Protein AF-0000000081170546 (afdb_homodimer)

InterPro domains:
  IPR015338 Glycosyl transferase 64 domain [PF09258] (74-326)
  IPR029044 Nucleotide-diphospho-sugar transferases [G3DSA:3.90.550.10] (72-329)
  IPR029044 Nucleotide-diphospho-sugar transferases [SSF53448] (73-324)
  IPR053318 Glycosyltransferase 64 [PTHR48410] (1-333)

Organism: Hibiscus trionum (NCBI:txid183268)

Secondary structure (DSSP, 8-state):
--GGGSHHHHHHHHHHHHHHHHHHSHHHHHHHHHHHHHHHHHHHHHHSS----TTS---------GGGSTTS-EEEEEEESS-HHHHHHHHHHHTTSTTEEEEEEEE-SSSPPPHHHHHHHHHHHHHT-BTTBPPEEEEEE-SS--GGGGG---TT-S-SEEEEEETTEE--HHHHHHHHHHHHH-TTS-EES-EEEEEE-TTT-TT-EEEE-HHHHHHH--BSEE-TTEEEEETHHHHHHHHTS-HHHHHHHHHHT--HHHHHHHHHHHHH-PPPEEE----EE--S--GGGSTTHHHHHHHHHHHHHHHHTS-----B-EEEEEGGG----/--GGGSHHHHHHHHHHHHHHHHHHSHHHHHHHHHHHHHHHHHHHHHHSS----TTS---------GGGSTTS-EEEEEEESS-HHHHHHHHHHHTTSTTEEEEEEEE-SSSPPPHHHHHHHHHHHHHT-BTTBPPEEEEEE-SS--GGGGG---TT-S-SEEEEEETTEE--HHHHHHHHHHHHH-TTS-EES-EEEEEE-TTT-TT-EEEE-HHHHHHH--BSEE-TTEEEEETHHHHHHHHTS-HHHHHHHHHHT--HHHHHHHHHHHHH-PPPEEE----EE--S--GGGSTTHHHHHHHHHHHHHHHHTS-----B-EEEEEGGG----

Nearest PDB structures (foldseek):
  1omz-assembly1_B  TM=9.009E-01  e=4.894E-25  Mus musculus
  1on6-assembly1_B  TM=8.860E-01  e=5.196E-25  Mus musculus
  1omz-assembly1_A  TM=8.893E-01  e=2.474E-24  Mus musculus
  1omx-assembly1_B  TM=8.885E-01  e=4.786E-24  Mus musculus
  1on8-assembly1_A  TM=8.807E-01  e=1.410E-23  Mus musculus

Foldseek 3Di:
DPPPDPVPPVVVVVVVVVVVVCCVPPVNVVVVVVVVVVVVVVVVVLVPPPPPCPVVPPDPPPPVCCLQPLLQAEEEQEEDDPCLVLLLVQLLQVLQAPRYQEYEYEAEDQDDDDPVSVVSSLVSNQVNQDDPGRYYYHYDYDNHDFPLSSLAQDPPPSHFKYWYAYSQKDFHSVQVVQQSVVCSVPQLAKTWAFFKAWAADVVVDRLATFIGGPVNCVVPLKGFFDFSNTIMHTSVLSVCSVPPQDPVLRVVCRVVVDCSRVSSSQSSLQVPVDGYEHEDGDMDRRDDDDPCPDPCNRVVNSVSQSVSCVVVVHRSTDMDNHYDYDVSPPPPD/DPPDPPVPPVVVVVVVVVVVVCCVPPVNVVVVVVVVVVVVVVVVVLVPPPPPCPVVPPDPPPPVCCLQPLLQAEEEQEEDDPCLVLLLVQLLQVLQAPRYQEYEYEAEDQDDDDPVSVVSSLVSNQVNQDDPGRYYYHYDYDNHDFPLSSLAQDPPPSHFKYWYAYSQKDFHSVQVVQQSVVCSVPQLAKTWAFFKAWAADVVVDRLATFIGGPVNCVVPLKGFFDFSNTIMHTSVLSVCSVPPQDPVLRVVCRVVVDCSRVSSSQSSLQVPVDGYEHEDGDMDRRDDDDPCPDPCNRVVNSVSQSVRCVVVVHRSTDMDNHYDYDVSPPPPD

Structure (mmCIF, N/CA/C/O backbone):
data_AF-0000000081170546-model_v1
#
loop_
_entity.id
_entity.type
_entity.pdbx_description
1 polymer 'ECTOPICALLY PARTING CELLS, GIPC MANNOSYL-TRANSFERASE1'
#
loop_
_atom_site.group_PDB
_atom_site.id
_atom_site.type_symbol
_atom_site.label_atom_id
_atom_site.label_alt_id
_atom_site.label_comp_id
_atom_site.label_asym_id
_atom_site.label_entity_id
_atom_site.label_seq_id
_atom_site.pdbx_PDB_ins_code
_atom_site.Cartn_x
_atom_site.Cartn_y
_atom_site.Cartn_z
_atom_site.occupancy
_atom_site.B_iso_or_equiv
_atom_site.auth_seq_id
_atom_site.auth_comp_id
_atom_site.auth_asym_id
_atom_site.auth_atom_id
_atom_site.pdbx_PDB_model_num
ATOM 1 N N . MET A 1 1 ? 16.636 -11.263 -68.677 1 22.9 1 MET A N 1
ATOM 2 C CA . MET A 1 1 ? 15.617 -11.766 -67.759 1 22.9 1 MET A CA 1
ATOM 3 C C . MET A 1 1 ? 15.113 -10.655 -66.844 1 22.9 1 MET A C 1
ATOM 5 O O . MET A 1 1 ? 15.663 -10.438 -65.763 1 22.9 1 MET A O 1
ATOM 9 N N . ARG A 1 2 ? 14.737 -9.454 -67.36 1 28.88 2 ARG A N 1
ATOM 10 C CA . ARG A 1 2 ? 14.412 -8.09 -66.955 1 28.88 2 ARG A CA 1
ATOM 11 C C . ARG A 1 2 ? 13.002 -8.011 -66.38 1 28.88 2 ARG A C 1
ATOM 13 O O . ARG A 1 2 ? 12.46 -6.918 -66.199 1 28.88 2 ARG A O 1
ATOM 20 N N . GLY A 1 3 ? 12.257 -9.225 -66.335 1 32.04 3 GLY A N 1
ATOM 21 C CA . GLY A 1 3 ? 10.813 -9.217 -66.164 1 32.04 3 GLY A CA 1
ATOM 22 C C . GLY A 1 3 ? 10.38 -8.82 -64.766 1 32.04 3 GLY A C 1
ATOM 23 O O . GLY A 1 3 ? 9.193 -8.88 -64.437 1 32.04 3 GLY A O 1
ATOM 24 N N . GLY A 1 4 ? 11.193 -8.809 -63.723 1 34.28 4 GLY A N 1
ATOM 25 C CA . GLY A 1 4 ? 10.762 -8.987 -62.345 1 34.28 4 GLY A CA 1
ATOM 26 C C . GLY A 1 4 ? 10.016 -7.786 -61.795 1 34.28 4 GLY A C 1
ATOM 27 O O . GLY A 1 4 ? 9.572 -7.799 -60.645 1 34.28 4 GLY A O 1
ATOM 28 N N . SER A 1 5 ? 10.132 -6.492 -62.319 1 38 5 SER A N 1
ATOM 29 C CA . SER A 1 5 ? 9.884 -5.303 -61.51 1 38 5 SER A CA 1
ATOM 30 C C . SER A 1 5 ? 8.404 -4.935 -61.509 1 38 5 SER A C 1
ATOM 32 O O . SER A 1 5 ? 8.003 -3.956 -60.876 1 38 5 SER A O 1
ATOM 34 N N . ALA A 1 6 ? 7.539 -5.346 -62.51 1 42.43 6 ALA A N 1
ATOM 35 C CA . ALA A 1 6 ? 6.281 -4.666 -62.808 1 42.43 6 ALA A CA 1
ATOM 36 C C . ALA A 1 6 ? 5.18 -5.103 -61.845 1 42.43 6 ALA A C 1
ATOM 38 O O . ALA A 1 6 ? 4.107 -4.497 -61.804 1 42.43 6 ALA A O 1
ATOM 39 N N . ILE A 1 7 ? 5.303 -6.329 -61.323 1 43.74 7 ILE A N 1
ATOM 40 C CA . ILE A 1 7 ? 4.151 -6.878 -60.615 1 43.74 7 ILE A CA 1
ATOM 41 C C . ILE A 1 7 ? 3.889 -6.066 -59.349 1 43.74 7 ILE A C 1
ATOM 43 O O . ILE A 1 7 ? 2.779 -6.085 -58.811 1 43.74 7 ILE A O 1
ATOM 47 N N . ASN A 1 8 ? 4.966 -5.283 -58.814 1 45.18 8 ASN A N 1
ATOM 48 C CA . ASN A 1 8 ? 4.907 -4.811 -57.435 1 45.18 8 ASN A CA 1
ATOM 49 C C . ASN A 1 8 ? 4.006 -3.588 -57.299 1 45.18 8 ASN A C 1
ATOM 51 O O . ASN A 1 8 ? 3.452 -3.335 -56.227 1 45.18 8 ASN A O 1
ATOM 55 N N . ARG A 1 9 ? 3.747 -2.81 -58.375 1 51.09 9 ARG A N 1
ATOM 56 C CA . ARG A 1 9 ? 3.078 -1.522 -58.223 1 51.09 9 ARG A CA 1
ATOM 57 C C . ARG A 1 9 ? 1.563 -1.692 -58.196 1 51.09 9 ARG A C 1
ATOM 59 O O . ARG A 1 9 ? 0.869 -1.002 -57.446 1 51.09 9 ARG A O 1
ATOM 66 N N . ARG A 1 10 ? 1.029 -2.646 -58.994 1 52.18 10 ARG A N 1
ATOM 67 C CA . ARG A 1 10 ? -0.419 -2.748 -59.142 1 52.18 10 ARG A CA 1
ATOM 68 C C . ARG A 1 10 ? -1.059 -3.325 -57.884 1 52.18 10 ARG A C 1
ATOM 70 O O . ARG A 1 10 ? -2.15 -2.91 -57.49 1 52.18 10 ARG A O 1
ATOM 77 N N . THR A 1 11 ? -0.308 -4.261 -57.26 1 56.1 11 THR A N 1
ATOM 78 C CA . THR A 1 11 ? -0.869 -4.861 -56.054 1 56.1 11 THR A CA 1
ATOM 79 C C . THR A 1 11 ? -0.872 -3.86 -54.902 1 56.1 11 THR A C 1
ATOM 81 O O . THR A 1 11 ? -1.829 -3.799 -54.128 1 56.1 11 THR A O 1
ATOM 84 N N . VAL A 1 12 ? 0.15 -2.944 -54.936 1 59.59 12 VAL A N 1
ATOM 85 C CA . VAL A 1 12 ? 0.196 -1.92 -53.897 1 59.59 12 VAL A CA 1
ATOM 86 C C . VAL A 1 12 ? -0.908 -0.892 -54.136 1 59.59 12 VAL A C 1
ATOM 88 O O . VAL A 1 12 ? -1.559 -0.44 -53.192 1 59.59 12 VAL A O 1
ATOM 91 N N . LEU A 1 13 ? -1.232 -0.573 -55.439 1 54.47 13 LEU A N 1
ATOM 92 C CA . LEU A 1 13 ? -2.29 0.384 -55.744 1 54.47 13 LEU A CA 1
ATOM 93 C C . LEU A 1 13 ? -3.66 -0.195 -55.409 1 54.47 13 LEU A C 1
ATOM 95 O O . LEU A 1 13 ? -4.523 0.507 -54.876 1 54.47 13 LEU A O 1
ATOM 99 N N . LYS A 1 14 ? -3.898 -1.505 -55.632 1 57 14 LYS A N 1
ATOM 100 C CA . LYS A 1 14 ? -5.194 -2.093 -55.307 1 57 14 LYS A CA 1
ATOM 101 C C . LYS A 1 14 ? -5.399 -2.173 -53.796 1 57 14 LYS A C 1
ATOM 103 O O . LYS A 1 14 ? -6.503 -1.937 -53.301 1 57 14 LYS A O 1
ATOM 108 N N . LEU A 1 15 ? -4.258 -2.444 -53.071 1 57.47 15 LEU A N 1
ATOM 109 C CA . LEU A 1 15 ? -4.374 -2.479 -51.617 1 57.47 15 LEU A CA 1
ATOM 110 C C . LEU A 1 15 ? -4.598 -1.079 -51.056 1 57.47 15 LEU A C 1
ATOM 112 O O . LEU A 1 15 ? -5.371 -0.9 -50.112 1 57.47 15 LEU A O 1
ATOM 116 N N . ARG A 1 16 ? -4.009 -0.028 -51.624 1 58.25 16 ARG A N 1
ATOM 117 C CA . ARG A 1 16 ? -4.282 1.351 -51.233 1 58.25 16 ARG A CA 1
ATOM 118 C C . ARG A 1 16 ? -5.703 1.756 -51.61 1 58.25 16 ARG A C 1
ATOM 120 O O . ARG A 1 16 ? -6.392 2.42 -50.833 1 58.25 16 ARG A O 1
ATOM 127 N N . GLN A 1 17 ? -6.157 1.38 -52.78 1 55.15 17 GLN A N 1
ATOM 128 C CA . GLN A 1 17 ? -7.507 1.718 -53.218 1 55.15 17 GLN A CA 1
ATOM 129 C C . GLN A 1 17 ? -8.554 0.974 -52.394 1 55.15 17 GLN A C 1
ATOM 131 O O . GLN A 1 17 ? -9.598 1.535 -52.055 1 55.15 17 GLN A O 1
ATOM 136 N N . ALA A 1 18 ? -8.28 -0.329 -52.05 1 55.45 18 ALA A N 1
ATOM 137 C CA . ALA A 1 18 ? -9.185 -1.066 -51.172 1 55.45 18 ALA A CA 1
ATOM 138 C C . ALA A 1 18 ? -9.185 -0.477 -49.764 1 55.45 18 ALA A C 1
ATOM 140 O O . ALA A 1 18 ? -10.226 -0.427 -49.105 1 55.45 18 ALA A O 1
ATOM 141 N N . GLY A 1 19 ? -8.011 -0.047 -49.266 1 51.44 19 GLY A N 1
ATOM 142 C CA . GLY A 1 19 ? -7.947 0.685 -48.011 1 51.44 19 GLY A CA 1
ATOM 143 C C . GLY A 1 19 ? -8.65 2.028 -48.066 1 51.44 19 GLY A C 1
ATOM 144 O O . GLY A 1 19 ? -9.398 2.38 -47.152 1 51.44 19 GLY A O 1
ATOM 145 N N . ILE A 1 20 ? -8.475 2.801 -49.089 1 54.14 20 ILE A N 1
ATOM 146 C CA . ILE A 1 20 ? -9.172 4.069 -49.278 1 54.14 20 ILE A CA 1
ATOM 147 C C . ILE A 1 20 ? -10.659 3.81 -49.512 1 54.14 20 ILE A C 1
ATOM 149 O O . ILE A 1 20 ? -11.511 4.516 -48.968 1 54.14 20 ILE A O 1
ATOM 153 N N . ALA A 1 21 ? -11.055 2.795 -50.331 1 50.8 21 ALA A N 1
ATOM 154 C CA . ALA A 1 21 ? -12.462 2.494 -50.582 1 50.8 21 ALA A CA 1
ATOM 155 C C . ALA A 1 21 ? -13.149 1.988 -49.317 1 50.8 21 ALA A C 1
ATOM 157 O O . ALA A 1 21 ? -14.323 2.282 -49.08 1 50.8 21 ALA A O 1
ATOM 158 N N . THR A 1 22 ? -12.514 1.127 -48.541 1 50.4 22 THR A N 1
ATOM 159 C CA . THR A 1 22 ? -13.072 0.703 -47.262 1 50.4 22 THR A CA 1
ATOM 160 C C . THR A 1 22 ? -13.168 1.88 -46.297 1 50.4 22 THR A C 1
ATOM 162 O O . THR A 1 22 ? -14.159 2.019 -45.576 1 50.4 22 THR A O 1
ATOM 165 N N . LEU A 1 23 ? -12.226 2.769 -46.261 1 51.21 23 LEU A N 1
ATOM 166 C CA . LEU A 1 23 ? -12.351 3.968 -45.44 1 51.21 23 LEU A CA 1
ATOM 167 C C . LEU A 1 23 ? -13.324 4.959 -46.069 1 51.21 23 LEU A C 1
ATOM 169 O O . LEU A 1 23 ? -13.796 5.882 -45.401 1 51.21 23 LEU A O 1
ATOM 173 N N . ARG A 1 24 ? -13.608 4.865 -47.342 1 49.99 24 ARG A N 1
ATOM 174 C CA . ARG A 1 24 ? -14.601 5.704 -48.006 1 49.99 24 ARG A CA 1
ATOM 175 C C . ARG A 1 24 ? -16.004 5.131 -47.835 1 49.99 24 ARG A C 1
ATOM 177 O O . ARG A 1 24 ? -16.986 5.745 -48.258 1 49.99 24 ARG A O 1
ATOM 184 N N . SER A 1 25 ? -16.107 3.857 -47.579 1 49.1 25 SER A N 1
ATOM 185 C CA . SER A 1 25 ? -17.464 3.348 -47.409 1 49.1 25 SER A CA 1
ATOM 186 C C . SER A 1 25 ? -18.156 4.005 -46.219 1 49.1 25 SER A C 1
ATOM 188 O O . SER A 1 25 ? -17.528 4.249 -45.187 1 49.1 25 SER A O 1
ATOM 190 N N . VAL A 1 26 ? -19.266 4.689 -46.43 1 56.54 26 VAL A N 1
ATOM 191 C CA . VAL A 1 26 ? -20.147 5.334 -45.462 1 56.54 26 VAL A CA 1
ATOM 192 C C . VAL A 1 26 ? -20.379 4.404 -44.274 1 56.54 26 VAL A C 1
ATOM 194 O O . VAL A 1 26 ? -20.443 4.854 -43.128 1 56.54 26 VAL A O 1
ATOM 197 N N . LYS A 1 27 ? -20.291 3.074 -44.654 1 56.35 27 LYS A N 1
ATOM 198 C CA . LYS A 1 27 ? -20.528 2.11 -43.583 1 56.35 27 LYS A CA 1
ATOM 199 C C . LYS A 1 27 ? -19.34 2.048 -42.628 1 56.35 27 LYS A C 1
ATOM 201 O O . LYS A 1 27 ? -19.519 2.011 -41.408 1 56.35 27 LYS A O 1
ATOM 206 N N . ILE A 1 28 ? -18.14 2.067 -43.166 1 58.99 28 ILE A N 1
ATOM 207 C CA . ILE A 1 28 ? -16.968 2.045 -42.298 1 58.99 28 ILE A CA 1
ATOM 208 C C . ILE A 1 28 ? -16.826 3.39 -41.588 1 58.99 28 ILE A C 1
ATOM 210 O O . ILE A 1 28 ? -16.474 3.441 -40.407 1 58.99 28 ILE A O 1
ATOM 214 N N . LYS A 1 29 ? -17.18 4.459 -42.297 1 55.34 29 LYS A N 1
ATOM 215 C CA . LYS A 1 29 ? -17.157 5.776 -41.666 1 55.34 29 LYS A CA 1
ATOM 216 C C . LYS A 1 29 ? -18.19 5.866 -40.546 1 55.34 29 LYS A C 1
ATOM 218 O O . LYS A 1 29 ? -17.907 6.408 -39.476 1 55.34 29 LYS A O 1
ATOM 223 N N . ILE A 1 30 ? -19.348 5.272 -40.811 1 58.48 30 ILE A N 1
ATOM 224 C CA . ILE A 1 30 ? -20.39 5.234 -39.791 1 58.48 30 ILE A CA 1
ATOM 225 C C . ILE A 1 30 ? -19.951 4.335 -38.637 1 58.48 30 ILE A C 1
ATOM 227 O O . ILE A 1 30 ? -20.139 4.679 -37.468 1 58.48 30 ILE A O 1
ATOM 231 N N . LEU A 1 31 ? -19.289 3.272 -39.034 1 58.84 31 LEU A N 1
ATOM 232 C CA . LEU A 1 31 ? -18.787 2.38 -37.994 1 58.84 31 LEU A CA 1
ATOM 233 C C . LEU A 1 31 ? -17.678 3.051 -37.191 1 58.84 31 LEU A C 1
ATOM 235 O O . LEU A 1 31 ? -17.649 2.953 -35.962 1 58.84 31 LEU A O 1
ATOM 239 N N . LEU A 1 32 ? -16.848 3.74 -37.93 1 61.62 32 LEU A N 1
ATOM 240 C CA . LEU A 1 32 ? -15.779 4.458 -37.243 1 61.62 32 LEU A CA 1
ATOM 241 C C . LEU A 1 32 ? -16.337 5.636 -36.453 1 61.62 32 LEU A C 1
ATOM 243 O O . LEU A 1 32 ? -15.911 5.889 -35.324 1 61.62 32 LEU A O 1
ATOM 247 N N . CYS A 1 33 ? -17.256 6.376 -37.099 1 63.09 33 CYS A N 1
ATOM 248 C CA . CYS A 1 33 ? -17.93 7.454 -36.384 1 63.09 33 CYS A CA 1
ATOM 249 C C . CYS A 1 33 ? -18.719 6.911 -35.199 1 63.09 33 CYS A C 1
ATOM 251 O O . CYS A 1 33 ? -18.732 7.518 -34.126 1 63.09 33 CYS A O 1
ATOM 253 N N . GLY A 1 34 ? -19.32 5.768 -35.345 1 60.56 34 GLY A N 1
ATOM 254 C CA . GLY A 1 34 ? -19.994 5.114 -34.235 1 60.56 34 GLY A CA 1
ATOM 255 C C . GLY A 1 34 ? -19.047 4.686 -33.13 1 60.56 34 GLY A C 1
ATOM 256 O O . GLY A 1 34 ? -19.332 4.888 -31.948 1 60.56 34 GLY A O 1
ATOM 257 N N . CYS A 1 35 ? -17.953 4.144 -33.584 1 64.08 35 CYS A N 1
ATOM 258 C CA . CYS A 1 35 ? -16.943 3.748 -32.609 1 64.08 35 CYS A CA 1
ATOM 259 C C . CYS A 1 35 ? -16.36 4.965 -31.902 1 64.08 35 CYS A C 1
ATOM 261 O O . CYS A 1 35 ? -16.152 4.942 -30.687 1 64.08 35 CYS A O 1
ATOM 263 N N . VAL A 1 36 ? -16.106 6.045 -32.649 1 63.59 36 VAL A N 1
ATOM 264 C CA . VAL A 1 36 ? -15.651 7.291 -32.043 1 63.59 36 VAL A CA 1
ATOM 265 C C . VAL A 1 36 ? -16.751 7.865 -31.152 1 63.59 36 VAL A C 1
ATOM 267 O O . VAL A 1 36 ? -16.487 8.294 -30.027 1 63.59 36 VAL A O 1
ATOM 270 N N . ALA A 1 37 ? -17.979 7.889 -31.673 1 60.65 37 ALA A N 1
ATOM 271 C CA . ALA A 1 37 ? -19.085 8.39 -30.86 1 60.65 37 ALA A CA 1
ATOM 272 C C . ALA A 1 37 ? -19.292 7.524 -29.621 1 60.65 37 ALA A C 1
ATOM 274 O O . ALA A 1 37 ? -19.5 8.041 -28.522 1 60.65 37 ALA A O 1
ATOM 275 N N . LEU A 1 38 ? -19.181 6.27 -29.747 1 58.98 38 LEU A N 1
ATOM 276 C CA . LEU A 1 38 ? -19.323 5.375 -28.603 1 58.98 38 LEU A CA 1
ATOM 277 C C . LEU A 1 38 ? -18.165 5.551 -27.628 1 58.98 38 LEU A C 1
ATOM 279 O O . LEU A 1 38 ? -18.363 5.527 -26.411 1 58.98 38 LEU A O 1
ATOM 283 N N . THR A 1 39 ? -17.035 5.739 -28.256 1 59.99 39 THR A N 1
ATOM 284 C CA . THR A 1 39 ? -15.89 6.035 -27.402 1 59.99 39 THR A CA 1
ATOM 285 C C . THR A 1 39 ? -16.061 7.389 -26.718 1 59.99 39 THR A C 1
ATOM 287 O O . THR A 1 39 ? -15.766 7.532 -25.53 1 59.99 39 THR A O 1
ATOM 290 N N . LEU A 1 40 ? -16.518 8.345 -27.441 1 58.96 40 LEU A N 1
ATOM 291 C CA . LEU A 1 40 ? -16.75 9.658 -26.848 1 58.96 40 LEU A CA 1
ATOM 292 C C . LEU A 1 40 ? -17.872 9.597 -25.817 1 58.96 40 LEU A C 1
ATOM 294 O O . LEU A 1 40 ? -17.788 10.234 -24.764 1 58.96 40 LEU A O 1
ATOM 298 N N . LEU A 1 41 ? -18.914 8.905 -26.109 1 54.18 41 LEU A N 1
ATOM 299 C CA . LEU A 1 41 ? -19.999 8.734 -25.148 1 54.18 41 LEU A CA 1
ATOM 300 C C . LEU A 1 41 ? -19.519 7.972 -23.918 1 54.18 41 LEU A C 1
ATOM 302 O O . LEU A 1 41 ? -19.895 8.303 -22.791 1 54.18 41 LEU A O 1
ATOM 306 N N . ALA A 1 42 ? -18.801 6.995 -24.182 1 52.74 42 ALA A N 1
ATOM 307 C CA . ALA A 1 42 ? -18.237 6.246 -23.062 1 52.74 42 ALA A CA 1
ATOM 308 C C . ALA A 1 42 ? -17.33 7.131 -22.212 1 52.74 42 ALA A C 1
ATOM 310 O O . ALA A 1 42 ? -17.375 7.075 -20.981 1 52.74 42 ALA A O 1
ATOM 311 N N . VAL A 1 43 ? -16.581 7.921 -22.82 1 51.39 43 VAL A N 1
ATOM 312 C CA . VAL A 1 43 ? -15.701 8.847 -22.115 1 51.39 43 VAL A CA 1
ATOM 313 C C . VAL A 1 43 ? -16.531 9.933 -21.435 1 51.39 43 VAL A C 1
ATOM 315 O O . VAL A 1 43 ? -16.249 10.318 -20.297 1 51.39 43 VAL A O 1
ATOM 318 N N . ALA A 1 44 ? -17.468 10.509 -22.128 1 49.01 44 ALA A N 1
ATOM 319 C CA . ALA A 1 44 ? -18.322 11.543 -21.548 1 49.01 44 ALA A CA 1
ATOM 320 C C . ALA A 1 44 ? -19.141 10.989 -20.385 1 49.01 44 ALA A C 1
ATOM 322 O O . ALA A 1 44 ? -19.384 11.69 -19.4 1 49.01 44 ALA A O 1
ATOM 323 N N . ASN A 1 45 ? -19.72 9.889 -20.472 1 44.66 45 ASN A N 1
ATOM 324 C CA . ASN A 1 45 ? -20.486 9.285 -19.388 1 44.66 45 ASN A CA 1
ATOM 325 C C . ASN A 1 45 ? -19.598 8.949 -18.193 1 44.66 45 ASN A C 1
ATOM 327 O O . ASN A 1 45 ? -20.063 8.94 -17.052 1 44.66 45 ASN A O 1
ATOM 331 N N . ARG A 1 46 ? -18.419 8.585 -18.451 1 44.16 46 ARG A N 1
ATOM 332 C CA . ARG A 1 46 ? -17.497 8.276 -17.362 1 44.16 46 ARG A CA 1
ATOM 333 C C . ARG A 1 46 ? -17.104 9.539 -16.603 1 44.16 46 ARG A C 1
ATOM 335 O O . ARG A 1 46 ? -16.829 9.487 -15.402 1 44.16 46 ARG A O 1
ATOM 342 N N . ASN A 1 47 ? -16.833 10.646 -17.267 1 38.74 47 ASN A N 1
ATOM 343 C CA . ASN A 1 47 ? -16.572 11.89 -16.552 1 38.74 47 ASN A CA 1
ATOM 344 C C . ASN A 1 47 ? -17.81 12.38 -15.807 1 38.74 47 ASN A C 1
ATOM 346 O O . ASN A 1 47 ? -17.743 13.354 -15.055 1 38.74 47 ASN A O 1
ATOM 350 N N . CYS A 1 48 ? -18.998 12.201 -16.368 1 33.98 48 CYS A N 1
ATOM 351 C CA . CYS A 1 48 ? -20.151 12.591 -15.563 1 33.98 48 CYS A CA 1
ATOM 352 C C . CYS A 1 48 ? -20.389 11.595 -14.434 1 33.98 48 CYS A C 1
ATOM 354 O O . CYS A 1 48 ? -20.272 10.385 -14.633 1 33.98 48 CYS A O 1
ATOM 356 N N . GLY A 1 49 ? -20.081 11.89 -13.184 1 35.52 49 GLY A N 1
ATOM 357 C CA . GLY A 1 49 ? -20.273 11.219 -11.908 1 35.52 49 GLY A CA 1
ATOM 358 C C . GLY A 1 49 ? -21.314 10.117 -11.965 1 35.52 49 GLY A C 1
ATOM 359 O O . GLY A 1 49 ? -21.728 9.592 -10.928 1 35.52 49 GLY A O 1
ATOM 360 N N . SER A 1 50 ? -22.163 10.11 -13.038 1 33.02 50 SER A N 1
ATOM 361 C CA . SER A 1 50 ? -23.308 9.206 -13.009 1 33.02 50 SER A CA 1
ATOM 362 C C . SER A 1 50 ? -22.88 7.763 -13.257 1 33.02 50 SER A C 1
ATOM 364 O O . SER A 1 50 ? -22.111 7.488 -14.18 1 33.02 50 SER A O 1
ATOM 366 N N . SER A 1 51 ? -22.67 6.901 -12.215 1 36.22 51 SER A N 1
ATOM 367 C CA . SER A 1 51 ? -22.604 5.444 -12.166 1 36.22 51 SER A CA 1
ATOM 368 C C . SER A 1 51 ? -23.316 4.817 -13.36 1 36.22 51 SER A C 1
ATOM 370 O O . SER A 1 51 ? -24.518 5.018 -13.548 1 36.22 51 SER A O 1
ATOM 372 N N . LEU A 1 52 ? -22.878 4.838 -14.531 1 33.72 52 LEU A N 1
ATOM 373 C CA . LEU A 1 52 ? -23.483 4.162 -15.673 1 33.72 52 LEU A CA 1
ATOM 374 C C . LEU A 1 52 ? -24.048 2.806 -15.265 1 33.72 52 LEU A C 1
ATOM 376 O O . LEU A 1 52 ? -23.293 1.883 -14.951 1 33.72 52 LEU A O 1
ATOM 380 N N . SER A 1 53 ? -25.159 2.693 -14.616 1 37.43 53 SER A N 1
ATOM 381 C CA . SER A 1 53 ? -26.197 1.677 -14.467 1 37.43 53 SER A CA 1
ATOM 382 C C . SER A 1 53 ? -26.425 0.924 -15.774 1 37.43 53 SER A C 1
ATOM 384 O O . SER A 1 53 ? -27.277 0.037 -15.845 1 37.43 53 SER A O 1
ATOM 386 N N . LEU A 1 54 ? -25.951 1.347 -16.797 1 33.97 54 LEU A N 1
ATOM 387 C CA . LEU A 1 54 ? -26.45 0.699 -18.005 1 33.97 54 LEU A CA 1
ATOM 388 C C . LEU A 1 54 ? -26.036 -0.767 -18.047 1 33.97 54 LEU A C 1
ATOM 390 O O . LEU A 1 54 ? -26.771 -1.61 -18.565 1 33.97 54 LEU A O 1
ATOM 394 N N . LEU A 1 55 ? -24.814 -0.973 -17.833 1 39.27 55 LEU A N 1
ATOM 395 C CA . LEU A 1 55 ? -24.509 -2.393 -17.97 1 39.27 55 LEU A CA 1
ATOM 396 C C . LEU A 1 55 ? -24.888 -3.155 -16.705 1 39.27 55 LEU A C 1
ATOM 398 O O . LEU A 1 55 ? -24.449 -4.29 -16.503 1 39.27 55 LEU A O 1
ATOM 402 N N . GLY A 1 56 ? -25.936 -2.598 -15.958 1 39.79 56 GLY A N 1
ATOM 403 C CA . GLY A 1 56 ? -26.535 -3.287 -14.826 1 39.79 56 GLY A CA 1
ATOM 404 C C . GLY A 1 56 ? -25.602 -3.401 -13.636 1 39.79 56 GLY A C 1
ATOM 405 O O . GLY A 1 56 ? -25.906 -4.101 -12.667 1 39.79 56 GLY A O 1
ATOM 406 N N . TRP A 1 57 ? -24.358 -3.12 -13.867 1 38.9 57 TRP A N 1
ATOM 407 C CA . TRP A 1 57 ? -23.518 -3.273 -12.684 1 38.9 57 TRP A CA 1
ATOM 408 C C . TRP A 1 57 ? -23.804 -2.174 -11.667 1 38.9 57 TRP A C 1
ATOM 410 O O . TRP A 1 57 ? -23.343 -1.04 -11.822 1 38.9 57 TRP A O 1
ATOM 420 N N . THR A 1 58 ? -25 -1.652 -11.485 1 39.67 58 THR A N 1
ATOM 421 C CA . THR A 1 58 ? -25.271 -0.7 -10.414 1 39.67 58 THR A CA 1
ATOM 422 C C . THR A 1 58 ? -24.7 -1.198 -9.089 1 39.67 58 THR A C 1
ATOM 424 O O . THR A 1 58 ? -25.128 -0.76 -8.019 1 39.67 58 THR A O 1
ATOM 427 N N . GLY A 1 59 ? -23.851 -2.133 -9.056 1 39.52 59 GLY A N 1
ATOM 428 C CA . GLY A 1 59 ? -23.736 -2.914 -7.834 1 39.52 59 GLY A CA 1
ATOM 429 C C . GLY A 1 59 ? -23.304 -2.089 -6.637 1 39.52 59 GLY A C 1
ATOM 430 O O . GLY A 1 59 ? -22.41 -1.248 -6.746 1 39.52 59 GLY A O 1
ATOM 431 N N . GLY A 1 60 ? -24.296 -1.654 -5.906 1 43.77 60 GLY A N 1
ATOM 432 C CA . GLY A 1 60 ? -24.044 -1.393 -4.497 1 43.77 60 GLY A CA 1
ATOM 433 C C . GLY A 1 60 ? -22.896 -2.209 -3.935 1 43.77 60 GLY A C 1
ATOM 434 O O . GLY A 1 60 ? -22.897 -3.439 -4.03 1 43.77 60 GLY A O 1
ATOM 435 N N . VAL A 1 61 ? -21.707 -1.835 -4.179 1 46.04 61 VAL A N 1
ATOM 436 C CA . VAL A 1 61 ? -20.664 -2.443 -3.359 1 46.04 61 VAL A CA 1
ATOM 437 C C . VAL A 1 61 ? -21.196 -2.696 -1.95 1 46.04 61 VAL A C 1
ATOM 439 O O . VAL A 1 61 ? -21.637 -1.767 -1.27 1 46.04 61 VAL A O 1
ATOM 442 N N . ALA A 1 62 ? -21.865 -3.789 -1.688 1 40.34 62 ALA A N 1
ATOM 443 C CA . ALA A 1 62 ? -22.19 -4.104 -0.299 1 40.34 62 ALA A CA 1
ATOM 444 C C . ALA A 1 62 ? -21.008 -3.81 0.621 1 40.34 62 ALA A C 1
ATOM 446 O O . ALA A 1 62 ? -20.088 -4.623 0.739 1 40.34 62 ALA A O 1
ATOM 447 N N . SER A 1 63 ? -20.458 -2.659 0.594 1 44.46 63 SER A N 1
ATOM 448 C CA . SER A 1 63 ? -19.439 -2.402 1.606 1 44.46 63 SER A CA 1
ATOM 449 C C . SER A 1 63 ? -19.965 -2.699 3.007 1 44.46 63 SER A C 1
ATOM 451 O O . SER A 1 63 ? -21.025 -2.205 3.396 1 44.46 63 SER A O 1
ATOM 453 N N . LEU A 1 64 ? -19.924 -3.826 3.497 1 44.96 64 LEU A N 1
ATOM 454 C CA . LEU A 1 64 ? -20.157 -3.936 4.933 1 44.96 64 LEU A CA 1
ATOM 455 C C . LEU A 1 64 ? -19.822 -2.627 5.64 1 44.96 64 LEU A C 1
ATOM 457 O O . LEU A 1 64 ? -18.799 -2.003 5.348 1 44.96 64 LEU A O 1
ATOM 461 N N . ASP A 1 65 ? -20.827 -2.007 6.064 1 53.41 65 ASP A N 1
ATOM 462 C CA . ASP A 1 65 ? -20.737 -0.794 6.872 1 53.41 65 ASP A CA 1
ATOM 463 C C . ASP A 1 65 ? -19.629 -0.91 7.916 1 53.41 65 ASP A C 1
ATOM 465 O O . ASP A 1 65 ? -19.849 -1.442 9.006 1 53.41 65 ASP A O 1
ATOM 469 N N . ARG A 1 66 ? -18.373 -1.033 7.509 1 60.13 66 ARG A N 1
ATOM 470 C CA . ARG A 1 66 ? -17.238 -1.011 8.426 1 60.13 66 ARG A CA 1
ATOM 471 C C . ARG A 1 66 ? -17.164 0.316 9.174 1 60.13 66 ARG A C 1
ATOM 473 O O . ARG A 1 66 ? -16.134 0.644 9.766 1 60.13 66 ARG A O 1
ATOM 480 N N . SER A 1 67 ? -18.321 0.942 9.117 1 60.48 67 SER A N 1
ATOM 481 C CA . SER A 1 67 ? -18.319 2.248 9.768 1 60.48 67 SER A CA 1
ATOM 482 C C . SER A 1 67 ? -18.205 2.11 11.282 1 60.48 67 SER A C 1
ATOM 484 O O . SER A 1 67 ? -17.743 3.029 11.962 1 60.48 67 SER A O 1
ATOM 486 N N . SER A 1 68 ? -18.434 0.917 11.703 1 68.32 68 SER A N 1
ATOM 487 C CA . SER A 1 68 ? -18.368 0.786 13.155 1 68.32 68 SER A CA 1
ATOM 488 C C . SER A 1 68 ? -16.998 0.287 13.603 1 68.32 68 SER A C 1
ATOM 490 O O . SER A 1 68 ? -16.662 0.36 14.787 1 68.32 68 SER A O 1
ATOM 492 N N . SER A 1 69 ? -16.215 -0.031 12.644 1 77.47 69 SER A N 1
ATOM 493 C CA . SER A 1 69 ? -14.884 -0.529 12.973 1 77.47 69 SER A CA 1
ATOM 494 C C . SER A 1 69 ? -13.875 0.611 13.068 1 77.47 69 SER A C 1
ATOM 496 O O . SER A 1 69 ? -14.008 1.624 12.378 1 77.47 69 SER A O 1
ATOM 498 N N . PRO A 1 70 ? -12.97 0.51 14.06 1 82.19 70 PRO A N 1
ATOM 499 C CA . PRO A 1 70 ? -11.913 1.518 14.174 1 82.19 70 PRO A CA 1
ATOM 500 C C . PRO A 1 70 ? -11.176 1.753 12.857 1 82.19 70 PRO A C 1
ATOM 502 O O . PRO A 1 70 ? -10.538 2.794 12.68 1 82.19 70 PRO A O 1
ATOM 505 N N . ARG A 1 71 ? -11.412 0.903 11.938 1 86.5 71 ARG A N 1
ATOM 506 C CA . ARG A 1 71 ? -10.706 1.019 10.666 1 86.5 71 ARG A CA 1
ATOM 507 C C . ARG A 1 71 ? -11.602 1.634 9.596 1 86.5 71 ARG A C 1
ATOM 509 O O . ARG A 1 71 ? -11.139 1.957 8.5 1 86.5 71 ARG A O 1
ATOM 516 N N . GLY A 1 72 ? -12.807 1.882 10.006 1 90.22 72 GLY A N 1
ATOM 517 C CA . GLY A 1 72 ? -13.763 2.328 9.005 1 90.22 72 GLY A CA 1
ATOM 518 C C . GLY A 1 72 ? -13.909 3.837 8.948 1 90.22 72 GLY A C 1
ATOM 519 O O . GLY A 1 72 ? -14.562 4.37 8.049 1 90.22 72 GLY A O 1
ATOM 520 N N . ARG A 1 73 ? -13.288 4.566 9.979 1 95.82 73 ARG A N 1
ATOM 521 C CA . ARG A 1 73 ? -13.343 6.023 10.045 1 95.82 73 ARG A CA 1
ATOM 522 C C . ARG A 1 73 ? -11.98 6.607 10.399 1 95.82 73 ARG A C 1
ATOM 524 O O . ARG A 1 73 ? -11.054 5.87 10.744 1 95.82 73 ARG A O 1
ATOM 531 N N . TYR A 1 74 ? -11.877 7.933 10.221 1 97.78 74 TYR A N 1
ATOM 532 C CA . TYR A 1 74 ? -10.601 8.565 10.538 1 97.78 74 TYR A CA 1
ATOM 533 C C . TYR A 1 74 ? -10.81 9.844 11.34 1 97.78 74 TYR A C 1
ATOM 535 O O . TYR A 1 74 ? -11.91 10.402 11.355 1 97.78 74 TYR A O 1
ATOM 543 N N . ALA A 1 75 ? -9.779 10.209 12.08 1 98.27 75 ALA A N 1
ATOM 544 C CA . ALA A 1 75 ? -9.728 11.48 12.799 1 98.27 75 ALA A CA 1
ATOM 545 C C . ALA A 1 75 ? -8.777 12.459 12.117 1 98.27 75 ALA A C 1
ATOM 547 O O . ALA A 1 75 ? -7.774 12.05 11.527 1 98.27 75 ALA A O 1
ATOM 548 N N . ILE A 1 76 ? -9.083 13.71 12.222 1 98.4 76 ILE A N 1
ATOM 549 C CA . ILE A 1 76 ? -8.2 14.747 11.701 1 98.4 76 ILE A CA 1
ATOM 550 C C . ILE A 1 76 ? -7.434 15.399 12.85 1 98.4 76 ILE A C 1
ATOM 552 O O . ILE A 1 76 ? -8.008 15.686 13.903 1 98.4 76 ILE A O 1
ATOM 556 N N . VAL A 1 77 ? -6.174 15.537 12.663 1 98.46 77 VAL A N 1
ATOM 557 C CA . VAL A 1 77 ? -5.339 16.388 13.504 1 98.46 77 VAL A CA 1
ATOM 558 C C . VAL A 1 77 ? -4.85 17.59 12.699 1 98.46 77 VAL A C 1
ATOM 560 O O . VAL A 1 77 ? -4.087 17.436 11.743 1 98.46 77 VAL A O 1
ATOM 563 N N . MET A 1 78 ? -5.3 18.775 13.119 1 97.22 78 MET A N 1
ATOM 564 C CA . MET A 1 78 ? -5.056 19.972 12.321 1 97.22 78 MET A CA 1
ATOM 565 C C . MET A 1 78 ? -4.225 20.986 13.1 1 97.22 78 MET A C 1
ATOM 567 O O . MET A 1 78 ? -4.64 21.448 14.165 1 97.22 78 MET A O 1
ATOM 571 N N . ASN A 1 79 ? -3.109 21.302 12.503 1 94.1 79 ASN A N 1
ATOM 572 C CA . ASN A 1 79 ? -2.278 22.355 13.077 1 94.1 79 ASN A CA 1
ATOM 573 C C . ASN A 1 79 ? -2.753 23.74 12.647 1 94.1 79 ASN A C 1
ATOM 575 O O . ASN A 1 79 ? -3.115 23.944 11.487 1 94.1 79 ASN A O 1
ATOM 579 N N . THR A 1 80 ? -2.801 24.636 13.633 1 92.19 80 THR A N 1
ATOM 580 C CA . THR A 1 80 ? -3.173 26.012 13.323 1 92.19 80 THR A CA 1
ATOM 581 C C . THR A 1 80 ? -2.311 26.996 14.108 1 92.19 80 THR A C 1
ATOM 583 O O . THR A 1 80 ? -1.793 26.661 15.176 1 92.19 80 THR A O 1
ATOM 586 N N . TRP A 1 81 ? -2.087 28.199 13.558 1 90.77 81 TRP A N 1
ATOM 587 C CA . TRP A 1 81 ? -1.374 29.277 14.235 1 90.77 81 TRP A CA 1
ATOM 588 C C . TRP A 1 81 ? -1.828 30.638 13.719 1 90.77 81 TRP A C 1
ATOM 590 O O . TRP A 1 81 ? -1.342 31.112 12.69 1 90.77 81 TRP A O 1
ATOM 600 N N . LYS A 1 82 ? -2.733 31.278 14.376 1 88.64 82 LYS A N 1
ATOM 601 C CA . LYS A 1 82 ? -3.185 32.65 14.165 1 88.64 82 LYS A CA 1
ATOM 602 C C . LYS A 1 82 ? -3.776 32.826 12.769 1 88.64 82 LYS A C 1
ATOM 604 O O . LYS A 1 82 ? -3.483 33.808 12.084 1 88.64 82 LYS A O 1
ATOM 609 N N . ARG A 1 83 ? -4.448 31.913 12.297 1 88.28 83 ARG A N 1
ATOM 610 C CA . ARG A 1 83 ? -5.12 31.943 11.003 1 88.28 83 ARG A CA 1
ATOM 611 C C . ARG A 1 83 ? -6.566 31.474 11.125 1 88.28 83 ARG A C 1
ATOM 613 O O . ARG A 1 83 ? -6.967 30.507 10.475 1 88.28 83 ARG A O 1
ATOM 620 N N . TYR A 1 84 ? -7.315 32.268 11.763 1 93.46 84 TYR A N 1
ATOM 621 C CA . TYR A 1 84 ? -8.636 31.822 12.19 1 93.46 84 TYR A CA 1
ATOM 622 C C . TYR A 1 84 ? -9.578 31.688 10.999 1 93.46 84 TYR A C 1
ATOM 624 O O . TYR A 1 84 ? -10.416 30.784 10.961 1 93.46 84 TYR A O 1
ATOM 632 N N . ASP A 1 85 ? -9.421 32.571 10.01 1 93.23 85 ASP A N 1
ATOM 633 C CA . ASP A 1 85 ? -10.282 32.476 8.836 1 93.23 85 ASP A CA 1
ATOM 634 C C . ASP A 1 85 ? -9.982 31.211 8.036 1 93.23 85 ASP A C 1
ATOM 636 O O . ASP A 1 85 ? -10.896 30.566 7.518 1 93.23 85 ASP A O 1
ATOM 640 N N . LEU A 1 86 ? -8.707 30.916 7.916 1 94.1 86 LEU A N 1
ATOM 641 C CA . LEU A 1 86 ? -8.323 29.686 7.232 1 94.1 86 LEU A CA 1
ATOM 642 C C . LEU A 1 86 ? -8.802 28.462 8.005 1 94.1 86 LEU A C 1
ATOM 644 O O . LEU A 1 86 ? -9.273 27.491 7.409 1 94.1 86 LEU A O 1
ATOM 648 N N . LEU A 1 87 ? -8.685 28.551 9.303 1 95.81 87 LEU A N 1
ATOM 649 C CA . LEU A 1 87 ? -9.153 27.464 10.157 1 95.81 87 LEU A CA 1
ATOM 650 C C . LEU A 1 87 ? -10.647 27.226 9.965 1 95.81 87 LEU A C 1
ATOM 652 O O . LEU A 1 87 ? -11.082 26.084 9.8 1 95.81 87 LEU A O 1
ATOM 656 N N . LYS A 1 88 ? -11.419 28.339 10.008 1 96.36 88 LYS A N 1
ATOM 657 C CA . LYS A 1 88 ? -12.862 28.242 9.81 1 96.36 88 LYS A CA 1
ATOM 658 C C . LYS A 1 88 ? -13.191 27.567 8.481 1 96.36 88 LYS A C 1
ATOM 660 O O . LYS A 1 88 ? -14.047 26.683 8.423 1 96.36 88 LYS A O 1
ATOM 665 N N . LYS A 1 89 ? -12.468 27.988 7.469 1 95.41 89 LYS A N 1
ATOM 666 C CA . LYS A 1 89 ? -12.699 27.428 6.141 1 95.41 89 LYS A CA 1
ATOM 667 C C . LYS A 1 89 ? -12.351 25.943 6.103 1 95.41 89 LYS A C 1
ATOM 669 O O . LYS A 1 89 ? -13.107 25.137 5.556 1 95.41 89 LYS A O 1
ATOM 674 N N . SER A 1 90 ? -11.247 25.599 6.661 1 96.06 90 SER A N 1
ATOM 675 C CA . SER A 1 90 ? -10.775 24.218 6.664 1 96.06 90 SER A CA 1
ATOM 676 C C . SER A 1 90 ? -11.724 23.312 7.44 1 96.06 90 SER A C 1
ATOM 678 O O . SER A 1 90 ? -12.101 22.241 6.959 1 96.06 90 SER A O 1
ATOM 680 N N . ILE A 1 91 ? -12.158 23.749 8.615 1 96.78 91 ILE A N 1
ATOM 681 C CA . ILE A 1 91 ? -13.046 22.94 9.443 1 96.78 91 ILE A CA 1
ATOM 682 C C . ILE A 1 91 ? -14.397 22.781 8.748 1 96.78 91 ILE A C 1
ATOM 684 O O . ILE A 1 91 ? -14.98 21.695 8.752 1 96.78 91 ILE A O 1
ATOM 688 N N . SER A 1 92 ? -14.874 23.859 8.151 1 96.16 92 SER A N 1
ATOM 689 C CA . SER A 1 92 ? -16.127 23.781 7.408 1 96.16 92 SER A CA 1
ATOM 690 C C . SER A 1 92 ? -16.041 22.753 6.285 1 96.16 92 SER A C 1
ATOM 692 O O . SER A 1 92 ? -16.984 21.992 6.06 1 96.16 92 SER A O 1
ATOM 694 N N . HIS A 1 93 ? -14.947 22.727 5.619 1 96.16 93 HIS A N 1
ATOM 695 C CA . HIS A 1 93 ? -14.75 21.806 4.505 1 96.16 93 HIS A CA 1
ATOM 696 C C . HIS A 1 93 ? -14.648 20.365 4.992 1 96.16 93 HIS A C 1
ATOM 698 O O . HIS A 1 93 ? -15.421 19.504 4.565 1 96.16 93 HIS A O 1
ATOM 704 N N . TYR A 1 94 ? -13.791 20.094 5.934 1 96.5 94 TYR A N 1
ATOM 705 C CA . TYR A 1 94 ? -13.48 18.72 6.314 1 96.5 94 TYR A CA 1
ATOM 706 C C . TYR A 1 94 ? -14.613 18.11 7.13 1 96.5 94 TYR A C 1
ATOM 708 O O . TYR A 1 94 ? -14.822 16.895 7.102 1 96.5 94 TYR A O 1
ATOM 716 N N . ALA A 1 95 ? -15.334 18.945 7.836 1 96.25 95 ALA A N 1
ATOM 717 C CA . ALA A 1 95 ? -16.49 18.441 8.573 1 96.25 95 ALA A CA 1
ATOM 718 C C . ALA A 1 95 ? -17.522 17.835 7.626 1 96.25 95 ALA A C 1
ATOM 720 O O . ALA A 1 95 ? -18.359 17.031 8.043 1 96.25 95 ALA A O 1
ATOM 721 N N . SER A 1 96 ? -17.467 18.198 6.412 1 95.11 96 SER A N 1
ATOM 722 C CA . SER A 1 96 ? -18.438 17.703 5.441 1 95.11 96 SER A CA 1
ATOM 723 C C . SER A 1 96 ? -17.961 16.407 4.795 1 95.11 96 SER A C 1
ATOM 725 O O . SER A 1 96 ? -18.711 15.76 4.06 1 95.11 96 SER A O 1
ATOM 727 N N . CYS A 1 97 ? -16.71 16.032 4.968 1 95.4 97 CYS A N 1
ATOM 728 C CA . CYS A 1 97 ? -16.148 14.852 4.319 1 95.4 97 CYS A CA 1
ATOM 729 C C . CYS A 1 97 ? -16.682 13.574 4.954 1 95.4 97 CYS A C 1
ATOM 731 O O . CYS A 1 97 ? -16.827 13.497 6.175 1 95.4 97 CYS A O 1
ATOM 733 N N . PRO A 1 98 ? -16.901 12.547 4.109 1 92.9 98 PRO A N 1
ATOM 734 C CA . PRO A 1 98 ? -17.405 11.281 4.645 1 92.9 98 PRO A CA 1
ATOM 735 C C . PRO A 1 98 ? -16.373 10.549 5.499 1 92.9 98 PRO A C 1
ATOM 737 O O . PRO A 1 98 ? -15.169 10.767 5.341 1 92.9 98 PRO A O 1
ATOM 740 N N . ARG A 1 99 ? -16.833 9.704 6.481 1 93.16 99 ARG A N 1
ATOM 741 C CA . ARG A 1 99 ? -16.065 8.773 7.302 1 93.16 99 ARG A CA 1
ATOM 742 C C . ARG A 1 99 ? -15.234 9.517 8.341 1 93.16 99 ARG A C 1
ATOM 744 O O . ARG A 1 99 ? -14.378 8.923 9.001 1 93.16 99 ARG A O 1
ATOM 751 N N . LEU A 1 100 ? -15.436 10.836 8.452 1 96.11 100 LEU A N 1
ATOM 752 C CA . LEU A 1 100 ? -14.785 11.608 9.505 1 96.11 100 LEU A CA 1
ATOM 753 C C . LEU A 1 100 ? -15.407 11.306 10.864 1 96.11 100 LEU A C 1
ATOM 755 O O . LEU A 1 100 ? -16.632 11.286 11.001 1 96.11 100 LEU A O 1
ATOM 759 N N . ASP A 1 101 ? -14.524 11.041 11.807 1 96.13 101 ASP A N 1
ATOM 760 C CA . ASP A 1 101 ? -15.011 10.735 13.148 1 96.13 101 ASP A CA 1
ATOM 761 C C . ASP A 1 101 ? -14.819 11.924 14.087 1 96.13 101 ASP A C 1
ATOM 763 O O . ASP A 1 101 ? -15.703 12.241 14.885 1 96.13 101 ASP A O 1
ATOM 767 N N . SER A 1 102 ? -13.728 12.538 14.005 1 96.82 102 SER A N 1
ATOM 768 C CA . SER A 1 102 ? -13.428 13.633 14.922 1 96.82 102 SER A CA 1
ATOM 769 C C . SER A 1 102 ? -12.369 14.565 14.342 1 96.82 102 SER A C 1
ATOM 771 O O . SER A 1 102 ? -11.629 14.183 13.433 1 96.82 102 SER A O 1
ATOM 773 N N . ILE A 1 103 ? -12.384 15.787 14.831 1 97.7 103 ILE A N 1
ATOM 774 C CA . ILE A 1 103 ? -11.388 16.793 14.477 1 97.7 103 ILE A CA 1
ATOM 775 C C . ILE A 1 103 ? -10.675 17.279 15.736 1 97.7 103 ILE A C 1
ATOM 777 O O . ILE A 1 103 ? -11.32 17.713 16.694 1 97.7 103 ILE A O 1
ATOM 781 N N . HIS A 1 104 ? -9.433 17.168 15.717 1 97.99 104 HIS A N 1
ATOM 782 C CA . HIS A 1 104 ? -8.58 17.657 16.795 1 97.99 104 HIS A CA 1
ATOM 783 C C . HIS A 1 104 ? -7.748 18.851 16.339 1 97.99 104 HIS A C 1
ATOM 785 O O . HIS A 1 104 ? -6.883 18.715 15.471 1 97.99 104 HIS A O 1
ATOM 791 N N . ILE A 1 105 ? -7.963 20.008 16.912 1 97.53 105 ILE A N 1
ATOM 792 C CA . ILE A 1 105 ? -7.226 21.221 16.573 1 97.53 105 ILE A CA 1
ATOM 793 C C . ILE A 1 105 ? -6.056 21.4 17.538 1 97.53 105 ILE A C 1
ATOM 795 O O . ILE A 1 105 ? -6.254 21.512 18.75 1 97.53 105 ILE A O 1
ATOM 799 N N . VAL A 1 106 ? -4.884 21.383 16.98 1 97.39 106 VAL A N 1
ATOM 800 C CA . VAL A 1 106 ? -3.687 21.634 17.776 1 97.39 106 VAL A CA 1
ATOM 801 C C . VAL A 1 106 ? -3.511 23.137 17.984 1 97.39 106 VAL A C 1
ATOM 803 O O . VAL A 1 106 ? -3.071 23.848 17.078 1 97.39 106 VAL A O 1
ATOM 806 N N . TRP A 1 107 ? -3.843 23.631 19.214 1 96.62 107 TRP A N 1
ATOM 807 C CA . TRP A 1 107 ? -3.83 25.05 19.551 1 96.62 107 TRP A CA 1
ATOM 808 C C . TRP A 1 107 ? -2.625 25.392 20.42 1 96.62 107 TRP A C 1
ATOM 810 O O . TRP A 1 107 ? -2.588 25.05 21.604 1 96.62 107 TRP A O 1
ATOM 820 N N . SER A 1 108 ? -1.652 25.995 19.776 1 92.99 108 SER A N 1
ATOM 821 C CA . SER A 1 108 ? -0.433 26.334 20.503 1 92.99 108 SER A CA 1
ATOM 822 C C . SER A 1 108 ? -0.249 27.844 20.6 1 92.99 108 SER A C 1
ATOM 824 O O . SER A 1 108 ? 0.881 28.338 20.606 1 92.99 108 SER A O 1
ATOM 826 N N . GLU A 1 109 ? -1.286 28.559 20.701 1 91.53 109 GLU A N 1
ATOM 827 C CA . GLU A 1 109 ? -1.254 30.014 20.818 1 91.53 109 GLU A CA 1
ATOM 828 C C . GLU A 1 109 ? -1.348 30.453 22.276 1 91.53 109 GLU A C 1
ATOM 830 O O . GLU A 1 109 ? -1.875 29.722 23.117 1 91.53 109 GLU A O 1
ATOM 835 N N . PRO A 1 110 ? -0.806 31.656 22.527 1 89.93 110 PRO A N 1
ATOM 836 C CA . PRO A 1 110 ? -0.817 32.124 23.915 1 89.93 110 PRO A CA 1
ATOM 837 C C . PRO A 1 110 ? -2.23 32.29 24.47 1 89.93 110 PRO A C 1
ATOM 839 O O . PRO A 1 110 ? -2.486 31.948 25.627 1 89.93 110 PRO A O 1
ATOM 842 N N . ASP A 1 111 ? -3.136 32.788 23.693 1 91.69 111 ASP A N 1
ATOM 843 C CA . ASP A 1 111 ? -4.518 32.975 24.125 1 91.69 111 ASP A CA 1
ATOM 844 C C . ASP A 1 111 ? -5.407 31.836 23.63 1 91.69 111 ASP A C 1
ATOM 846 O O . ASP A 1 111 ? -5.245 31.359 22.505 1 91.69 111 ASP A O 1
ATOM 850 N N . PRO A 1 112 ? -6.263 31.41 24.515 1 92.9 112 PRO A N 1
ATOM 851 C CA . PRO A 1 112 ? -7.225 30.405 24.054 1 92.9 112 PRO A CA 1
ATOM 852 C C . PRO A 1 112 ? -8.132 30.924 22.941 1 92.9 112 PRO A C 1
ATOM 854 O O . PRO A 1 112 ? -8.231 32.136 22.734 1 92.9 112 PRO A O 1
ATOM 857 N N . PRO A 1 113 ? -8.73 29.994 22.25 1 95.13 113 PRO A N 1
ATOM 858 C CA . PRO A 1 113 ? -9.665 30.452 21.22 1 95.13 113 PRO A CA 1
ATOM 859 C C . PRO A 1 113 ? -10.825 31.262 21.794 1 95.13 113 PRO A C 1
ATOM 861 O O . PRO A 1 113 ? -11.313 30.96 22.886 1 95.13 113 PRO A O 1
ATOM 864 N N . SER A 1 114 ? -11.266 32.245 21.062 1 95.37 114 SER A N 1
ATOM 865 C CA . SER A 1 114 ? -12.389 33.064 21.507 1 95.37 114 SER A CA 1
ATOM 866 C C . SER A 1 114 ? -13.682 32.257 21.543 1 95.37 114 SER A C 1
ATOM 868 O O . SER A 1 114 ? -13.809 31.246 20.849 1 95.37 114 SER A O 1
ATOM 870 N N . ASP A 1 115 ? -14.616 32.728 22.352 1 96.08 115 ASP A N 1
ATOM 871 C CA . ASP A 1 115 ? -15.927 32.089 22.421 1 96.08 115 ASP A CA 1
ATOM 872 C C . ASP A 1 115 ? -16.62 32.111 21.06 1 96.08 115 ASP A C 1
ATOM 874 O O . ASP A 1 115 ? -17.327 31.166 20.703 1 96.08 115 ASP A O 1
ATOM 878 N N . PHE A 1 116 ? -16.374 33.166 20.343 1 95.89 116 PHE A N 1
ATOM 879 C CA . PHE A 1 116 ? -16.972 33.3 19.02 1 95.89 116 PHE A CA 1
ATOM 880 C C . PHE A 1 116 ? -16.448 32.223 18.078 1 95.89 116 PHE A C 1
ATOM 882 O O . PHE A 1 116 ? -17.223 31.588 17.359 1 95.89 116 PHE A O 1
ATOM 889 N N . LEU A 1 117 ? -15.167 32.051 18.097 1 96.58 117 LEU A N 1
ATOM 890 C CA . LEU A 1 117 ? -14.551 31.043 17.241 1 96.58 117 LEU A CA 1
ATOM 891 C C . LEU A 1 117 ? -15.035 29.645 17.612 1 96.58 117 LEU A C 1
ATOM 893 O O . LEU A 1 117 ? -15.42 28.864 16.738 1 96.58 117 LEU A O 1
ATOM 897 N N . LYS A 1 118 ? -15.094 29.33 18.888 1 96.44 118 LYS A N 1
ATOM 898 C CA . LYS A 1 118 ? -15.549 28.027 19.363 1 96.44 118 LYS A CA 1
ATOM 899 C C . LYS A 1 118 ? -16.995 27.765 18.95 1 96.44 118 LYS A C 1
ATOM 901 O O . LYS A 1 118 ? -17.327 26.67 18.493 1 96.44 118 LYS A O 1
ATOM 906 N N . ARG A 1 119 ? -17.825 28.779 19.171 1 96.5 119 ARG A N 1
ATOM 907 C CA . ARG A 1 119 ? -19.231 28.644 18.805 1 96.5 119 ARG A CA 1
ATOM 908 C C . ARG A 1 119 ? -19.385 28.379 17.311 1 96.5 119 ARG A C 1
ATOM 910 O O . ARG A 1 119 ? -20.195 27.545 16.904 1 96.5 119 ARG A O 1
ATOM 917 N N . PHE A 1 120 ? -18.644 29.101 16.552 1 96.66 120 PHE A N 1
ATOM 918 C CA . PHE A 1 120 ? -18.703 28.915 15.107 1 96.66 120 PHE A CA 1
ATOM 919 C C . PHE A 1 120 ? -18.307 27.493 14.728 1 96.66 120 PHE A C 1
ATOM 921 O O . PHE A 1 120 ? -19.028 26.819 13.99 1 96.66 120 PHE A O 1
ATOM 928 N N . LEU A 1 121 ? -17.181 27.028 15.21 1 97.02 121 LEU A N 1
ATOM 929 C CA . LEU A 1 121 ? -16.645 25.72 14.852 1 97.02 121 LEU A CA 1
ATOM 930 C C . LEU A 1 121 ? -17.59 24.606 15.29 1 97.02 121 LEU A C 1
ATOM 932 O O . LEU A 1 121 ? -17.831 23.659 14.539 1 97.02 121 LEU A O 1
ATOM 936 N N . ASN A 1 122 ? -18.141 24.748 16.494 1 96.35 122 ASN A N 1
ATOM 937 C CA . ASN A 1 122 ? -19.091 23.756 16.986 1 96.35 122 ASN A CA 1
ATOM 938 C C . ASN A 1 122 ? -20.353 23.715 16.129 1 96.35 122 ASN A C 1
ATOM 940 O O . ASN A 1 122 ? -20.905 22.642 15.88 1 96.35 122 ASN A O 1
ATOM 944 N N . HIS A 1 123 ? -20.752 24.847 15.756 1 95.83 123 HIS A N 1
ATOM 945 C CA . HIS A 1 123 ? -21.934 24.915 14.905 1 95.83 123 HIS A CA 1
ATOM 946 C C . HIS A 1 123 ? -21.703 24.192 13.582 1 95.83 123 HIS A C 1
ATOM 948 O O . HIS A 1 123 ? -22.564 23.437 13.124 1 95.83 123 HIS A O 1
ATOM 954 N N . VAL A 1 124 ? -20.576 24.403 13.005 1 95.09 124 VAL A N 1
ATOM 955 C CA . VAL A 1 124 ? -20.23 23.809 11.718 1 95.09 124 VAL A CA 1
ATOM 956 C C . VAL A 1 124 ? -20.209 22.287 11.84 1 95.09 124 VAL A C 1
ATOM 958 O O . VAL A 1 124 ? -20.755 21.582 10.988 1 95.09 124 VAL A O 1
ATOM 961 N N . VAL A 1 125 ? -19.584 21.74 12.856 1 95.16 125 VAL A N 1
ATOM 962 C CA . VAL A 1 125 ? -19.467 20.299 13.052 1 95.16 125 VAL A CA 1
ATOM 963 C C . VAL A 1 125 ? -20.843 19.703 13.338 1 95.16 125 VAL A C 1
ATOM 965 O O . VAL A 1 125 ? -21.176 18.626 12.837 1 95.16 125 VAL A O 1
ATOM 968 N N . ASP A 1 126 ? -21.685 20.417 14.122 1 93.37 126 ASP A N 1
ATOM 969 C CA . ASP A 1 126 ? -23.032 19.964 14.456 1 93.37 126 ASP A CA 1
ATOM 970 C C . ASP A 1 126 ? -23.906 19.874 13.207 1 93.37 126 ASP A C 1
ATOM 972 O O . ASP A 1 126 ? -24.709 18.949 13.07 1 93.37 126 ASP A O 1
ATOM 976 N N . MET A 1 127 ? -23.72 20.755 12.345 1 91.99 127 MET A N 1
ATOM 977 C CA . MET A 1 127 ? -24.519 20.806 11.124 1 91.99 127 MET A CA 1
ATOM 978 C C . MET A 1 127 ? -24.186 19.635 10.206 1 91.99 127 MET A C 1
ATOM 980 O O . MET A 1 127 ? -25.017 19.22 9.395 1 91.99 127 MET A O 1
ATOM 984 N N . ASN A 1 128 ? -22.999 19.148 10.335 1 89.72 128 ASN A N 1
ATOM 985 C CA . ASN A 1 128 ? -22.549 18.081 9.448 1 89.72 128 ASN A CA 1
ATOM 986 C C . ASN A 1 128 ? -22.677 16.711 10.109 1 89.72 128 ASN A C 1
ATOM 988 O O . ASN A 1 128 ? -22.339 15.692 9.506 1 89.72 128 ASN A O 1
ATOM 992 N N . SER A 1 129 ? -23.108 16.745 11.325 1 84.81 129 SER A N 1
ATOM 993 C CA . SER A 1 129 ? -23.378 15.486 12.011 1 84.81 129 SER A CA 1
ATOM 994 C C . SER A 1 129 ? -24.644 14.825 11.475 1 84.81 129 SER A C 1
ATOM 996 O O . SER A 1 129 ? -25.674 15.484 11.315 1 84.81 129 SER A O 1
ATOM 998 N N . ARG A 1 130 ? -24.484 13.694 10.789 1 73.6 130 ARG A N 1
ATOM 999 C CA . ARG A 1 130 ? -25.605 13.025 10.137 1 73.6 130 ARG A CA 1
ATOM 1000 C C . ARG A 1 130 ? -25.682 11.559 10.548 1 73.6 130 ARG A C 1
ATOM 1002 O O . ARG A 1 130 ? -24.674 10.963 10.933 1 73.6 130 ARG A O 1
ATOM 1009 N N . ASN A 1 131 ? -26.911 11.052 10.31 1 66.64 131 ASN A N 1
ATOM 1010 C CA . ASN A 1 131 ? -27.219 9.629 10.393 1 66.64 131 ASN A CA 1
ATOM 1011 C C . ASN A 1 131 ? -26.721 9.022 11.702 1 66.64 131 ASN A C 1
ATOM 1013 O O . ASN A 1 131 ? -26.12 7.946 11.703 1 66.64 131 ASN A O 1
ATOM 1017 N N . GLY A 1 132 ? -26.74 9.871 12.714 1 72.72 132 GLY A N 1
ATOM 1018 C CA . GLY A 1 132 ? -26.425 9.293 14.011 1 72.72 132 GLY A CA 1
ATOM 1019 C C . GLY A 1 132 ? -24.945 9.342 14.343 1 72.72 132 GLY A C 1
ATOM 1020 O O . GLY A 1 132 ? -24.53 8.908 15.419 1 72.72 132 GLY A O 1
ATOM 1021 N N . HIS A 1 133 ? -24.197 9.854 13.414 1 83 133 HIS A N 1
ATOM 1022 C CA . HIS A 1 133 ? -22.777 9.974 13.725 1 83 133 HIS A CA 1
ATOM 1023 C C . HIS A 1 133 ? -22.404 11.416 14.052 1 83 133 HIS A C 1
ATOM 1025 O O . HIS A 1 133 ? -22.525 12.301 13.202 1 83 133 HIS A O 1
ATOM 1031 N N . GLN A 1 134 ? -22.07 11.6 15.267 1 90.62 134 GLN A N 1
ATOM 1032 C CA . GLN A 1 134 ? -21.646 12.918 15.728 1 90.62 134 GLN A CA 1
ATOM 1033 C C . GLN A 1 134 ? -20.137 13.093 15.579 1 90.62 134 GLN A C 1
ATOM 1035 O O . GLN A 1 134 ? -19.361 12.261 16.054 1 90.62 134 GLN A O 1
ATOM 1040 N N . ILE A 1 135 ? -19.832 14.123 14.871 1 94.4 135 ILE A N 1
ATOM 1041 C CA . ILE A 1 135 ? -18.42 14.469 14.747 1 94.4 135 ILE A CA 1
ATOM 1042 C C . ILE A 1 135 ? -17.964 15.229 15.99 1 94.4 135 ILE A C 1
ATOM 1044 O O . ILE A 1 135 ? -18.594 16.211 16.391 1 94.4 135 ILE A O 1
ATOM 1048 N N . GLU A 1 136 ? -16.964 14.761 16.573 1 94.83 136 GLU A N 1
ATOM 1049 C CA . GLU A 1 136 ? -16.434 15.419 17.763 1 94.83 136 GLU A CA 1
ATOM 1050 C C . GLU A 1 136 ? -15.359 16.439 17.397 1 94.83 136 GLU A C 1
ATOM 1052 O O . GLU A 1 136 ? -14.498 16.167 16.559 1 94.83 136 GLU A O 1
ATOM 1057 N N . LEU A 1 137 ? -15.472 17.609 17.972 1 96.73 137 LEU A N 1
ATOM 1058 C CA . LEU A 1 137 ? -14.456 18.644 17.824 1 96.73 137 LEU A CA 1
ATOM 1059 C C . LEU A 1 137 ? -13.727 18.883 19.143 1 96.73 137 LEU A C 1
ATOM 1061 O O . LEU A 1 137 ? -14.355 19.198 20.156 1 96.73 137 LEU A O 1
ATOM 1065 N N . ILE A 1 138 ? -12.481 18.657 19.129 1 96.59 138 ILE A N 1
ATOM 1066 C CA . ILE A 1 138 ? -11.67 18.854 20.325 1 96.59 138 ILE A CA 1
ATOM 1067 C C . ILE A 1 138 ? -10.572 19.877 20.041 1 96.59 138 ILE A C 1
ATOM 1069 O O . ILE A 1 138 ? -9.856 19.767 19.043 1 96.59 138 ILE A O 1
ATOM 1073 N N . VAL A 1 139 ? -10.481 20.882 20.805 1 96.35 139 VAL A N 1
ATOM 1074 C CA . VAL A 1 139 ? -9.384 21.84 20.734 1 96.35 139 VAL A CA 1
ATOM 1075 C C . VAL A 1 139 ? -8.341 21.512 21.8 1 96.35 139 VAL A C 1
ATOM 1077 O O . VAL A 1 139 ? -8.6 21.657 22.997 1 96.35 139 VAL A O 1
ATOM 1080 N N . ASP A 1 140 ? -7.209 21.06 21.347 1 95.44 140 ASP A N 1
ATOM 1081 C CA . ASP A 1 140 ? -6.114 20.723 22.251 1 95.44 140 ASP A CA 1
ATOM 1082 C C . ASP A 1 140 ? -5.252 21.947 22.55 1 95.44 140 ASP A C 1
ATOM 1084 O O . ASP A 1 140 ? -4.353 22.284 21.776 1 95.44 140 ASP A O 1
ATOM 1088 N N . ILE A 1 141 ? -5.48 22.518 23.688 1 95.5 141 ILE A N 1
ATOM 1089 C CA . ILE A 1 141 ? -4.769 23.735 24.063 1 95.5 141 ILE A CA 1
ATOM 1090 C C . ILE A 1 141 ? -3.418 23.376 24.677 1 95.5 141 ILE A C 1
ATOM 1092 O O . ILE A 1 141 ? -3.352 22.617 25.647 1 95.5 141 ILE A O 1
ATOM 1096 N N . ASN A 1 142 ? -2.416 23.87 24.051 1 94.81 142 ASN A N 1
ATOM 1097 C CA . ASN A 1 142 ? -1.062 23.625 24.536 1 94.81 142 ASN A CA 1
ATOM 1098 C C . ASN A 1 142 ? -0.444 24.885 25.135 1 94.81 142 ASN A C 1
ATOM 1100 O O . ASN A 1 142 ? -0.638 25.984 24.614 1 94.81 142 ASN A O 1
ATOM 1104 N N . ASN A 1 143 ? 0.236 24.705 26.198 1 89.97 143 ASN A N 1
ATOM 1105 C CA . ASN A 1 143 ? 0.849 25.833 26.891 1 89.97 143 ASN A CA 1
ATOM 1106 C C . ASN A 1 143 ? 2.132 26.286 26.199 1 89.97 143 ASN A C 1
ATOM 1108 O O . ASN A 1 143 ? 2.466 27.472 26.214 1 89.97 143 ASN A O 1
ATOM 1112 N N . LYS A 1 144 ? 2.816 25.34 25.653 1 89.96 144 LYS A N 1
ATOM 1113 C CA . LYS A 1 144 ? 4.066 25.646 24.964 1 89.96 144 LYS A CA 1
ATOM 1114 C C . LYS A 1 144 ? 3.88 25.623 23.45 1 89.96 144 LYS A C 1
ATOM 1116 O O . LYS A 1 144 ? 3.17 24.765 22.92 1 89.96 144 LYS A O 1
ATOM 1121 N N . ASP A 1 145 ? 4.491 26.646 22.869 1 91.04 145 ASP A N 1
ATOM 1122 C CA . ASP A 1 145 ? 4.47 26.682 21.41 1 91.04 145 ASP A CA 1
ATOM 1123 C C . ASP A 1 145 ? 5.533 25.757 20.822 1 91.04 145 ASP A C 1
ATOM 1125 O O . ASP A 1 145 ? 6.655 26.188 20.549 1 91.04 145 ASP A O 1
ATOM 1129 N N . SER A 1 146 ? 5.219 24.506 20.697 1 94.26 146 SER A N 1
ATOM 1130 C CA . SER A 1 146 ? 6.121 23.495 20.156 1 94.26 146 SER A CA 1
ATOM 1131 C C . SER A 1 146 ? 5.496 22.776 18.965 1 94.26 146 SER A C 1
ATOM 1133 O O . SER A 1 146 ? 4.317 22.418 18.999 1 94.26 146 SER A O 1
ATOM 1135 N N . LEU A 1 147 ? 6.308 22.541 17.961 1 95.84 147 LEU A N 1
ATOM 1136 C CA . LEU A 1 147 ? 5.818 21.826 16.788 1 95.84 147 LEU A CA 1
ATOM 1137 C C . LEU A 1 147 ? 5.564 20.358 17.112 1 95.84 147 LEU A C 1
ATOM 1139 O O . LEU A 1 147 ? 4.846 19.671 16.382 1 95.84 147 LEU A O 1
ATOM 1143 N N . ASN A 1 148 ? 6.131 19.897 18.258 1 97.35 148 ASN A N 1
ATOM 1144 C CA . ASN A 1 148 ? 5.897 18.525 18.698 1 97.35 148 ASN A CA 1
ATOM 1145 C C . ASN A 1 148 ? 4.442 18.307 19.103 1 97.35 148 ASN A C 1
ATOM 1147 O O . ASN A 1 148 ? 3.974 17.169 19.163 1 97.35 148 ASN A O 1
ATOM 1151 N N . ASN A 1 149 ? 3.694 19.37 19.372 1 97.35 149 ASN A N 1
ATOM 1152 C CA . ASN A 1 149 ? 2.319 19.265 19.849 1 97.35 149 ASN A CA 1
ATOM 1153 C C . ASN A 1 149 ? 1.418 18.591 18.819 1 97.35 149 ASN A C 1
ATOM 1155 O O . ASN A 1 149 ? 0.375 18.037 19.169 1 97.35 149 ASN A O 1
ATOM 1159 N N . ARG A 1 150 ? 1.802 18.642 17.598 1 96.79 150 ARG A N 1
ATOM 1160 C CA . ARG A 1 150 ? 1.058 18.014 16.511 1 96.79 150 ARG A CA 1
ATOM 1161 C C . ARG A 1 150 ? 0.884 16.519 16.759 1 96.79 150 ARG A C 1
ATOM 1163 O O . ARG A 1 150 ? -0.113 15.927 16.341 1 96.79 150 ARG A O 1
ATOM 1170 N N . PHE A 1 151 ? 1.906 15.93 17.433 1 98.21 151 PHE A N 1
ATOM 1171 C CA . PHE A 1 151 ? 1.939 14.476 17.542 1 98.21 151 PHE A CA 1
ATOM 1172 C C . PHE A 1 151 ? 1.737 14.037 18.988 1 98.21 151 PHE A C 1
ATOM 1174 O O . PHE A 1 151 ? 2.167 12.949 19.377 1 98.21 151 PHE A O 1
ATOM 1181 N N . LYS A 1 152 ? 1.135 14.897 19.768 1 96.89 152 LYS A N 1
ATOM 1182 C CA . LYS A 1 152 ? 0.769 14.499 21.125 1 96.89 152 LYS A CA 1
ATOM 1183 C C . LYS A 1 152 ? -0.185 13.308 21.109 1 96.89 152 LYS A C 1
ATOM 1185 O O . LYS A 1 152 ? -1.056 13.215 20.242 1 96.89 152 LYS A O 1
ATOM 1190 N N . ASP A 1 153 ? 0.004 12.539 22.092 1 95.88 153 ASP A N 1
ATOM 1191 C CA . ASP A 1 153 ? -0.853 11.364 22.219 1 95.88 153 ASP A CA 1
ATOM 1192 C C . ASP A 1 153 ? -2.302 11.767 22.485 1 95.88 153 ASP A C 1
ATOM 1194 O O . ASP A 1 153 ? -2.565 12.655 23.298 1 95.88 153 ASP A O 1
ATOM 1198 N N . ILE A 1 154 ? -3.23 11.302 21.749 1 95.08 154 ILE A N 1
ATOM 1199 C CA . ILE A 1 154 ? -4.658 11.526 21.945 1 95.08 154 ILE A CA 1
ATOM 1200 C C . ILE A 1 154 ? -5.278 10.318 22.645 1 95.08 154 ILE A C 1
ATOM 1202 O O . ILE A 1 154 ? -5.434 9.255 22.04 1 95.08 154 ILE A O 1
ATOM 1206 N N . LYS A 1 155 ? -5.665 10.57 23.801 1 88.22 155 LYS A N 1
ATOM 1207 C CA . LYS A 1 155 ? -6.23 9.488 24.602 1 88.22 155 LYS A CA 1
ATOM 1208 C C . LYS A 1 155 ? -7.605 9.077 24.082 1 88.22 155 LYS A C 1
ATOM 1210 O O . LYS A 1 155 ? -8.401 9.928 23.68 1 88.22 155 LYS A O 1
ATOM 1215 N N . ASP A 1 156 ? -7.951 7.85 23.974 1 88.35 156 ASP A N 1
ATOM 1216 C CA . ASP A 1 156 ? -9.245 7.243 23.678 1 88.35 156 ASP A CA 1
ATOM 1217 C C . ASP A 1 156 ? -9.672 7.533 22.241 1 88.35 156 ASP A C 1
ATOM 1219 O O . ASP A 1 156 ? -10.862 7.699 21.963 1 88.35 156 ASP A O 1
ATOM 1223 N N . LEU A 1 157 ? -8.773 7.954 21.412 1 95.14 157 LEU A N 1
ATOM 1224 C CA . LEU A 1 157 ? -9.122 8.105 20.004 1 95.14 157 LEU A CA 1
ATOM 1225 C C . LEU A 1 157 ? -9.839 6.862 19.485 1 95.14 157 LEU A C 1
ATOM 1227 O O . LEU A 1 157 ? -9.316 5.75 19.589 1 95.14 157 LEU A O 1
ATOM 1231 N N . LYS A 1 158 ? -10.995 7.015 18.889 1 94.1 158 LYS A N 1
ATOM 1232 C CA . LYS A 1 158 ? -11.861 5.905 18.5 1 94.1 158 LYS A CA 1
ATOM 1233 C C . LYS A 1 158 ? -11.397 5.28 17.188 1 94.1 158 LYS A C 1
ATOM 1235 O O . LYS A 1 158 ? -11.696 4.117 16.908 1 94.1 158 LYS A O 1
ATOM 1240 N N . THR A 1 159 ? -10.689 6.055 16.418 1 96.77 159 THR A N 1
ATOM 1241 C CA . THR A 1 159 ? -10.268 5.591 15.101 1 96.77 159 THR A CA 1
ATOM 1242 C C . THR A 1 159 ? -8.793 5.197 15.112 1 96.77 159 THR A C 1
ATOM 1244 O O . THR A 1 159 ? -8.005 5.744 15.886 1 96.77 159 THR A O 1
ATOM 1247 N N . ASP A 1 160 ? -8.424 4.259 14.278 1 96.78 160 ASP A N 1
ATOM 1248 C CA . ASP A 1 160 ? -7.021 3.895 14.102 1 96.78 160 ASP A CA 1
ATOM 1249 C C . ASP A 1 160 ? -6.3 4.904 13.212 1 96.78 160 ASP A C 1
ATOM 1251 O O . ASP A 1 160 ? -5.105 5.153 13.388 1 96.78 160 ASP A O 1
ATOM 1255 N N . ALA A 1 161 ? -7.041 5.457 12.297 1 97.96 161 ALA A N 1
ATOM 1256 C CA . ALA A 1 161 ? -6.453 6.319 11.274 1 97.96 161 ALA A CA 1
ATOM 1257 C C . ALA A 1 161 ? -6.468 7.78 11.713 1 97.96 161 ALA A C 1
ATOM 1259 O O . ALA A 1 161 ? -7.498 8.29 12.161 1 97.96 161 ALA A O 1
ATOM 1260 N N . VAL A 1 162 ? -5.332 8.41 11.559 1 98.6 162 VAL A N 1
ATOM 1261 C CA . VAL A 1 162 ? -5.18 9.844 11.784 1 98.6 162 VAL A CA 1
ATOM 1262 C C . VAL A 1 162 ? -4.783 10.532 10.48 1 98.6 162 VAL A C 1
ATOM 1264 O O . VAL A 1 162 ? -3.82 10.127 9.825 1 98.6 162 VAL A O 1
ATOM 1267 N N . PHE A 1 163 ? -5.568 11.467 10.086 1 98.5 163 PHE A N 1
ATOM 1268 C CA . PHE A 1 163 ? -5.183 12.352 8.992 1 98.5 163 PHE A CA 1
ATOM 1269 C C . PHE A 1 163 ? -4.587 13.648 9.528 1 98.5 163 PHE A C 1
ATOM 1271 O O . PHE A 1 163 ? -5.307 14.493 10.065 1 98.5 163 PHE A O 1
ATOM 1278 N N . SER A 1 164 ? -3.284 13.753 9.409 1 98.42 164 SER A N 1
ATOM 1279 C CA . SER A 1 164 ? -2.601 14.981 9.802 1 98.42 164 SER A CA 1
ATOM 1280 C C . SER A 1 164 ? -2.617 16.008 8.674 1 98.42 164 SER A C 1
ATOM 1282 O O . SER A 1 164 ? -2.228 15.703 7.545 1 98.42 164 SER A O 1
ATOM 1284 N N . ILE A 1 165 ? -3.065 17.276 9.019 1 96.7 165 ILE A N 1
ATOM 1285 C CA . ILE A 1 165 ? -3.18 18.262 7.95 1 96.7 165 ILE A CA 1
ATOM 1286 C C . ILE A 1 165 ? -2.991 19.666 8.521 1 96.7 165 ILE A C 1
ATOM 1288 O O . ILE A 1 165 ? -3.31 19.917 9.685 1 96.7 165 ILE A O 1
ATOM 1292 N N . ASP A 1 166 ? -2.433 20.517 7.75 1 93.29 166 ASP A N 1
ATOM 1293 C CA . ASP A 1 166 ? -2.338 21.926 8.119 1 93.29 166 ASP A CA 1
ATOM 1294 C C . ASP A 1 166 ? -3.618 22.676 7.758 1 93.29 166 ASP A C 1
ATOM 1296 O O . ASP A 1 166 ? -4.346 22.27 6.85 1 93.29 166 ASP A O 1
ATOM 1300 N N . ASP A 1 167 ? -3.886 23.753 8.402 1 92.31 167 ASP A N 1
ATOM 1301 C CA . ASP A 1 167 ? -5.137 24.484 8.226 1 92.31 167 ASP A CA 1
ATOM 1302 C C . ASP A 1 167 ? -5.125 25.289 6.929 1 92.31 167 ASP A C 1
ATOM 1304 O O . ASP A 1 167 ? -6.157 25.818 6.511 1 92.31 167 ASP A O 1
ATOM 1308 N N . ASP A 1 168 ? -3.986 25.339 6.25 1 89.72 168 ASP A N 1
ATOM 1309 C CA . ASP A 1 168 ? -3.919 26.149 5.038 1 89.72 168 ASP A CA 1
ATOM 1310 C C . ASP A 1 168 ? -3.874 25.269 3.791 1 89.72 168 ASP A C 1
ATOM 1312 O O . ASP A 1 168 ? -3.492 25.73 2.713 1 89.72 168 ASP A O 1
ATOM 1316 N N . VAL A 1 169 ? -4.158 24.024 3.926 1 90.23 169 VAL A N 1
ATOM 1317 C CA . VAL A 1 169 ? -4.196 23.075 2.818 1 90.23 169 VAL A CA 1
ATOM 1318 C C . VAL A 1 169 ? -5.574 22.422 2.744 1 90.23 169 VAL A C 1
ATOM 1320 O O . VAL A 1 169 ? -6.099 21.95 3.755 1 90.23 169 VAL A O 1
ATOM 1323 N N . ILE A 1 170 ? -6.122 22.433 1.575 1 92.39 170 ILE A N 1
ATOM 1324 C CA . ILE A 1 170 ? -7.43 21.815 1.39 1 92.39 170 ILE A CA 1
ATOM 1325 C C . ILE A 1 170 ? -7.35 20.755 0.294 1 92.39 170 ILE A C 1
ATOM 1327 O O . ILE A 1 170 ? -6.838 21.018 -0.796 1 92.39 170 ILE A O 1
ATOM 1331 N N . PHE A 1 171 ? -7.816 19.621 0.643 1 92.91 171 PHE A N 1
ATOM 1332 C CA . PHE A 1 171 ? -8.039 18.532 -0.302 1 92.91 171 PHE A CA 1
ATOM 1333 C C . PHE A 1 171 ? -9.529 18.266 -0.478 1 92.91 171 PHE A C 1
ATOM 1335 O O . PHE A 1 171 ? -10.28 18.241 0.499 1 92.91 171 PHE A O 1
ATOM 1342 N N . PRO A 1 172 ? -9.9 18.082 -1.768 1 95.07 172 PRO A N 1
ATOM 1343 C CA . PRO A 1 172 ? -11.285 17.632 -1.924 1 95.07 172 PRO A CA 1
ATOM 1344 C C . PRO A 1 172 ? -11.59 16.371 -1.117 1 95.07 172 PRO A C 1
ATOM 1346 O O . PRO A 1 172 ? -10.715 15.52 -0.94 1 95.07 172 PRO A O 1
ATOM 1349 N N . CYS A 1 173 ? -12.838 16.232 -0.695 1 95.79 173 CYS A N 1
ATOM 1350 C CA . CYS A 1 173 ? -13.231 15.085 0.114 1 95.79 173 CYS A CA 1
ATOM 1351 C C . CYS A 1 173 ? -12.957 13.778 -0.621 1 95.79 173 CYS A C 1
ATOM 1353 O O . CYS A 1 173 ? -12.597 12.776 -0.001 1 95.79 173 CYS A O 1
ATOM 1355 N N . SER A 1 174 ? -13.075 13.796 -1.921 1 93.93 174 SER A N 1
ATOM 1356 C CA . SER A 1 174 ? -12.816 12.593 -2.704 1 93.93 174 SER A CA 1
ATOM 1357 C C . SER A 1 174 ? -11.351 12.179 -2.614 1 93.93 174 SER A C 1
ATOM 1359 O O . SER A 1 174 ? -11.04 10.987 -2.563 1 93.93 174 SER A O 1
ATOM 1361 N N . SER A 1 175 ? -10.472 13.179 -2.551 1 94.91 175 SER A N 1
ATOM 1362 C CA . SER A 1 175 ? -9.048 12.9 -2.401 1 94.91 175 SER A CA 1
ATOM 1363 C C . SER A 1 175 ? -8.735 12.351 -1.013 1 94.91 175 SER A C 1
ATOM 1365 O O . SER A 1 175 ? -7.929 11.429 -0.872 1 94.91 175 SER A O 1
ATOM 1367 N N . VAL A 1 176 ? -9.422 12.908 -0.037 1 96.86 176 VAL A N 1
ATOM 1368 C CA . VAL A 1 176 ? -9.215 12.437 1.329 1 96.86 176 VAL A CA 1
ATOM 1369 C C . VAL A 1 176 ? -9.697 10.994 1.456 1 96.86 176 VAL A C 1
ATOM 1371 O O . VAL A 1 176 ? -8.999 10.147 2.018 1 96.86 176 VAL A O 1
ATOM 1374 N N . GLU A 1 177 ? -10.806 10.739 0.9 1 95.23 177 GLU A N 1
ATOM 1375 C CA . GLU A 1 177 ? -11.375 9.395 0.943 1 95.23 177 GLU A CA 1
ATOM 1376 C C . GLU A 1 177 ? -10.473 8.392 0.229 1 95.23 177 GLU A C 1
ATOM 1378 O O . GLU A 1 177 ? -10.286 7.27 0.705 1 95.23 177 GLU A O 1
ATOM 1383 N N . PHE A 1 178 ? -9.984 8.768 -0.872 1 95.8 178 PHE A N 1
ATOM 1384 C CA . PHE A 1 178 ? -9.108 7.871 -1.616 1 95.8 178 PHE A CA 1
ATOM 1385 C C . PHE A 1 178 ? -7.843 7.567 -0.822 1 95.8 178 PHE A C 1
ATOM 1387 O O . PHE A 1 178 ? -7.446 6.406 -0.698 1 95.8 178 PHE A O 1
ATOM 1394 N N . ALA A 1 179 ? -7.241 8.584 -0.293 1 97.61 179 ALA A N 1
ATOM 1395 C CA . ALA A 1 179 ? -6.049 8.36 0.521 1 97.61 179 ALA A CA 1
ATOM 1396 C C . ALA A 1 179 ? -6.357 7.447 1.705 1 97.61 179 ALA A C 1
ATOM 1398 O O . ALA A 1 179 ? -5.524 6.627 2.097 1 97.61 179 ALA A O 1
ATOM 1399 N N . PHE A 1 180 ? -7.555 7.6 2.267 1 97.45 180 PHE A N 1
ATOM 1400 C CA . PHE A 1 180 ? -7.969 6.754 3.38 1 97.45 180 PHE A CA 1
ATOM 1401 C C . PHE A 1 180 ? -8.071 5.297 2.944 1 97.45 180 PHE A C 1
ATOM 1403 O O . PHE A 1 180 ? -7.638 4.396 3.665 1 97.45 180 PHE A O 1
ATOM 1410 N N . THR A 1 181 ? -8.553 5.081 1.786 1 95.67 181 THR A N 1
ATOM 1411 C CA . THR A 1 181 ? -8.647 3.723 1.261 1 95.67 181 THR A CA 1
ATOM 1412 C C . THR A 1 181 ? -7.258 3.133 1.034 1 95.67 181 THR A C 1
ATOM 1414 O O . THR A 1 181 ? -7.026 1.954 1.311 1 95.67 181 THR A O 1
ATOM 1417 N N . VAL A 1 182 ? -6.369 3.922 0.53 1 98.1 182 VAL A N 1
ATOM 1418 C CA . VAL A 1 182 ? -4.988 3.486 0.355 1 98.1 182 VAL A CA 1
ATOM 1419 C C . VAL A 1 182 ? -4.39 3.11 1.709 1 98.1 182 VAL A C 1
ATOM 1421 O O . VAL A 1 182 ? -3.747 2.065 1.843 1 98.1 182 VAL A O 1
ATOM 1424 N N . TRP A 1 183 ? -4.65 3.929 2.68 1 98.15 183 TRP A N 1
ATOM 1425 C CA . TRP A 1 183 ? -4.124 3.667 4.016 1 98.15 183 TRP A CA 1
ATOM 1426 C C . TRP A 1 183 ? -4.677 2.358 4.571 1 98.15 183 TRP A C 1
ATOM 1428 O O . TRP A 1 183 ? -3.968 1.619 5.258 1 98.15 183 TRP A O 1
ATOM 1438 N N . GLN A 1 184 ? -5.876 2.021 4.272 1 96.89 184 GLN A N 1
ATOM 1439 C CA . GLN A 1 184 ? -6.481 0.788 4.764 1 96.89 184 GLN A CA 1
ATOM 1440 C C . GLN A 1 184 ? -5.739 -0.437 4.237 1 96.89 184 GLN A C 1
ATOM 1442 O O . GLN A 1 184 ? -5.71 -1.481 4.891 1 96.89 184 GLN A O 1
ATOM 1447 N N . SER A 1 185 ? -5.056 -0.279 3.09 1 97.06 185 SER A N 1
ATOM 1448 C CA . SER A 1 185 ? -4.267 -1.373 2.534 1 97.06 185 SER A CA 1
ATOM 1449 C C . SER A 1 185 ? -2.894 -1.454 3.192 1 97.06 185 SER A C 1
ATOM 1451 O O . SER A 1 185 ? -2.237 -2.497 3.144 1 97.06 185 SER A O 1
ATOM 1453 N N . ALA A 1 186 ? -2.493 -0.306 3.76 1 97.48 186 ALA A N 1
ATOM 1454 C CA . ALA A 1 186 ? -1.152 -0.217 4.332 1 97.48 186 ALA A CA 1
ATOM 1455 C C . ALA A 1 186 ? -1.158 0.598 5.622 1 97.48 186 ALA A C 1
ATOM 1457 O O . ALA A 1 186 ? -0.494 1.633 5.713 1 97.48 186 ALA A O 1
ATOM 1458 N N . PRO A 1 187 ? -1.796 0.083 6.632 1 96.32 187 PRO A N 1
ATOM 1459 C CA . PRO A 1 187 ? -2.029 0.894 7.83 1 96.32 187 PRO A CA 1
ATOM 1460 C C . PRO A 1 187 ? -0.763 1.101 8.657 1 96.32 187 PRO A C 1
ATOM 1462 O O . PRO A 1 187 ? -0.748 1.929 9.572 1 96.32 187 PRO A O 1
ATOM 1465 N N . ASP A 1 188 ? 0.313 0.379 8.284 1 95.67 188 ASP A N 1
ATOM 1466 C CA . ASP A 1 188 ? 1.514 0.463 9.11 1 95.67 188 ASP A CA 1
ATOM 1467 C C . ASP A 1 188 ? 2.476 1.52 8.574 1 95.67 188 ASP A C 1
ATOM 1469 O O . ASP A 1 188 ? 3.495 1.816 9.203 1 95.67 188 ASP A O 1
ATOM 1473 N N . THR A 1 189 ? 2.214 2.065 7.439 1 97.56 189 THR A N 1
ATOM 1474 C CA . THR A 1 189 ? 3.1 3.096 6.91 1 97.56 189 THR A CA 1
ATOM 1475 C C . THR A 1 189 ? 2.362 4.424 6.769 1 97.56 189 THR A C 1
ATOM 1477 O O . THR A 1 189 ? 1.18 4.522 7.107 1 97.56 189 THR A O 1
ATOM 1480 N N . MET A 1 190 ? 3.08 5.464 6.341 1 98.54 190 MET A N 1
ATOM 1481 C CA . MET A 1 190 ? 2.472 6.768 6.092 1 98.54 190 MET A CA 1
ATOM 1482 C C . MET A 1 190 ? 1.955 6.863 4.66 1 98.54 190 MET A C 1
ATOM 1484 O O . MET A 1 190 ? 2.629 6.431 3.723 1 98.54 190 MET A O 1
ATOM 1488 N N . VAL A 1 191 ? 0.773 7.349 4.55 1 98.72 191 VAL A N 1
ATOM 1489 C CA . VAL A 1 191 ? 0.128 7.563 3.258 1 98.72 191 VAL A CA 1
ATOM 1490 C C . VAL A 1 191 ? -0.235 9.037 3.1 1 98.72 191 VAL A C 1
ATOM 1492 O O . VAL A 1 191 ? -0.978 9.591 3.914 1 98.72 191 VAL A O 1
ATOM 1495 N N . GLY A 1 192 ? 0.341 9.679 2.027 1 97.77 192 GLY A N 1
ATOM 1496 C CA . GLY A 1 192 ? 0.01 11.094 1.961 1 97.77 192 GLY A CA 1
ATOM 1497 C C . GLY A 1 192 ? 0.351 11.725 0.625 1 97.77 192 GLY A C 1
ATOM 1498 O O . GLY A 1 192 ? 0.488 11.026 -0.381 1 97.77 192 GLY A O 1
ATOM 1499 N N . TYR A 1 193 ? 0.453 13.068 0.58 1 96.32 193 TYR A N 1
ATOM 1500 C CA . TYR A 1 193 ? 0.395 13.81 -0.674 1 96.32 193 TYR A CA 1
ATOM 1501 C C . TYR A 1 193 ? 1.693 14.57 -0.919 1 96.32 193 TYR A C 1
ATOM 1503 O O . TYR A 1 193 ? 1.93 15.068 -2.022 1 96.32 193 TYR A O 1
ATOM 1511 N N . VAL A 1 194 ? 2.559 14.647 0.052 1 95.38 194 VAL A N 1
ATOM 1512 C CA . VAL A 1 194 ? 3.721 15.523 -0.054 1 95.38 194 VAL A CA 1
ATOM 1513 C C . VAL A 1 194 ? 5.001 14.706 0.108 1 95.38 194 VAL A C 1
ATOM 1515 O O . VAL A 1 194 ? 5.601 14.687 1.185 1 95.38 194 VAL A O 1
ATOM 1518 N N . PRO A 1 195 ? 5.453 14.108 -0.956 1 96.67 195 PRO A N 1
ATOM 1519 C CA . PRO A 1 195 ? 6.658 13.277 -0.893 1 96.67 195 PRO A CA 1
ATOM 1520 C C . PRO A 1 195 ? 7.944 14.1 -0.906 1 96.67 195 PRO A C 1
ATOM 1522 O O . PRO A 1 195 ? 7.967 15.208 -1.447 1 96.67 195 PRO A O 1
ATOM 1525 N N . ARG A 1 196 ? 8.971 13.57 -0.27 1 97.69 196 ARG A N 1
ATOM 1526 C CA . ARG A 1 196 ? 10.326 14.11 -0.242 1 97.69 196 ARG A CA 1
ATOM 1527 C C . ARG A 1 196 ? 11.362 12.992 -0.306 1 97.69 196 ARG A C 1
ATOM 1529 O O . ARG A 1 196 ? 11.037 11.824 -0.082 1 97.69 196 ARG A O 1
ATOM 1536 N N . MET A 1 197 ? 12.536 13.382 -0.609 1 97.16 197 MET A N 1
ATOM 1537 C CA . MET A 1 197 ? 13.587 12.382 -0.772 1 97.16 197 MET A CA 1
ATOM 1538 C C . MET A 1 197 ? 14.803 12.726 0.081 1 97.16 197 MET A C 1
ATOM 1540 O O . MET A 1 197 ? 15.077 13.901 0.334 1 97.16 197 MET A O 1
ATOM 1544 N N . HIS A 1 198 ? 15.421 11.684 0.594 1 97.27 198 HIS A N 1
ATOM 1545 C CA . HIS A 1 198 ? 16.739 11.851 1.195 1 97.27 198 HIS A CA 1
ATOM 1546 C C . HIS A 1 198 ? 17.839 11.373 0.253 1 97.27 198 HIS A C 1
ATOM 1548 O O . HIS A 1 198 ? 18.033 10.168 0.08 1 97.27 198 HIS A O 1
ATOM 1554 N N . TRP A 1 199 ? 18.572 12.227 -0.307 1 95.17 199 TRP A N 1
ATOM 1555 C CA . TRP A 1 199 ? 19.666 11.861 -1.2 1 95.17 199 TRP A CA 1
ATOM 1556 C C . TRP A 1 199 ? 20.983 11.761 -0.437 1 95.17 199 TRP A C 1
ATOM 1558 O O . TRP A 1 199 ? 21.215 12.513 0.513 1 95.17 199 TRP A O 1
ATOM 1568 N N . VAL A 1 200 ? 21.78 10.827 -0.914 1 93.36 200 VAL A N 1
ATOM 1569 C CA . VAL A 1 200 ? 23.133 10.782 -0.37 1 93.36 200 VAL A CA 1
ATOM 1570 C C . VAL A 1 200 ? 23.952 11.944 -0.927 1 93.36 200 VAL A C 1
ATOM 1572 O O . VAL A 1 200 ? 23.912 12.221 -2.128 1 93.36 200 VAL A O 1
ATOM 1575 N N . ASN A 1 201 ? 24.586 12.601 -0.053 1 90.74 201 ASN A N 1
ATOM 1576 C CA . ASN A 1 201 ? 25.522 13.64 -0.471 1 90.74 201 ASN A CA 1
ATOM 1577 C C . ASN A 1 201 ? 26.886 13.057 -0.825 1 90.74 201 ASN A C 1
ATOM 1579 O O . ASN A 1 201 ? 27.75 12.915 0.043 1 90.74 201 ASN A O 1
ATOM 1583 N N . GLU A 1 202 ? 27.092 12.829 -1.962 1 84.79 202 GLU A N 1
ATOM 1584 C CA . GLU A 1 202 ? 28.311 12.159 -2.404 1 84.79 202 GLU A CA 1
ATOM 1585 C C . GLU A 1 202 ? 29.544 13.015 -2.127 1 84.79 202 GLU A C 1
ATOM 1587 O O . GLU A 1 202 ? 30.637 12.487 -1.912 1 84.79 202 GLU A O 1
ATOM 1592 N N . LYS A 1 203 ? 29.43 14.306 -2.149 1 85.29 203 LYS A N 1
ATOM 1593 C CA . LYS A 1 203 ? 30.554 15.219 -1.963 1 85.29 203 LYS A CA 1
ATOM 1594 C C . LYS A 1 203 ? 31.042 15.203 -0.518 1 85.29 203 LYS A C 1
ATOM 1596 O O . LYS A 1 203 ? 32.238 15.351 -0.259 1 85.29 203 LYS A O 1
ATOM 1601 N N . GLU A 1 204 ? 30.21 15.011 0.407 1 83.55 204 GLU A N 1
ATOM 1602 C CA . GLU A 1 204 ? 30.553 15.121 1.821 1 83.55 204 GLU A CA 1
ATOM 1603 C C . GLU A 1 204 ? 30.74 13.744 2.452 1 83.55 204 GLU A C 1
ATOM 1605 O O . GLU A 1 204 ? 31.202 13.634 3.59 1 83.55 204 GLU A O 1
ATOM 1610 N N . GLY A 1 205 ? 30.412 12.684 1.737 1 79.62 205 GLY A N 1
ATOM 1611 C CA . GLY A 1 205 ? 30.577 11.34 2.268 1 79.62 205 GLY A CA 1
ATOM 1612 C C . GLY A 1 205 ? 29.315 10.504 2.177 1 79.62 205 GLY A C 1
ATOM 1613 O O . GLY A 1 205 ? 28.226 11.035 1.95 1 79.62 205 GLY A O 1
ATOM 1614 N N . GLU A 1 206 ? 29.441 9.243 2.527 1 78.36 206 GLU A N 1
ATOM 1615 C CA . GLU A 1 206 ? 28.361 8.28 2.337 1 78.36 206 GLU A CA 1
ATOM 1616 C C . GLU A 1 206 ? 27.342 8.363 3.47 1 78.36 206 GLU A C 1
ATOM 1618 O O . GLU A 1 206 ? 26.218 7.873 3.339 1 78.36 206 GLU A O 1
ATOM 1623 N N . ASP A 1 207 ? 27.653 9.082 4.464 1 85.85 207 ASP A N 1
ATOM 1624 C CA . ASP A 1 207 ? 26.749 9.154 5.608 1 85.85 207 ASP A CA 1
ATOM 1625 C C . ASP A 1 207 ? 26.115 10.538 5.721 1 85.85 207 ASP A C 1
ATOM 1627 O O . ASP A 1 207 ? 25.563 10.891 6.766 1 85.85 207 ASP A O 1
ATOM 1631 N N . LYS A 1 208 ? 26.299 11.285 4.687 1 93.59 208 LYS A N 1
ATOM 1632 C CA . LYS A 1 208 ? 25.665 12.6 4.638 1 93.59 208 LYS A CA 1
ATOM 1633 C C . LYS A 1 208 ? 24.552 12.635 3.594 1 93.59 208 LYS A C 1
ATOM 1635 O O . LYS A 1 208 ? 24.674 12.027 2.529 1 93.59 208 LYS A O 1
ATOM 1640 N N . TYR A 1 209 ? 23.55 13.451 3.968 1 96.34 209 TYR A N 1
ATOM 1641 C CA . TYR A 1 209 ? 22.352 13.402 3.137 1 96.34 209 TYR A CA 1
ATOM 1642 C C . TYR A 1 209 ? 21.882 14.805 2.774 1 96.34 209 TYR A C 1
ATOM 1644 O O . TYR A 1 209 ? 22.174 15.769 3.487 1 96.34 209 TYR A O 1
ATOM 1652 N N . ILE A 1 210 ? 21.198 14.839 1.656 1 95.53 210 ILE A N 1
ATOM 1653 C CA . ILE A 1 210 ? 20.562 16.06 1.174 1 95.53 210 ILE A CA 1
ATOM 1654 C C . ILE A 1 210 ? 19.052 15.855 1.085 1 95.53 210 ILE A C 1
ATOM 1656 O O . ILE A 1 210 ? 18.587 14.829 0.582 1 95.53 210 ILE A O 1
ATOM 1660 N N . TYR A 1 211 ? 18.382 16.842 1.614 1 96.24 211 TYR A N 1
ATOM 1661 C CA . TYR A 1 211 ? 16.927 16.862 1.517 1 96.24 211 TYR A CA 1
ATOM 1662 C C . TYR A 1 211 ? 16.48 17.229 0.107 1 96.24 211 TYR A C 1
ATOM 1664 O O . TYR A 1 211 ? 16.831 18.295 -0.405 1 96.24 211 TYR A O 1
ATOM 1672 N N . GLY A 1 212 ? 15.77 16.311 -0.54 1 95.01 212 GLY A N 1
ATOM 1673 C CA . GLY A 1 212 ? 15.202 16.558 -1.856 1 95.01 212 GLY A CA 1
ATOM 1674 C C . GLY A 1 212 ? 13.745 16.978 -1.808 1 95.01 212 GLY A C 1
ATOM 1675 O O . GLY A 1 212 ? 12.88 16.195 -1.411 1 95.01 212 GLY A O 1
ATOM 1676 N N . GLY A 1 213 ? 13.455 18.166 -2.241 1 93.23 213 GLY A N 1
ATOM 1677 C CA . GLY A 1 213 ? 12.1 18.693 -2.273 1 93.23 213 GLY A CA 1
ATOM 1678 C C . GLY A 1 213 ? 11.266 18.128 -3.408 1 93.23 213 GLY A C 1
ATOM 1679 O O . GLY A 1 213 ? 11.61 17.092 -3.981 1 93.23 213 GLY A O 1
ATOM 1680 N N . TRP A 1 214 ? 10.169 18.805 -3.654 1 89.17 214 TRP A N 1
ATOM 1681 C CA . TRP A 1 214 ? 9.19 18.359 -4.639 1 89.17 214 TRP A CA 1
ATOM 1682 C C . TRP A 1 214 ? 9.831 18.206 -6.014 1 89.17 214 TRP A C 1
ATOM 1684 O O . TRP A 1 214 ? 9.577 17.227 -6.719 1 89.17 214 TRP A O 1
ATOM 1694 N N . TRP A 1 215 ? 10.673 19.076 -6.341 1 87.99 215 TRP A N 1
ATOM 1695 C CA . TRP A 1 215 ? 11.289 19.056 -7.663 1 87.99 215 TRP A CA 1
ATOM 1696 C C . TRP A 1 215 ? 12.127 17.796 -7.854 1 87.99 215 TRP A C 1
ATOM 1698 O O . TRP A 1 215 ? 12.122 17.197 -8.932 1 87.99 215 TRP A O 1
ATOM 1708 N N . SER A 1 216 ? 12.772 17.416 -6.822 1 90.23 216 SER A N 1
ATOM 1709 C CA . SER A 1 216 ? 13.589 16.208 -6.878 1 90.23 216 SER A CA 1
ATOM 1710 C C . SER A 1 216 ? 12.728 14.967 -7.085 1 90.23 216 SER A C 1
ATOM 1712 O O . SER A 1 216 ? 13.061 14.102 -7.898 1 90.23 216 SER A O 1
ATOM 1714 N N . VAL A 1 217 ? 11.615 14.926 -6.373 1 92.31 217 VAL A N 1
ATOM 1715 C CA . VAL A 1 217 ? 10.694 13.798 -6.474 1 92.31 217 VAL A CA 1
ATOM 1716 C C . VAL A 1 217 ? 10.054 13.776 -7.861 1 92.31 217 VAL A C 1
ATOM 1718 O O . VAL A 1 217 ? 9.95 12.719 -8.487 1 92.31 217 VAL A O 1
ATOM 1721 N N . TRP A 1 218 ? 9.672 14.955 -8.31 1 87.73 218 TRP A N 1
ATOM 1722 C CA . TRP A 1 218 ? 9.03 15.069 -9.615 1 87.73 218 TRP A CA 1
ATOM 1723 C C . TRP A 1 218 ? 9.966 14.605 -10.726 1 87.73 218 TRP A C 1
ATOM 1725 O O . TRP A 1 218 ? 9.546 13.901 -11.647 1 87.73 218 TRP A O 1
ATOM 1735 N N . TRP A 1 219 ? 11.171 14.858 -10.568 1 88.22 219 TRP A N 1
ATOM 1736 C CA . TRP A 1 219 ? 12.153 14.548 -11.601 1 88.22 219 TRP A CA 1
ATOM 1737 C C . TRP A 1 219 ? 12.55 13.077 -11.552 1 88.22 219 TRP A C 1
ATOM 1739 O O . TRP A 1 219 ? 12.654 12.42 -12.591 1 88.22 219 TRP A O 1
ATOM 1749 N N . SER A 1 220 ? 12.724 12.543 -10.395 1 90.54 220 SER A N 1
ATOM 1750 C CA . SER A 1 220 ? 13.293 11.206 -10.255 1 90.54 220 SER A CA 1
ATOM 1751 C C . SER A 1 220 ? 12.199 10.149 -10.141 1 90.54 220 SER A C 1
ATOM 1753 O O . SER A 1 220 ? 12.448 8.963 -10.367 1 90.54 220 SER A O 1
ATOM 1755 N N . GLY A 1 221 ? 11.045 10.635 -9.695 1 92.53 221 GLY A N 1
ATOM 1756 C CA . GLY A 1 221 ? 9.983 9.691 -9.385 1 92.53 221 GLY A CA 1
ATOM 1757 C C . GLY A 1 221 ? 10.263 8.862 -8.147 1 92.53 221 GLY A C 1
ATOM 1758 O O . GLY A 1 221 ? 9.581 7.868 -7.891 1 92.53 221 GLY A O 1
ATOM 1759 N N . THR A 1 222 ? 11.322 9.255 -7.433 1 95.24 222 THR A N 1
ATOM 1760 C CA . THR A 1 222 ? 11.741 8.508 -6.252 1 95.24 222 THR A CA 1
ATOM 1761 C C . THR A 1 222 ? 11.618 9.368 -4.998 1 95.24 222 THR A C 1
ATOM 1763 O O . THR A 1 222 ? 11.932 10.56 -5.022 1 95.24 222 THR A O 1
ATOM 1766 N N . TYR A 1 223 ? 11.133 8.788 -3.951 1 97.2 223 TYR A N 1
ATOM 1767 C CA . TYR A 1 223 ? 10.958 9.472 -2.674 1 97.2 223 TYR A CA 1
ATOM 1768 C C . TYR A 1 223 ? 11.101 8.499 -1.51 1 97.2 223 TYR A C 1
ATOM 1770 O O . TYR A 1 223 ? 11.134 7.282 -1.71 1 97.2 223 TYR A O 1
ATOM 1778 N N . SER A 1 224 ? 11.281 9.026 -0.272 1 98.1 224 SER A N 1
ATOM 1779 C CA . SER A 1 224 ? 11.453 8.162 0.892 1 98.1 224 SER A CA 1
ATOM 1780 C C . SER A 1 224 ? 10.649 8.673 2.083 1 98.1 224 SER A C 1
ATOM 1782 O O . SER A 1 224 ? 10.608 8.029 3.133 1 98.1 224 SER A O 1
ATOM 1784 N N . MET A 1 225 ? 9.983 9.858 1.875 1 98.24 225 MET A N 1
ATOM 1785 C CA . MET A 1 225 ? 9.19 10.473 2.936 1 98.24 225 MET A CA 1
ATOM 1786 C C . MET A 1 225 ? 7.872 11.011 2.387 1 98.24 225 MET A C 1
ATOM 1788 O O . MET A 1 225 ? 7.781 11.356 1.208 1 98.24 225 MET A O 1
ATOM 1792 N N . VAL A 1 226 ? 6.925 10.977 3.24 1 98.06 226 VAL A N 1
ATOM 1793 C CA . VAL A 1 226 ? 5.712 11.769 3.061 1 98.06 226 VAL A CA 1
ATOM 1794 C C . VAL A 1 226 ? 5.503 12.675 4.273 1 98.06 226 VAL A C 1
ATOM 1796 O O . VAL A 1 226 ? 5.569 12.217 5.416 1 98.06 226 VAL A O 1
ATOM 1799 N N . LEU A 1 227 ? 5.316 13.921 3.996 1 97.15 227 LEU A N 1
ATOM 1800 C CA . LEU A 1 227 ? 5.219 14.879 5.092 1 97.15 227 LEU A CA 1
ATOM 1801 C C . LEU A 1 227 ? 3.829 14.849 5.719 1 97.15 227 LEU A C 1
ATOM 1803 O O . LEU A 1 227 ? 2.833 14.649 5.021 1 97.15 227 LEU A O 1
ATOM 1807 N N . SER A 1 228 ? 3.775 15.146 6.998 1 97.05 228 SER A N 1
ATOM 1808 C CA . SER A 1 228 ? 2.554 15.039 7.789 1 97.05 228 SER A CA 1
ATOM 1809 C C . SER A 1 228 ? 1.674 16.272 7.617 1 97.05 228 SER A C 1
ATOM 1811 O O . SER A 1 228 ? 0.625 16.387 8.255 1 97.05 228 SER A O 1
ATOM 1813 N N . LYS A 1 229 ? 2.084 17.227 6.78 1 94.08 229 LYS A N 1
ATOM 1814 C CA . LYS A 1 229 ? 1.188 18.341 6.483 1 94.08 229 LYS A CA 1
ATOM 1815 C C . LYS A 1 229 ? -0.063 17.86 5.752 1 94.08 229 LYS A C 1
ATOM 1817 O O . LYS A 1 229 ? -1.07 18.569 5.702 1 94.08 229 LYS A O 1
ATOM 1822 N N . ALA A 1 230 ? -0.004 16.65 5.141 1 95.86 230 ALA A N 1
ATOM 1823 C CA . ALA A 1 230 ? -1.148 15.963 4.545 1 95.86 230 ALA A CA 1
ATOM 1824 C C . ALA A 1 230 ? -0.883 14.466 4.415 1 95.86 230 ALA A C 1
ATOM 1826 O O . ALA A 1 230 ? -0.542 13.981 3.333 1 95.86 230 ALA A O 1
ATOM 1827 N N . ALA A 1 231 ? -1.189 13.774 5.485 1 98.27 231 ALA A N 1
ATOM 1828 C CA . ALA A 1 231 ? -0.873 12.349 5.453 1 98.27 231 ALA A CA 1
ATOM 1829 C C . ALA A 1 231 ? -1.694 11.582 6.486 1 98.27 231 ALA A C 1
ATOM 1831 O O . ALA A 1 231 ? -2.039 12.122 7.54 1 98.27 231 ALA A O 1
ATOM 1832 N N . PHE A 1 232 ? -1.993 10.34 6.181 1 98.72 232 PHE A N 1
ATOM 1833 C CA . PHE A 1 232 ? -2.576 9.375 7.105 1 98.72 232 PHE A CA 1
ATOM 1834 C C . PHE A 1 232 ? -1.489 8.55 7.783 1 98.72 232 PHE A C 1
ATOM 1836 O O . PHE A 1 232 ? -0.506 8.165 7.147 1 98.72 232 PHE A O 1
ATOM 1843 N N . PHE A 1 233 ? -1.635 8.256 9.026 1 98.62 233 PHE A N 1
ATOM 1844 C CA . PHE A 1 233 ? -0.851 7.265 9.754 1 98.62 233 PHE A CA 1
ATOM 1845 C C . PHE A 1 233 ? -1.66 6.673 10.902 1 98.62 233 PHE A C 1
ATOM 1847 O O . PHE A 1 233 ? -2.742 7.166 11.226 1 98.62 233 PHE A O 1
ATOM 1854 N N . HIS A 1 234 ? -1.25 5.627 11.424 1 98.15 234 HIS A N 1
ATOM 1855 C CA . HIS A 1 234 ? -1.934 4.944 12.516 1 98.15 234 HIS A CA 1
ATOM 1856 C C . HIS A 1 234 ? -1.776 5.706 13.828 1 98.15 234 HIS A C 1
ATOM 1858 O O . HIS A 1 234 ? -0.694 6.217 14.127 1 98.15 234 HIS A O 1
ATOM 1864 N N . LYS A 1 235 ? -2.723 5.673 14.671 1 97.99 235 LYS A N 1
ATOM 1865 C CA . LYS A 1 235 ? -2.729 6.415 15.928 1 97.99 235 LYS A CA 1
ATOM 1866 C C . LYS A 1 235 ? -1.607 5.944 16.85 1 97.99 235 LYS A C 1
ATOM 1868 O O . LYS A 1 235 ? -1.132 6.704 17.696 1 97.99 235 LYS A O 1
ATOM 1873 N N . LYS A 1 236 ? -1.153 4.707 16.682 1 97.66 236 LYS A N 1
ATOM 1874 C CA . LYS A 1 236 ? -0.114 4.163 17.552 1 97.66 236 LYS A CA 1
ATOM 1875 C C . LYS A 1 236 ? 1.167 4.987 17.46 1 97.66 236 LYS A C 1
ATOM 1877 O O . LYS A 1 236 ? 1.958 5.021 18.405 1 97.66 236 LYS A O 1
ATOM 1882 N N . TYR A 1 237 ? 1.347 5.676 16.374 1 98.44 237 TYR A N 1
ATOM 1883 C CA . TYR A 1 237 ? 2.585 6.423 16.184 1 98.44 237 TYR A CA 1
ATOM 1884 C C . TYR A 1 237 ? 2.564 7.724 16.977 1 98.44 237 TYR A C 1
ATOM 1886 O O . TYR A 1 237 ? 3.609 8.34 17.2 1 98.44 237 TYR A O 1
ATOM 1894 N N . LEU A 1 238 ? 1.343 8.183 17.375 1 98.42 238 LEU A N 1
ATOM 1895 C CA . LEU A 1 238 ? 1.293 9.293 18.321 1 98.42 238 LEU A CA 1
ATOM 1896 C C . LEU A 1 238 ? 1.918 8.899 19.655 1 98.42 238 LEU A C 1
ATOM 1898 O O . LEU A 1 238 ? 2.736 9.64 20.204 1 98.42 238 LEU A O 1
ATOM 1902 N N . LYS A 1 239 ? 1.578 7.76 20.108 1 97.28 239 LYS A N 1
ATOM 1903 C CA . LYS A 1 239 ? 2.171 7.259 21.345 1 97.28 239 LYS A CA 1
ATOM 1904 C C . LYS A 1 239 ? 3.67 7.027 21.181 1 97.28 239 LYS A C 1
ATOM 1906 O O . LYS A 1 239 ? 4.459 7.395 22.054 1 97.28 239 LYS A O 1
ATOM 1911 N N . LEU A 1 240 ? 4.045 6.403 20.11 1 98.09 240 LEU A N 1
ATOM 1912 C CA . LEU A 1 240 ? 5.453 6.123 19.849 1 98.09 240 LEU A CA 1
ATOM 1913 C C . LEU A 1 240 ? 6.263 7.414 19.799 1 98.09 240 LEU A C 1
ATOM 1915 O O . LEU A 1 240 ? 7.394 7.462 20.288 1 98.09 240 LEU A O 1
ATOM 1919 N N . TYR A 1 241 ? 5.72 8.422 19.181 1 98.33 241 TYR A N 1
ATOM 1920 C CA . TYR A 1 241 ? 6.39 9.714 19.089 1 98.33 241 TYR A CA 1
ATOM 1921 C C . TYR A 1 241 ? 6.65 10.294 20.474 1 98.33 241 TYR A C 1
ATOM 1923 O O . TYR A 1 241 ? 7.703 10.889 20.717 1 98.33 241 TYR A O 1
ATOM 1931 N N . ASN A 1 242 ? 5.728 10.104 21.357 1 97.07 242 ASN A N 1
ATOM 1932 C CA . ASN A 1 242 ? 5.831 10.695 22.687 1 97.07 242 ASN A CA 1
ATOM 1933 C C . ASN A 1 242 ? 6.671 9.83 23.621 1 97.07 242 ASN A C 1
ATOM 1935 O O . ASN A 1 242 ? 7.465 10.348 24.409 1 97.07 242 ASN A O 1
ATOM 1939 N N . ASP A 1 243 ? 6.615 8.528 23.417 1 96.01 243 ASP A N 1
ATOM 1940 C CA . ASP A 1 243 ? 7.217 7.624 24.392 1 96.01 243 ASP A CA 1
ATOM 1941 C C . ASP A 1 243 ? 8.601 7.168 23.936 1 96.01 243 ASP A C 1
ATOM 1943 O O . ASP A 1 243 ? 9.462 6.86 24.763 1 96.01 243 ASP A O 1
ATOM 1947 N N . GLU A 1 244 ? 8.798 7.113 22.622 1 96.35 244 GLU A N 1
ATOM 1948 C CA . GLU A 1 244 ? 9.981 6.392 22.163 1 96.35 244 GLU A CA 1
ATOM 1949 C C . GLU A 1 244 ? 10.886 7.293 21.327 1 96.35 244 GLU A C 1
ATOM 1951 O O . GLU A 1 244 ? 12.065 6.99 21.133 1 96.35 244 GLU A O 1
ATOM 1956 N N . MET A 1 245 ? 10.358 8.324 20.773 1 97.28 245 MET A N 1
ATOM 1957 C CA . MET A 1 245 ? 11.213 9.239 20.022 1 97.28 245 MET A CA 1
ATOM 1958 C C . MET A 1 245 ? 12.36 9.748 20.889 1 97.28 245 MET A C 1
ATOM 1960 O O . MET A 1 245 ? 12.141 10.187 22.02 1 97.28 245 MET A O 1
ATOM 1964 N N . PRO A 1 246 ? 13.559 9.682 20.403 1 96.86 246 PRO A N 1
ATOM 1965 C CA . PRO A 1 246 ? 14.681 10.236 21.163 1 96.86 246 PRO A CA 1
ATOM 1966 C C . PRO A 1 246 ? 14.447 11.684 21.59 1 96.86 246 PRO A C 1
ATOM 1968 O O . PRO A 1 246 ? 14.002 12.505 20.783 1 96.86 246 PRO A O 1
ATOM 1971 N N . ALA A 1 247 ? 14.778 12.01 22.787 1 97 247 ALA A N 1
ATOM 1972 C CA . ALA A 1 247 ? 14.565 13.346 23.337 1 97 247 ALA A CA 1
ATOM 1973 C C . ALA A 1 247 ? 15.343 14.395 22.548 1 97 247 ALA A C 1
ATOM 1975 O O . ALA A 1 247 ? 14.881 15.526 22.383 1 97 247 ALA A O 1
ATOM 1976 N N . SER A 1 248 ? 16.457 13.974 22.083 1 97.54 248 SER A N 1
ATOM 1977 C CA . SER A 1 248 ? 17.313 14.895 21.342 1 97.54 248 SER A CA 1
ATOM 1978 C C . SER A 1 248 ? 16.633 15.374 20.064 1 97.54 248 SER A C 1
ATOM 1980 O O . SER A 1 248 ? 16.824 16.517 19.643 1 97.54 248 SER A O 1
ATOM 1982 N N . ILE A 1 249 ? 15.859 14.505 19.478 1 98.29 249 ILE A N 1
ATOM 1983 C CA . ILE A 1 249 ? 15.148 14.882 18.261 1 98.29 249 ILE A CA 1
ATOM 1984 C C . ILE A 1 249 ? 14.025 15.86 18.601 1 98.29 249 ILE A C 1
ATOM 1986 O O . ILE A 1 249 ? 13.868 16.889 17.94 1 98.29 249 ILE A O 1
ATOM 1990 N N . LYS A 1 250 ? 13.281 15.596 19.608 1 97.82 250 LYS A N 1
ATOM 1991 C CA . LYS A 1 250 ? 12.2 16.489 20.016 1 97.82 250 LYS A CA 1
ATOM 1992 C C . LYS A 1 250 ? 12.74 17.857 20.422 1 97.82 250 LYS A C 1
ATOM 1994 O O . LYS A 1 250 ? 12.136 18.886 20.111 1 97.82 250 LYS A O 1
ATOM 1999 N N . GLU A 1 251 ? 13.882 17.839 21.108 1 97.61 251 GLU A N 1
ATOM 2000 C CA . GLU A 1 251 ? 14.526 19.093 21.485 1 97.61 251 GLU A CA 1
ATOM 2001 C C . GLU A 1 251 ? 14.974 19.875 20.254 1 97.61 251 GLU A C 1
ATOM 2003 O O . GLU A 1 251 ? 14.824 21.098 20.2 1 97.61 251 GLU A O 1
ATOM 2008 N N . TYR A 1 252 ? 15.499 19.146 19.358 1 97.65 252 TYR A N 1
ATOM 2009 C CA . TYR A 1 252 ? 15.929 19.781 18.117 1 97.65 252 TYR A CA 1
ATOM 2010 C C . TYR A 1 252 ? 14.756 20.452 17.412 1 97.65 252 TYR A C 1
ATOM 2012 O O . TYR A 1 252 ? 14.871 21.588 16.947 1 97.65 252 TYR A O 1
ATOM 2020 N N . VAL A 1 253 ? 13.606 19.753 17.31 1 97.33 253 VAL A N 1
ATOM 2021 C CA . VAL A 1 253 ? 12.395 20.268 16.678 1 97.33 253 VAL A CA 1
ATOM 2022 C C . VAL A 1 253 ? 11.93 21.529 17.403 1 97.33 253 VAL A C 1
ATOM 2024 O O . VAL A 1 253 ? 11.578 22.525 16.765 1 97.33 253 VAL A O 1
ATOM 2027 N N . THR A 1 254 ? 11.945 21.479 18.68 1 95.85 254 THR A N 1
ATOM 2028 C CA . THR A 1 254 ? 11.514 22.623 19.476 1 95.85 254 THR A CA 1
ATOM 2029 C C . THR A 1 254 ? 12.442 23.814 19.26 1 95.85 254 THR A C 1
ATOM 2031 O O . THR A 1 254 ? 11.982 24.925 18.989 1 95.85 254 THR A O 1
ATOM 2034 N N . ARG A 1 255 ? 13.708 23.608 19.296 1 95.12 255 ARG A N 1
ATOM 2035 C CA . ARG A 1 255 ? 14.711 24.665 19.218 1 95.12 255 ARG A CA 1
ATOM 2036 C C . ARG A 1 255 ? 14.718 25.313 17.838 1 95.12 255 ARG A C 1
ATOM 2038 O O . ARG A 1 255 ? 14.854 26.532 17.72 1 95.12 255 ARG A O 1
ATOM 2045 N N . ASN A 1 256 ? 14.545 24.494 16.856 1 93.79 256 ASN A N 1
ATOM 2046 C CA . ASN A 1 256 ? 14.693 25.003 15.496 1 93.79 256 ASN A CA 1
ATOM 2047 C C . ASN A 1 256 ? 13.342 25.345 14.875 1 93.79 256 ASN A C 1
ATOM 2049 O O . ASN A 1 256 ? 13.282 25.918 13.786 1 93.79 256 ASN A O 1
ATOM 2053 N N . ARG A 1 257 ? 12.27 24.953 15.494 1 92.66 257 ARG A N 1
ATOM 2054 C CA . ARG A 1 257 ? 10.908 25.182 15.02 1 92.66 257 ARG A CA 1
ATOM 2055 C C . ARG A 1 257 ? 10.732 24.672 13.594 1 92.66 257 ARG A C 1
ATOM 2057 O O . ARG A 1 257 ? 10.284 25.412 12.715 1 92.66 257 ARG A O 1
ATOM 2064 N N . ASN A 1 258 ? 11.211 23.438 13.462 1 92.94 258 ASN A N 1
ATOM 2065 C CA . ASN A 1 258 ? 11.209 22.81 12.145 1 92.94 258 ASN A CA 1
ATOM 2066 C C . ASN A 1 258 ? 11.389 21.298 12.244 1 92.94 258 ASN A C 1
ATOM 2068 O O . ASN A 1 258 ? 11.744 20.779 13.304 1 92.94 258 ASN A O 1
ATOM 2072 N N . CYS A 1 259 ? 10.976 20.522 11.323 1 96.01 259 CYS A N 1
ATOM 2073 C CA . CYS A 1 259 ? 11.411 19.155 11.057 1 96.01 259 CYS A CA 1
ATOM 2074 C C . CYS A 1 259 ? 10.513 18.149 11.765 1 96.01 259 CYS A C 1
ATOM 2076 O O . CYS A 1 259 ? 10.803 16.951 11.777 1 96.01 259 CYS A O 1
ATOM 2078 N N . GLU A 1 260 ? 9.409 18.599 12.463 1 97.78 260 GLU A N 1
ATOM 2079 C CA . GLU A 1 260 ? 8.557 17.627 13.142 1 97.78 260 GLU A CA 1
ATOM 2080 C C . GLU A 1 260 ? 7.978 16.617 12.157 1 97.78 260 GLU A C 1
ATOM 2082 O O . GLU A 1 260 ? 7.783 15.449 12.499 1 97.78 260 GLU A O 1
ATOM 2087 N N . ASP A 1 261 ? 7.685 17.094 10.954 1 97.49 261 ASP A N 1
ATOM 2088 C CA . ASP A 1 261 ? 7.117 16.223 9.93 1 97.49 261 ASP A CA 1
ATOM 2089 C C . ASP A 1 261 ? 8.146 15.206 9.442 1 97.49 261 ASP A C 1
ATOM 2091 O O . ASP A 1 261 ? 7.825 14.03 9.256 1 97.49 261 ASP A O 1
ATOM 2095 N N . ILE A 1 262 ? 9.417 15.601 9.292 1 98.33 262 ILE A N 1
ATOM 2096 C CA . ILE A 1 262 ? 10.5 14.687 8.944 1 98.33 262 ILE A CA 1
ATOM 2097 C C . ILE A 1 262 ? 10.715 13.687 10.078 1 98.33 262 ILE A C 1
ATOM 2099 O O . ILE A 1 262 ? 10.906 12.494 9.834 1 98.33 262 ILE A O 1
ATOM 2103 N N . ALA A 1 263 ? 10.674 14.174 11.307 1 98.71 263 ALA A N 1
ATOM 2104 C CA . ALA A 1 263 ? 10.846 13.309 12.471 1 98.71 263 ALA A CA 1
ATOM 2105 C C . ALA A 1 263 ? 9.809 12.19 12.481 1 98.71 263 ALA A C 1
ATOM 2107 O O . ALA A 1 263 ? 10.137 11.034 12.76 1 98.71 263 ALA A O 1
ATOM 2108 N N . MET A 1 264 ? 8.572 12.511 12.177 1 98.73 264 MET A N 1
ATOM 2109 C CA . MET A 1 264 ? 7.519 11.501 12.129 1 98.73 264 MET A CA 1
ATOM 2110 C C . MET A 1 264 ? 7.797 10.477 11.033 1 98.73 264 MET A C 1
ATOM 2112 O O . MET A 1 264 ? 7.627 9.275 11.243 1 98.73 264 MET A O 1
ATOM 2116 N N . SER A 1 265 ? 8.241 10.926 9.894 1 98.6 265 SER A N 1
ATOM 2117 C CA . SER A 1 265 ? 8.6 10.007 8.819 1 98.6 265 SER A CA 1
ATOM 2118 C C . SER A 1 265 ? 9.703 9.049 9.256 1 98.6 265 SER A C 1
ATOM 2120 O O . SER A 1 265 ? 9.631 7.847 8.988 1 98.6 265 SER A O 1
ATOM 2122 N N . PHE A 1 266 ? 10.724 9.601 9.965 1 98.58 266 PHE A N 1
ATOM 2123 C CA . PHE A 1 266 ? 11.815 8.776 10.471 1 98.58 266 PHE A CA 1
ATOM 2124 C C . PHE A 1 266 ? 11.296 7.743 11.464 1 98.58 266 PHE A C 1
ATOM 2126 O O . PHE A 1 266 ? 11.693 6.577 11.419 1 98.58 266 PHE A O 1
ATOM 2133 N N . LEU A 1 267 ? 10.457 8.186 12.336 1 98.68 267 LEU A N 1
ATOM 2134 C CA . LEU A 1 267 ? 9.937 7.314 13.383 1 98.68 267 LEU A CA 1
ATOM 2135 C C . LEU A 1 267 ? 9.176 6.137 12.782 1 98.68 267 LEU A C 1
ATOM 2137 O O . LEU A 1 267 ? 9.419 4.984 13.146 1 98.68 267 LEU A O 1
ATOM 2141 N N . VAL A 1 268 ? 8.278 6.407 11.882 1 98.44 268 VAL A N 1
ATOM 2142 C CA . VAL A 1 268 ? 7.446 5.365 11.289 1 98.44 268 VAL A CA 1
ATOM 2143 C C . VAL A 1 268 ? 8.314 4.418 10.463 1 98.44 268 VAL A C 1
ATOM 2145 O O . VAL A 1 268 ? 8.174 3.196 10.558 1 98.44 268 VAL A O 1
ATOM 2148 N N . ALA A 1 269 ? 9.215 5.002 9.668 1 97.65 269 ALA A N 1
ATOM 2149 C CA . ALA A 1 269 ? 10.109 4.173 8.863 1 97.65 269 ALA A CA 1
ATOM 2150 C C . ALA A 1 269 ? 10.972 3.279 9.748 1 97.65 269 ALA A C 1
ATOM 2152 O O . ALA A 1 269 ? 11.213 2.115 9.419 1 97.65 269 ALA A O 1
ATOM 2153 N N . ASN A 1 270 ? 11.428 3.802 10.83 1 97.13 270 ASN A N 1
ATOM 2154 C CA . ASN A 1 270 ? 12.254 3.028 11.751 1 97.13 270 ASN A CA 1
ATOM 2155 C C . ASN A 1 270 ? 11.466 1.885 12.385 1 97.13 270 ASN A C 1
ATOM 2157 O O . ASN A 1 270 ? 12.004 0.796 12.596 1 97.13 270 ASN A O 1
ATOM 2161 N N . ALA A 1 271 ? 10.256 2.157 12.67 1 96.96 271 ALA A N 1
ATOM 2162 C CA . ALA A 1 271 ? 9.42 1.187 13.373 1 96.96 271 ALA A CA 1
ATOM 2163 C C . ALA A 1 271 ? 8.991 0.056 12.442 1 96.96 271 ALA A C 1
ATOM 2165 O O . ALA A 1 271 ? 8.766 -1.071 12.887 1 96.96 271 ALA A O 1
ATOM 2166 N N . THR A 1 272 ? 8.909 0.302 11.169 1 94.75 272 THR A N 1
ATOM 2167 C CA . THR A 1 272 ? 8.248 -0.669 10.304 1 94.75 272 THR A CA 1
ATOM 2168 C C . THR A 1 272 ? 9.213 -1.194 9.244 1 94.75 272 THR A C 1
ATOM 2170 O O . THR A 1 272 ? 9.009 -2.278 8.693 1 94.75 272 THR A O 1
ATOM 2173 N N . GLY A 1 273 ? 10.198 -0.324 8.895 1 93.47 273 GLY A N 1
ATOM 2174 C CA . GLY A 1 273 ? 11.059 -0.656 7.771 1 93.47 273 GLY A CA 1
ATOM 2175 C C . GLY A 1 273 ? 10.371 -0.503 6.428 1 93.47 273 GLY A C 1
ATOM 2176 O O . GLY A 1 273 ? 10.907 -0.921 5.399 1 93.47 273 GLY A O 1
ATOM 2177 N N . ALA A 1 274 ? 9.19 0.107 6.408 1 94.77 274 ALA A N 1
ATOM 2178 C CA . ALA A 1 274 ? 8.385 0.214 5.194 1 94.77 274 ALA A CA 1
ATOM 2179 C C . ALA A 1 274 ? 8.483 1.613 4.593 1 94.77 274 ALA A C 1
ATOM 2181 O O . ALA A 1 274 ? 8.506 2.609 5.321 1 94.77 274 ALA A O 1
ATOM 2182 N N . PRO A 1 275 ? 8.596 1.702 3.26 1 97.24 275 PRO A N 1
ATOM 2183 C CA . PRO A 1 275 ? 8.473 3.019 2.63 1 97.24 275 PRO A CA 1
ATOM 2184 C C . PRO A 1 275 ? 7.049 3.567 2.68 1 97.24 275 PRO A C 1
ATOM 2186 O O . PRO A 1 275 ? 6.093 2.8 2.824 1 97.24 275 PRO A O 1
ATOM 2189 N N . PRO A 1 276 ? 6.916 4.861 2.568 1 98.52 276 PRO A N 1
ATOM 2190 C CA . PRO A 1 276 ? 5.587 5.476 2.552 1 98.52 276 PRO A CA 1
ATOM 2191 C C . PRO A 1 276 ? 4.896 5.354 1.196 1 98.52 276 PRO A C 1
ATOM 2193 O O . PRO A 1 276 ? 5.473 4.807 0.252 1 98.52 276 PRO A O 1
ATOM 2196 N N . ILE A 1 277 ? 3.643 5.753 1.14 1 98.66 277 ILE A N 1
ATOM 2197 C CA . ILE A 1 277 ? 2.895 5.733 -0.112 1 98.66 277 ILE A CA 1
ATOM 2198 C C . ILE A 1 277 ? 2.484 7.154 -0.491 1 98.66 277 ILE A C 1
ATOM 2200 O O . ILE A 1 277 ? 1.83 7.847 0.292 1 98.66 277 ILE A O 1
ATOM 2204 N N . TRP A 1 278 ? 2.908 7.55 -1.668 1 97.67 278 TRP A N 1
ATOM 2205 C CA . TRP A 1 278 ? 2.505 8.817 -2.268 1 97.67 278 TRP A CA 1
ATOM 2206 C C . TRP A 1 278 ? 1.194 8.666 -3.032 1 97.67 278 TRP A C 1
ATOM 2208 O O . TRP A 1 278 ? 1.079 7.815 -3.917 1 97.67 278 TRP A O 1
ATOM 2218 N N . VAL A 1 279 ? 0.205 9.444 -2.697 1 97.18 279 VAL A N 1
ATOM 2219 C CA . VAL A 1 279 ? -1.116 9.369 -3.313 1 97.18 279 VAL A CA 1
ATOM 2220 C C . VAL A 1 279 ? -1.302 10.534 -4.281 1 97.18 279 VAL A C 1
ATOM 2222 O O . VAL A 1 279 ? -0.929 11.669 -3.975 1 97.18 279 VAL A O 1
ATOM 2225 N N . LYS A 1 280 ? -1.898 10.169 -5.39 1 92.85 280 LYS A N 1
ATOM 2226 C CA . LYS A 1 280 ? -2.281 11.236 -6.309 1 92.85 280 LYS A CA 1
ATOM 2227 C C . LYS A 1 280 ? -3.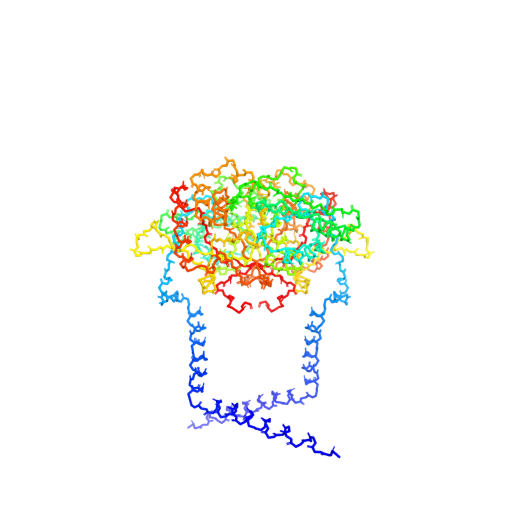505 11.99 -5.798 1 92.85 280 LYS A C 1
ATOM 2229 O O . LYS A 1 280 ? -4.495 11.376 -5.395 1 92.85 280 LYS A O 1
ATOM 2234 N N . GLY A 1 281 ? -3.392 13.242 -5.815 1 87.01 281 GLY A N 1
ATOM 2235 C CA . GLY A 1 281 ? -4.521 14.067 -5.418 1 87.01 281 GLY A CA 1
ATOM 2236 C C . GLY A 1 281 ? -4.341 15.533 -5.766 1 87.01 281 GLY A C 1
ATOM 2237 O O . GLY A 1 281 ? -3.234 15.968 -6.087 1 87.01 281 GLY A O 1
ATOM 2238 N N . LYS A 1 282 ? -5.453 16.212 -5.747 1 84.8 282 LYS A N 1
ATOM 2239 C CA . LYS A 1 282 ? -5.431 17.657 -5.953 1 84.8 282 LYS A CA 1
ATOM 2240 C C . LYS A 1 282 ? -5.216 18.397 -4.636 1 84.8 282 LYS A C 1
ATOM 2242 O O . LYS A 1 282 ? -5.872 18.099 -3.636 1 84.8 282 LYS A O 1
ATOM 2247 N N . ILE A 1 283 ? -4.276 19.211 -4.642 1 82.61 283 ILE A N 1
ATOM 2248 C CA . ILE A 1 283 ? -3.982 19.992 -3.445 1 82.61 283 ILE A CA 1
ATOM 2249 C C . ILE A 1 283 ? -4.229 21.473 -3.722 1 82.61 283 ILE A C 1
ATOM 2251 O O . ILE A 1 283 ? -3.87 21.98 -4.787 1 82.61 283 ILE A O 1
ATOM 2255 N N . PHE A 1 284 ? -4.96 22.086 -2.794 1 83.73 284 PHE A N 1
ATOM 2256 C CA . PHE A 1 284 ? -5.163 23.53 -2.837 1 83.73 284 PHE A CA 1
ATOM 2257 C C . PHE A 1 284 ? -4.529 24.202 -1.626 1 83.73 284 PHE A C 1
ATOM 2259 O O . PHE A 1 284 ? -4.974 24.002 -0.494 1 83.73 284 PHE A O 1
ATOM 2266 N N . GLU A 1 285 ? -3.471 24.938 -1.868 1 81.35 285 GLU A N 1
ATOM 2267 C CA . GLU A 1 285 ? -2.899 25.749 -0.798 1 81.35 285 GLU A CA 1
ATOM 2268 C C . GLU A 1 285 ? -3.602 27.1 -0.693 1 81.35 285 GLU A C 1
ATOM 2270 O O . GLU A 1 285 ? -3.508 27.927 -1.603 1 81.35 285 GLU A O 1
ATOM 2275 N N . ILE A 1 286 ? -4.244 27.313 0.356 1 75.59 286 ILE A N 1
ATOM 2276 C CA . ILE A 1 286 ? -5.081 28.502 0.478 1 75.59 286 ILE A CA 1
ATOM 2277 C C . ILE A 1 286 ? -4.379 29.54 1.351 1 75.59 286 ILE A C 1
ATOM 2279 O O . ILE A 1 286 ? -4.884 30.65 1.534 1 75.59 286 ILE A O 1
ATOM 2283 N N . GLY A 1 287 ? -3.227 29.065 1.876 1 72.57 287 GLY A N 1
ATOM 2284 C CA . GLY A 1 287 ? -2.468 30.009 2.681 1 72.57 287 GLY A CA 1
ATOM 2285 C C . GLY A 1 287 ? -1.208 30.502 1.993 1 72.57 287 GLY A C 1
ATOM 2286 O O . GLY A 1 287 ? -0.745 29.895 1.026 1 72.57 287 GLY A O 1
ATOM 2287 N N . SER A 1 288 ? -0.781 31.75 2.093 1 60.74 288 SER A N 1
ATOM 2288 C CA . SER A 1 288 ? 0.307 32.41 1.378 1 60.74 288 SER A CA 1
ATOM 2289 C C . SER A 1 288 ? 1.641 32.196 2.084 1 60.74 288 SER A C 1
ATOM 2291 O O . SER A 1 288 ? 2.689 32.139 1.438 1 60.74 288 SER A O 1
ATOM 2293 N N . THR A 1 289 ? 1.686 32.208 3.409 1 62.03 289 THR A N 1
ATOM 2294 C CA . THR A 1 289 ? 2.941 32.375 4.132 1 62.03 289 THR A CA 1
ATOM 2295 C C . THR A 1 289 ? 3.144 31.242 5.134 1 62.03 289 THR A C 1
ATOM 2297 O O . THR A 1 289 ? 2.186 30.78 5.758 1 62.03 289 THR A O 1
ATOM 2300 N N . GLY A 1 290 ? 4.266 30.339 4.961 1 60.15 290 GLY A N 1
ATOM 2301 C CA . GLY A 1 290 ? 4.587 29.397 6.021 1 60.15 290 GLY A CA 1
ATOM 2302 C C . GLY A 1 290 ? 6.078 29.254 6.262 1 60.15 290 GLY A C 1
ATOM 2303 O O . GLY A 1 290 ? 6.876 30.018 5.716 1 60.15 290 GLY A O 1
ATOM 2304 N N . ILE A 1 291 ? 6.436 28.472 7.24 1 59.79 291 ILE A N 1
ATOM 2305 C CA . ILE A 1 291 ? 7.808 28.24 7.679 1 59.79 291 ILE A CA 1
ATOM 2306 C C . ILE A 1 291 ? 8.674 27.857 6.481 1 59.79 291 ILE A C 1
ATOM 2308 O O . ILE A 1 291 ? 9.852 28.217 6.419 1 59.79 291 ILE A O 1
ATOM 2312 N N . SER A 1 292 ? 8.118 27.312 5.42 1 66.05 292 SER A N 1
ATOM 2313 C CA . SER A 1 292 ? 8.844 26.82 4.254 1 66.05 292 SER A CA 1
ATOM 2314 C C . SER A 1 292 ? 9.281 27.968 3.35 1 66.05 292 SER A C 1
ATOM 2316 O O . SER A 1 292 ? 10.144 27.791 2.487 1 66.05 292 SER A O 1
ATOM 2318 N N . SER A 1 293 ? 8.735 29.042 3.512 1 60.8 293 SER A N 1
ATOM 2319 C CA . SER A 1 293 ? 9.054 30.202 2.686 1 60.8 293 SER A CA 1
ATOM 2320 C C . SER A 1 293 ? 10.296 30.922 3.2 1 60.8 293 SER A C 1
ATOM 2322 O O . SER A 1 293 ? 10.838 31.798 2.523 1 60.8 293 SER A O 1
ATOM 2324 N N . LEU A 1 294 ? 10.806 30.44 4.293 1 58.08 294 LEU A N 1
ATOM 2325 C CA . LEU A 1 294 ? 11.979 31.088 4.87 1 58.08 294 LEU A CA 1
ATOM 2326 C C . LEU A 1 294 ? 13.243 30.699 4.111 1 58.08 294 LEU A C 1
ATOM 2328 O O . LEU A 1 294 ? 13.352 29.577 3.612 1 58.08 294 LEU A O 1
ATOM 2332 N N . GLY A 1 295 ? 14.095 31.602 3.783 1 64.81 295 GLY A N 1
ATOM 2333 C CA . GLY A 1 295 ? 15.361 31.359 3.111 1 64.81 295 GLY A CA 1
ATOM 2334 C C . GLY A 1 295 ? 16.156 30.225 3.729 1 64.81 295 GLY A C 1
ATOM 2335 O O . GLY A 1 295 ? 16.15 30.047 4.949 1 64.81 295 GLY A O 1
ATOM 2336 N N . GLY A 1 296 ? 16.729 29.396 2.926 1 77.38 296 GLY A N 1
ATOM 2337 C CA . GLY A 1 296 ? 17.595 28.324 3.391 1 77.38 296 GLY A CA 1
ATOM 2338 C C . GLY A 1 296 ? 16.831 27.106 3.873 1 77.38 296 GLY A C 1
ATOM 2339 O O . GLY A 1 296 ? 17.376 26.271 4.599 1 77.38 296 GLY A O 1
ATOM 2340 N N . HIS A 1 297 ? 15.62 27.084 3.523 1 82.74 297 HIS A N 1
ATOM 2341 C CA . HIS A 1 297 ? 14.744 26.024 4.011 1 82.74 297 HIS A CA 1
ATOM 2342 C C . HIS A 1 297 ? 15.283 24.648 3.637 1 82.74 297 HIS A C 1
ATOM 2344 O O . HIS A 1 297 ? 15.325 23.744 4.475 1 82.74 297 HIS A O 1
ATOM 2350 N N . SER A 1 298 ? 15.811 24.489 2.472 1 86.95 298 SER A N 1
ATOM 2351 C CA . SER A 1 298 ? 16.312 23.196 2.019 1 86.95 298 SER A CA 1
ATOM 2352 C C . SER A 1 298 ? 17.56 22.784 2.793 1 86.95 298 SER A C 1
ATOM 2354 O O . SER A 1 298 ? 17.729 21.611 3.13 1 86.95 298 SER A O 1
ATOM 2356 N N . GLU A 1 299 ? 18.353 23.736 3.076 1 90.38 299 GLU A N 1
ATOM 2357 C CA . GLU A 1 299 ? 19.561 23.457 3.847 1 90.38 299 GLU A CA 1
ATOM 2358 C C . GLU A 1 299 ? 19.22 23.038 5.274 1 90.38 299 GLU A C 1
ATOM 2360 O O . GLU A 1 299 ? 19.819 22.106 5.813 1 90.38 299 GLU A O 1
ATOM 2365 N N . ARG A 1 300 ? 18.317 23.751 5.83 1 94.02 300 ARG A N 1
ATOM 2366 C CA . ARG A 1 300 ? 17.889 23.41 7.183 1 94.02 300 ARG A CA 1
ATOM 2367 C C . ARG A 1 300 ? 17.273 22.015 7.227 1 94.02 300 ARG A C 1
ATOM 2369 O O . ARG A 1 300 ? 17.507 21.257 8.171 1 94.02 300 ARG A O 1
ATOM 2376 N N . ARG A 1 301 ? 16.557 21.726 6.198 1 96.14 301 ARG A N 1
ATOM 2377 C CA . ARG A 1 301 ? 15.937 20.407 6.127 1 96.14 301 ARG A CA 1
ATOM 2378 C C . ARG A 1 301 ? 16.989 19.316 5.949 1 96.14 301 ARG A C 1
ATOM 2380 O O . ARG A 1 301 ? 16.855 18.222 6.501 1 96.14 301 ARG A O 1
ATOM 2387 N N . SER A 1 302 ? 18.018 19.613 5.218 1 95.75 302 SER A N 1
ATOM 2388 C CA . SER A 1 302 ? 19.125 18.671 5.091 1 95.75 302 SER A CA 1
ATOM 2389 C C . SER A 1 302 ? 19.796 18.422 6.437 1 95.75 302 SER A C 1
ATOM 2391 O O . SER A 1 302 ? 20.162 17.288 6.754 1 95.75 302 SER A O 1
ATOM 2393 N N . GLU A 1 303 ? 19.896 19.46 7.168 1 96.28 303 GLU A N 1
ATOM 2394 C CA . GLU A 1 303 ? 20.468 19.326 8.504 1 96.28 303 GLU A CA 1
ATOM 2395 C C . GLU A 1 303 ? 19.598 18.439 9.39 1 96.28 303 GLU A C 1
ATOM 2397 O O . GLU A 1 303 ? 20.114 17.638 10.173 1 96.28 303 GLU A O 1
ATOM 2402 N N . CYS A 1 304 ? 18.301 18.579 9.266 1 97.25 304 CYS A N 1
ATOM 2403 C CA . CYS A 1 304 ? 17.371 17.722 9.992 1 97.25 304 CYS A CA 1
ATOM 2404 C C . CYS A 1 304 ? 17.612 16.254 9.663 1 97.25 304 CYS A C 1
ATOM 2406 O O . CYS A 1 304 ? 17.725 15.422 10.565 1 97.25 304 CYS A O 1
ATOM 2408 N N . VAL A 1 305 ? 17.691 15.977 8.378 1 97.88 305 VAL A N 1
ATOM 2409 C CA . VAL A 1 305 ? 17.853 14.607 7.902 1 97.88 305 VAL A CA 1
ATOM 2410 C C . VAL A 1 305 ? 19.148 14.017 8.458 1 97.88 305 VAL A C 1
ATOM 2412 O O . VAL A 1 305 ? 19.156 12.896 8.971 1 97.88 305 VAL A O 1
ATOM 2415 N N . ASN A 1 306 ? 20.205 14.812 8.407 1 97.48 306 ASN A N 1
ATOM 2416 C CA . ASN A 1 306 ? 21.491 14.334 8.903 1 97.48 306 ASN A CA 1
ATOM 2417 C C . ASN A 1 306 ? 21.462 14.114 10.412 1 97.48 306 ASN A C 1
ATOM 2419 O O . ASN A 1 306 ? 21.958 13.099 10.906 1 97.48 306 ASN A O 1
ATOM 2423 N N . LYS A 1 307 ? 20.901 15.042 11.084 1 97.62 307 LYS A N 1
ATOM 2424 C CA . LYS A 1 307 ? 20.81 14.932 12.537 1 97.62 307 LYS A CA 1
ATOM 2425 C C . LYS A 1 307 ? 20.007 13.701 12.947 1 97.62 307 LYS A C 1
ATOM 2427 O O . LYS A 1 307 ? 20.416 12.955 13.838 1 97.62 307 LYS A O 1
ATOM 2432 N N . PHE A 1 308 ? 18.897 13.496 12.338 1 98.32 308 PHE A N 1
ATOM 2433 C CA . PHE A 1 308 ? 18.027 12.384 12.705 1 98.32 308 PHE A CA 1
ATOM 2434 C C . PHE A 1 308 ? 18.669 11.051 12.34 1 98.32 308 PHE A C 1
ATOM 2436 O O . PHE A 1 308 ? 18.575 10.083 13.097 1 98.32 308 PHE A O 1
ATOM 2443 N N . ALA A 1 309 ? 19.296 10.976 11.169 1 97.51 309 ALA A N 1
ATOM 2444 C CA . ALA A 1 309 ? 20.017 9.759 10.805 1 97.51 309 ALA A CA 1
ATOM 2445 C C . ALA A 1 309 ? 21.069 9.41 11.854 1 97.51 309 ALA A C 1
ATOM 2447 O O . ALA A 1 309 ? 21.218 8.244 12.229 1 97.51 309 ALA A O 1
ATOM 2448 N N . ALA A 1 310 ? 21.779 10.376 12.31 1 96.73 310 ALA A N 1
ATOM 2449 C CA . ALA A 1 310 ? 22.798 10.167 13.335 1 96.73 310 ALA A CA 1
ATOM 2450 C C . ALA A 1 310 ? 22.174 9.675 14.637 1 96.73 310 ALA A C 1
ATOM 2452 O O . ALA A 1 310 ? 22.7 8.762 15.279 1 96.73 310 ALA A O 1
ATOM 2453 N N . GLU A 1 311 ? 21.039 10.254 15.067 1 97.11 311 GLU A N 1
ATOM 2454 C CA . GLU A 1 311 ? 20.384 9.897 16.323 1 97.11 311 GLU A CA 1
ATOM 2455 C C . GLU A 1 311 ? 19.84 8.472 16.276 1 97.11 311 GLU A C 1
ATOM 2457 O O . GLU A 1 311 ? 19.846 7.767 17.287 1 97.11 311 GLU A O 1
ATOM 2462 N N . PHE A 1 312 ? 19.366 8.078 15.118 1 96.32 312 PHE A N 1
ATOM 2463 C CA . PHE A 1 312 ? 18.84 6.726 14.974 1 96.32 312 PHE A CA 1
ATOM 2464 C C . PHE A 1 312 ? 19.969 5.726 14.754 1 96.32 312 PHE A C 1
ATOM 2466 O O . PHE A 1 312 ? 19.757 4.514 14.837 1 96.32 312 PHE A O 1
ATOM 2473 N N . GLY A 1 313 ? 21.166 6.203 14.391 1 95.06 313 GLY A N 1
ATOM 2474 C CA . GLY A 1 313 ? 22.325 5.351 14.174 1 95.06 313 GLY A CA 1
ATOM 2475 C C . GLY A 1 313 ? 22.353 4.723 12.793 1 95.06 313 GLY A C 1
ATOM 2476 O O . GLY A 1 313 ? 23.236 3.917 12.49 1 95.06 313 GLY A O 1
ATOM 2477 N N . ARG A 1 314 ? 21.37 4.983 11.998 1 94.38 314 ARG A N 1
ATOM 2478 C CA . ARG A 1 314 ? 21.235 4.536 10.615 1 94.38 314 ARG A CA 1
ATOM 2479 C C . ARG A 1 314 ? 20.187 5.359 9.874 1 94.38 314 ARG A C 1
ATOM 2481 O O . ARG A 1 314 ? 19.415 6.094 10.493 1 94.38 314 ARG A O 1
ATOM 2488 N N . MET A 1 315 ? 20.174 5.251 8.638 1 96.46 315 MET A N 1
ATOM 2489 C CA . MET A 1 315 ? 19.084 5.822 7.852 1 96.46 315 MET A CA 1
ATOM 2490 C C . MET A 1 315 ? 17.89 4.874 7.809 1 96.46 315 MET A C 1
ATOM 2492 O O . MET A 1 315 ? 17.953 3.818 7.178 1 96.46 315 MET A O 1
ATOM 2496 N N . PRO A 1 316 ? 16.861 5.244 8.477 1 96.7 316 PRO A N 1
ATOM 2497 C CA . PRO A 1 316 ? 15.711 4.337 8.486 1 96.7 316 PRO A CA 1
ATOM 2498 C C . PRO A 1 316 ? 14.838 4.48 7.241 1 96.7 316 PRO A C 1
ATOM 2500 O O . PRO A 1 316 ? 14.058 3.578 6.923 1 96.7 316 PRO A O 1
ATOM 2503 N N . LEU A 1 317 ? 14.918 5.569 6.528 1 97.55 317 LEU A N 1
ATOM 2504 C CA . LEU A 1 317 ? 14.053 5.85 5.387 1 97.55 317 LEU A CA 1
ATOM 2505 C C . LEU A 1 317 ? 14.343 4.891 4.237 1 97.55 317 LEU A C 1
ATOM 2507 O O . LEU A 1 317 ? 15.502 4.561 3.975 1 97.55 317 LEU A O 1
ATOM 2511 N N . VAL A 1 318 ? 13.31 4.442 3.624 1 95.59 318 VAL A N 1
ATOM 2512 C CA . VAL A 1 318 ? 13.412 3.52 2.498 1 95.59 318 VAL A CA 1
ATOM 2513 C C . VAL A 1 318 ? 12.828 4.167 1.245 1 95.59 318 VAL A C 1
ATOM 2515 O O . VAL A 1 318 ? 11.695 4.654 1.26 1 95.59 318 VAL A O 1
ATOM 2518 N N . SER A 1 319 ? 13.596 4.185 0.183 1 95.74 319 SER A N 1
ATOM 2519 C CA . SER A 1 319 ? 13.175 4.811 -1.066 1 95.74 319 SER A CA 1
ATOM 2520 C C . SER A 1 319 ? 12.173 3.937 -1.812 1 95.74 319 SER A C 1
ATOM 2522 O O . SER A 1 319 ? 12.241 2.708 -1.743 1 95.74 319 SER A O 1
ATOM 2524 N N . THR A 1 320 ? 11.3 4.595 -2.507 1 96.85 320 THR A N 1
ATOM 2525 C CA . THR A 1 320 ? 10.29 3.925 -3.318 1 96.85 320 THR A CA 1
ATOM 2526 C C . THR A 1 320 ? 9.85 4.814 -4.478 1 96.85 320 THR A C 1
ATOM 2528 O O . THR A 1 320 ? 10.186 6 -4.52 1 96.85 320 THR A O 1
ATOM 2531 N N . SER A 1 321 ? 9.245 4.206 -5.447 1 96.28 321 SER A N 1
ATOM 2532 C CA . SER A 1 321 ? 8.684 4.938 -6.578 1 96.28 321 SER A CA 1
ATOM 2533 C C . SER A 1 321 ? 7.192 4.663 -6.729 1 96.28 321 SER A C 1
ATOM 2535 O O . SER A 1 321 ? 6.618 4.894 -7.795 1 96.28 321 SER A O 1
ATOM 2537 N N . LEU A 1 322 ? 6.624 4.184 -5.668 1 97.33 322 LEU A N 1
ATOM 2538 C CA . LEU A 1 322 ? 5.209 3.828 -5.666 1 97.33 322 LEU A CA 1
ATOM 2539 C C . LEU A 1 322 ? 4.334 5.076 -5.615 1 97.33 322 LEU A C 1
ATOM 2541 O O . LEU A 1 322 ? 4.499 5.92 -4.731 1 97.33 322 LEU A O 1
ATOM 2545 N N . LYS A 1 323 ? 3.472 5.192 -6.559 1 96.66 323 LYS A N 1
ATOM 2546 C CA . LYS A 1 323 ? 2.419 6.203 -6.527 1 96.66 323 LYS A CA 1
ATOM 2547 C C . LYS A 1 323 ? 1.039 5.562 -6.635 1 96.66 323 LYS A C 1
ATOM 2549 O O . LYS A 1 323 ? 0.807 4.716 -7.501 1 96.66 323 LYS A O 1
ATOM 2554 N N . ALA A 1 324 ? 0.189 5.865 -5.712 1 97.19 324 ALA A N 1
ATOM 2555 C CA . ALA A 1 324 ? -1.178 5.349 -5.719 1 97.19 324 ALA A CA 1
ATOM 2556 C C . ALA A 1 324 ? -2.106 6.266 -6.511 1 97.19 324 ALA A C 1
ATOM 2558 O O . ALA A 1 324 ? -2.155 7.473 -6.264 1 97.19 324 ALA A O 1
ATOM 2559 N N . ILE A 1 325 ? -2.873 5.658 -7.405 1 95.45 325 ILE A N 1
ATOM 2560 C CA . ILE A 1 325 ? -3.84 6.418 -8.19 1 95.45 325 ILE A CA 1
ATOM 2561 C C . ILE A 1 325 ? -5.214 5.759 -8.093 1 95.45 325 ILE A C 1
ATOM 2563 O O . ILE A 1 325 ? -5.323 4.588 -7.723 1 95.45 325 ILE A O 1
ATOM 2567 N N . ASP A 1 326 ? -6.208 6.543 -8.343 1 94.58 326 ASP A N 1
ATOM 2568 C CA . ASP A 1 326 ? -7.583 6.055 -8.382 1 94.58 326 ASP A CA 1
ATOM 2569 C C . ASP A 1 326 ? -7.904 5.423 -9.734 1 94.58 326 ASP A C 1
ATOM 2571 O O . ASP A 1 326 ? -7.997 6.122 -10.745 1 94.58 326 ASP A O 1
ATOM 2575 N N . SER A 1 327 ? -8.037 4.116 -9.761 1 93.21 327 SER A N 1
ATOM 2576 C CA . SER A 1 327 ? -8.217 3.36 -10.997 1 93.21 327 SER A CA 1
ATOM 2577 C C . SER A 1 327 ? -9.535 3.716 -11.676 1 93.21 327 SER A C 1
ATOM 2579 O O . SER A 1 327 ? -9.736 3.409 -12.853 1 93.21 327 SER A O 1
ATOM 2581 N N . ARG A 1 328 ? -10.445 4.38 -11.039 1 91.53 328 ARG A N 1
ATOM 2582 C CA . ARG A 1 328 ? -11.713 4.794 -11.632 1 91.53 328 ARG A CA 1
ATOM 2583 C C . ARG A 1 328 ? -11.504 5.914 -12.646 1 91.53 328 ARG A C 1
ATOM 2585 O O . ARG A 1 328 ? -12.356 6.147 -13.505 1 91.53 328 ARG A O 1
ATOM 2592 N N . ASN A 1 329 ? -10.287 6.5 -12.468 1 81.58 329 ASN A N 1
ATOM 2593 C CA . ASN A 1 329 ? -10.01 7.65 -13.322 1 81.58 329 ASN A CA 1
ATOM 2594 C C . ASN A 1 329 ? -8.975 7.317 -14.393 1 81.58 329 ASN A C 1
ATOM 2596 O O . ASN A 1 329 ? -8.464 8.212 -15.068 1 81.58 329 ASN A O 1
ATOM 2600 N N . VAL A 1 330 ? -8.488 6.085 -14.425 1 74.45 330 VAL A N 1
ATOM 2601 C CA . VAL A 1 330 ? -7.412 5.754 -15.352 1 74.45 330 VAL A CA 1
ATOM 2602 C C . VAL A 1 330 ? -7.911 4.745 -16.384 1 74.45 330 VAL A C 1
ATOM 2604 O O . VAL A 1 330 ? -8.416 3.678 -16.024 1 74.45 330 VAL A O 1
ATOM 2607 N N . TRP A 1 331 ? -8.517 5.18 -17.455 1 57.24 331 TRP A N 1
ATOM 2608 C CA . TRP A 1 331 ? -9.057 4.247 -18.438 1 57.24 331 TRP A CA 1
ATOM 2609 C C . TRP A 1 331 ? -7.937 3.602 -19.248 1 57.24 331 TRP A C 1
ATOM 2611 O O . TRP A 1 331 ? -8.04 2.438 -19.644 1 57.24 331 TRP A O 1
ATOM 2621 N N . PHE A 1 332 ? -6.956 4.477 -19.765 1 56.42 332 PHE A N 1
ATOM 2622 C CA . PHE A 1 332 ? -6.09 3.906 -20.79 1 56.42 332 PHE A CA 1
ATOM 2623 C C . PHE A 1 332 ? -4.93 3.146 -20.158 1 56.42 332 PHE A C 1
ATOM 2625 O O . PHE A 1 332 ? -4.324 3.619 -19.193 1 56.42 332 PHE A O 1
ATOM 2632 N N . TRP A 1 333 ? -5.157 1.809 -19.973 1 46.33 333 TRP A N 1
ATOM 2633 C CA . TRP A 1 333 ? -4.203 0.88 -19.376 1 46.33 333 TRP A CA 1
ATOM 2634 C C . TRP A 1 333 ? -2.795 1.128 -19.907 1 46.33 333 TRP A C 1
ATOM 2636 O O . TRP A 1 333 ? -2.621 1.509 -21.067 1 46.33 333 TRP A O 1
ATOM 2646 N N . MET B 1 1 ? -26.135 59.088 -31.195 1 22.77 1 MET B N 1
ATOM 2647 C CA . MET B 1 1 ? -24.859 58.882 -30.516 1 22.77 1 MET B CA 1
ATOM 2648 C C . MET B 1 1 ? -24.342 57.466 -30.749 1 22.77 1 MET B C 1
ATOM 2650 O O . MET B 1 1 ? -24.79 56.522 -30.095 1 22.77 1 MET B O 1
ATOM 2654 N N . ARG B 1 2 ? -24.1 57.036 -32.03 1 29.09 2 ARG B N 1
ATOM 2655 C CA . ARG B 1 2 ? -23.784 55.86 -32.835 1 29.09 2 ARG B CA 1
ATOM 2656 C C . ARG B 1 2 ? -22.326 55.452 -32.658 1 29.09 2 ARG B C 1
ATOM 2658 O O . ARG B 1 2 ? -21.809 54.633 -33.421 1 29.09 2 ARG B O 1
ATOM 2665 N N . GLY B 1 3 ? -21.535 56.249 -31.805 1 31 3 GLY B N 1
ATOM 2666 C CA . GLY B 1 3 ? -20.083 56.209 -31.878 1 31 3 GLY B CA 1
ATOM 2667 C C . GLY B 1 3 ? -19.493 54.925 -31.325 1 31 3 GLY B C 1
ATOM 2668 O O . GLY B 1 3 ? -18.272 54.774 -31.261 1 31 3 GLY B O 1
ATOM 2669 N N . GLY B 1 4 ? -20.138 54.167 -30.467 1 35.1 4 GLY B N 1
ATOM 2670 C CA . GLY B 1 4 ? -19.427 53.341 -29.503 1 35.1 4 GLY B CA 1
ATOM 2671 C C . GLY B 1 4 ? -18.753 52.136 -30.132 1 35.1 4 GLY B C 1
ATOM 2672 O O . GLY B 1 4 ? -18.167 51.31 -29.43 1 35.1 4 GLY B O 1
ATOM 2673 N N . SER B 1 5 ? -19.101 51.694 -31.423 1 37.82 5 SER B N 1
ATOM 2674 C CA . SER B 1 5 ? -18.808 50.327 -31.843 1 37.82 5 SER B CA 1
ATOM 2675 C C . SER B 1 5 ? -17.366 50.193 -32.324 1 37.82 5 SER B C 1
ATOM 2677 O O . SER B 1 5 ? -16.941 49.111 -32.733 1 37.82 5 SER B O 1
ATOM 2679 N N . ALA B 1 6 ? -16.649 51.307 -32.752 1 43.58 6 ALA B N 1
ATOM 2680 C CA . ALA B 1 6 ? -15.465 51.226 -33.604 1 43.58 6 ALA B CA 1
ATOM 2681 C C . ALA B 1 6 ? -14.228 50.857 -32.79 1 43.58 6 ALA B C 1
ATOM 2683 O O . ALA B 1 6 ? -13.2 50.471 -33.352 1 43.58 6 ALA B O 1
ATOM 2684 N N . ILE B 1 7 ? -14.249 51.241 -31.504 1 43.64 7 ILE B N 1
ATOM 2685 C CA . ILE B 1 7 ? -12.994 51.132 -30.768 1 43.64 7 ILE B CA 1
ATOM 2686 C C . ILE B 1 7 ? -12.61 49.662 -30.617 1 43.64 7 ILE B C 1
ATOM 2688 O O . ILE B 1 7 ? -11.429 49.333 -30.48 1 43.64 7 ILE B O 1
ATOM 2692 N N . ASN B 1 8 ? -13.659 48.697 -30.693 1 45.36 8 ASN B N 1
ATOM 2693 C CA . ASN B 1 8 ? -13.419 47.348 -30.192 1 45.36 8 ASN B CA 1
ATOM 2694 C C . ASN B 1 8 ? -12.614 46.516 -31.186 1 45.36 8 ASN B C 1
ATOM 2696 O O . ASN B 1 8 ? -11.909 45.584 -30.795 1 45.36 8 ASN B O 1
ATOM 2700 N N . ARG B 1 9 ? -12.608 46.868 -32.499 1 51.12 9 ARG B N 1
ATOM 2701 C CA . ARG B 1 9 ? -11.998 46 -33.502 1 51.12 9 ARG B CA 1
ATOM 2702 C C . ARG B 1 9 ? -10.488 46.208 -33.56 1 51.12 9 ARG B C 1
ATOM 2704 O O . ARG B 1 9 ? -9.732 45.253 -33.747 1 51.12 9 ARG B O 1
ATOM 2711 N N . ARG B 1 10 ? -10.052 47.5 -33.376 1 51.73 10 ARG B N 1
ATOM 2712 C CA . ARG B 1 10 ? -8.636 47.801 -33.565 1 51.73 10 ARG B CA 1
ATOM 2713 C C . ARG B 1 10 ? -7.797 47.22 -32.432 1 51.73 10 ARG B C 1
ATOM 2715 O O . ARG B 1 10 ? -6.685 46.741 -32.659 1 51.73 10 ARG B O 1
ATOM 2722 N N . THR B 1 11 ? -8.401 47.249 -31.224 1 55.85 11 THR B N 1
ATOM 2723 C CA . THR B 1 11 ? -7.643 46.721 -30.095 1 55.85 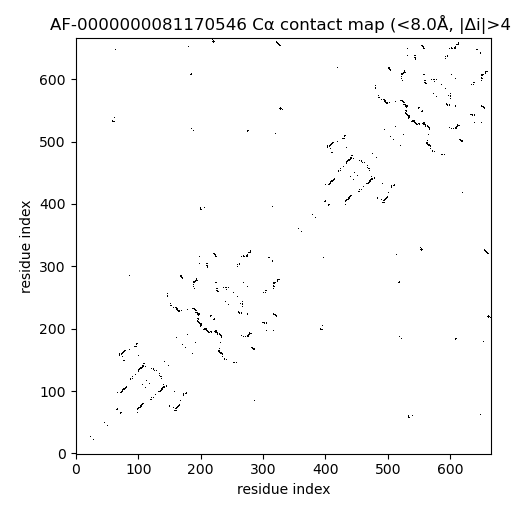11 THR B CA 1
ATOM 2724 C C . THR B 1 11 ? -7.519 45.203 -30.189 1 55.85 11 THR B C 1
ATOM 2726 O O . THR B 1 11 ? -6.464 44.642 -29.888 1 55.85 11 THR B O 1
ATOM 2729 N N . VAL B 1 12 ? -8.58 44.569 -30.774 1 59.37 12 VAL B N 1
ATOM 2730 C CA . VAL B 1 12 ? -8.519 43.122 -30.947 1 59.37 12 VAL B CA 1
ATOM 2731 C C . VAL B 1 12 ? -7.526 42.775 -32.054 1 59.37 12 VAL B C 1
ATOM 2733 O O . VAL B 1 12 ? -6.762 41.815 -31.932 1 59.37 12 VAL B O 1
ATOM 2736 N N . LEU B 1 13 ? -7.434 43.628 -33.14 1 54.47 13 LEU B N 1
ATOM 2737 C CA . LEU B 1 13 ? -6.488 43.375 -34.221 1 54.47 13 LEU B CA 1
ATOM 2738 C C . LEU B 1 13 ? -5.054 43.594 -33.75 1 54.47 13 LEU B C 1
ATOM 2740 O O . LEU B 1 13 ? -4.156 42.824 -34.099 1 54.47 13 LEU B O 1
ATOM 2744 N N . LYS B 1 14 ? -4.8 44.6 -32.879 1 56.88 14 LYS B N 1
ATOM 2745 C CA . LYS B 1 14 ? -3.442 44.822 -32.392 1 56.88 14 LYS B CA 1
ATOM 2746 C C . LYS B 1 14 ? -3.007 43.705 -31.449 1 56.88 14 LYS B C 1
ATOM 2748 O O . LYS B 1 14 ? -1.852 43.274 -31.48 1 56.88 14 LYS B O 1
ATOM 2753 N N . LEU B 1 15 ? -3.986 43.19 -30.639 1 57.23 15 LEU B N 1
ATOM 2754 C CA . LEU B 1 15 ? -3.644 42.079 -29.757 1 57.23 15 LEU B CA 1
ATOM 2755 C C . LEU B 1 15 ? -3.404 40.803 -30.557 1 57.23 15 LEU B C 1
ATOM 2757 O O . LEU B 1 15 ? -2.502 40.025 -30.238 1 57.23 15 LEU B O 1
ATOM 2761 N N . ARG B 1 16 ? -4.145 40.536 -31.634 1 57.56 16 ARG B N 1
ATOM 2762 C CA . ARG B 1 16 ? -3.882 39.413 -32.528 1 57.56 16 ARG B CA 1
ATOM 2763 C C . ARG B 1 16 ? -2.565 39.601 -33.272 1 57.56 16 ARG B C 1
ATOM 2765 O O . ARG B 1 16 ? -1.793 38.653 -33.429 1 57.56 16 ARG B O 1
ATOM 2772 N N . GLN B 1 17 ? -2.285 40.798 -33.728 1 54.38 17 GLN B N 1
ATOM 2773 C CA . GLN B 1 17 ? -1.042 41.066 -34.443 1 54.38 17 GLN B CA 1
ATOM 2774 C C . GLN B 1 17 ? 0.161 40.979 -33.507 1 54.38 17 GLN B C 1
ATOM 2776 O O . GLN B 1 17 ? 1.218 40.475 -33.891 1 54.38 17 GLN B O 1
ATOM 2781 N N . ALA B 1 18 ? 0.03 41.491 -32.241 1 55.72 18 ALA B N 1
ATOM 2782 C CA . ALA B 1 18 ? 1.1 41.337 -31.258 1 55.72 18 ALA B CA 1
ATOM 2783 C C . ALA B 1 18 ? 1.294 39.871 -30.883 1 55.72 18 ALA B C 1
ATOM 2785 O O . ALA B 1 18 ? 2.423 39.422 -30.672 1 55.72 18 ALA B O 1
ATOM 278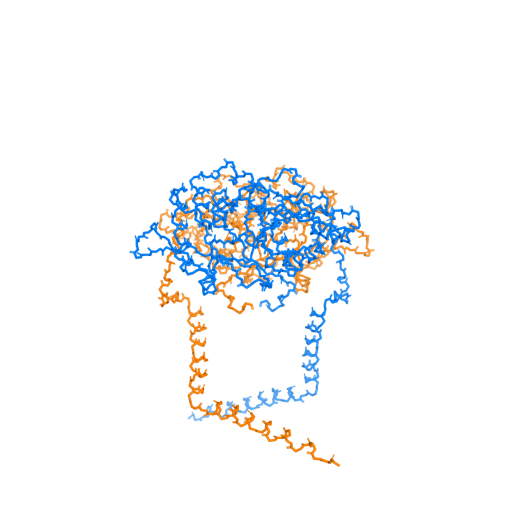6 N N . GLY B 1 19 ? 0.204 39.088 -30.76 1 51.09 19 GLY B N 1
ATOM 2787 C CA . GLY B 1 19 ? 0.309 37.648 -30.587 1 51.09 19 GLY B CA 1
ATOM 2788 C C . GLY B 1 19 ? 0.923 36.946 -31.783 1 51.09 19 GLY B C 1
ATOM 2789 O O . GLY B 1 19 ? 1.794 36.088 -31.627 1 51.09 19 GLY B O 1
ATOM 2790 N N . ILE B 1 20 ? 0.554 37.241 -32.98 1 54.13 20 ILE B N 1
ATOM 2791 C CA . ILE B 1 20 ? 1.155 36.698 -34.194 1 54.13 20 ILE B CA 1
ATOM 2792 C C . ILE B 1 20 ? 2.59 37.201 -34.329 1 54.13 20 ILE B C 1
ATOM 2794 O O . ILE B 1 20 ? 3.491 36.436 -34.682 1 54.13 20 ILE B O 1
ATOM 2798 N N . ALA B 1 21 ? 2.866 38.528 -34.059 1 50.63 21 ALA B N 1
ATOM 2799 C CA . ALA B 1 21 ? 4.227 39.051 -34.153 1 50.63 21 ALA B CA 1
ATOM 2800 C C . ALA B 1 21 ? 5.128 38.428 -33.091 1 50.63 21 ALA B C 1
ATOM 2802 O O . ALA B 1 21 ? 6.311 38.181 -33.338 1 50.63 21 ALA B O 1
ATOM 2803 N N . THR B 1 22 ? 4.677 38.313 -31.876 1 50.29 22 THR B N 1
ATOM 2804 C CA . THR B 1 22 ? 5.455 37.62 -30.855 1 50.29 22 THR B CA 1
ATOM 2805 C C . THR B 1 22 ? 5.639 36.15 -31.22 1 50.29 22 THR B C 1
ATOM 2807 O O . THR B 1 22 ? 6.719 35.587 -31.026 1 50.29 22 THR B O 1
ATOM 2810 N N . LEU B 1 23 ? 4.689 35.489 -31.768 1 51.15 23 LEU B N 1
ATOM 2811 C CA . LEU B 1 23 ? 4.885 34.126 -32.248 1 51.15 23 LEU B CA 1
ATOM 2812 C C . LEU B 1 23 ? 5.683 34.116 -33.547 1 51.15 23 LEU B C 1
ATOM 2814 O O . LEU B 1 23 ? 6.191 33.071 -33.961 1 51.15 23 LEU B O 1
ATOM 2818 N N . ARG B 1 24 ? 5.798 35.195 -34.271 1 49.99 24 ARG B N 1
ATOM 2819 C CA . ARG B 1 24 ? 6.63 35.308 -35.465 1 49.99 24 ARG B CA 1
ATOM 2820 C C . ARG B 1 24 ? 8.07 35.653 -35.098 1 49.99 24 ARG B C 1
ATOM 2822 O O . ARG B 1 24 ? 8.942 35.705 -35.967 1 49.99 24 ARG B O 1
ATOM 2829 N N . SER B 1 25 ? 8.285 36.257 -33.958 1 49.06 25 SER B N 1
ATOM 2830 C CA . SER B 1 25 ? 9.677 36.55 -33.634 1 49.06 25 SER B CA 1
ATOM 2831 C C . SER B 1 25 ? 10.503 35.272 -33.537 1 49.06 25 SER B C 1
ATOM 2833 O O . SER B 1 25 ? 10.028 34.257 -33.021 1 49.06 25 SER B O 1
ATOM 2835 N N . VAL B 1 26 ? 11.542 35.129 -34.348 1 56.62 26 VAL B N 1
ATOM 2836 C CA . VAL B 1 26 ? 12.52 34.047 -34.399 1 56.62 26 VAL B CA 1
ATOM 2837 C C . VAL B 1 26 ? 12.979 33.699 -32.985 1 56.62 26 VAL B C 1
ATOM 2839 O O . VAL B 1 26 ? 13.191 32.526 -32.665 1 56.62 26 VAL B O 1
ATOM 2842 N N . LYS B 1 27 ? 12.91 34.802 -32.156 1 56.55 27 LYS B N 1
ATOM 2843 C CA . LYS B 1 27 ? 13.356 34.563 -30.787 1 56.55 27 LYS B CA 1
ATOM 2844 C C . LYS B 1 27 ? 12.328 33.748 -30.008 1 56.55 27 LYS B C 1
ATOM 2846 O O . LYS B 1 27 ? 12.686 32.824 -29.275 1 56.55 27 LYS B O 1
ATOM 2851 N N . ILE B 1 28 ? 11.075 34.07 -30.181 1 58.97 28 ILE B N 1
ATOM 2852 C CA . ILE B 1 28 ? 10.048 33.302 -29.486 1 58.97 28 ILE B CA 1
ATOM 2853 C C . ILE B 1 28 ? 9.932 31.913 -30.11 1 58.97 28 ILE B C 1
ATOM 2855 O O . ILE B 1 28 ? 9.757 30.919 -29.4 1 58.97 28 ILE B O 1
ATOM 2859 N N . LYS B 1 29 ? 10.096 31.85 -31.435 1 55.65 29 LYS B N 1
ATOM 2860 C CA . LYS B 1 29 ? 10.094 30.547 -32.094 1 55.65 29 LYS B CA 1
ATOM 2861 C C . LYS B 1 29 ? 11.275 29.697 -31.635 1 55.65 29 LYS B C 1
ATOM 2863 O O . LYS B 1 29 ? 11.125 28.499 -31.385 1 55.65 29 LYS B O 1
ATOM 2868 N N . ILE B 1 30 ? 12.431 30.359 -31.474 1 58.11 30 ILE B N 1
ATOM 2869 C CA . ILE B 1 30 ? 13.612 29.666 -30.971 1 58.11 30 ILE B CA 1
ATOM 2870 C C . ILE B 1 30 ? 13.397 29.272 -29.511 1 58.11 30 ILE B C 1
ATOM 2872 O O . ILE B 1 30 ? 13.732 28.156 -29.107 1 58.11 30 ILE B O 1
ATOM 2876 N N . LEU B 1 31 ? 12.751 30.189 -28.797 1 58.72 31 LEU B N 1
ATOM 2877 C CA . LEU B 1 31 ? 12.459 29.873 -27.404 1 58.72 31 LEU B CA 1
ATOM 2878 C C . LEU B 1 31 ? 11.438 28.744 -27.305 1 58.72 31 LEU B C 1
ATOM 2880 O O . LEU B 1 31 ? 11.592 27.832 -26.489 1 58.72 31 LEU B O 1
ATOM 2884 N N . LEU B 1 32 ? 10.472 28.839 -28.179 1 61.52 32 LEU B N 1
ATOM 2885 C CA . LEU B 1 32 ? 9.476 27.773 -28.19 1 61.52 32 LEU B CA 1
ATOM 2886 C C . LEU B 1 32 ? 10.073 26.476 -28.727 1 61.52 32 LEU B C 1
ATOM 2888 O O . LEU B 1 32 ? 9.804 25.397 -28.194 1 61.52 32 LEU B O 1
ATOM 2892 N N . CYS B 1 33 ? 10.844 26.602 -29.823 1 62.98 33 CYS B N 1
ATOM 2893 C CA . CYS B 1 33 ? 11.554 25.435 -30.334 1 62.98 33 CYS B CA 1
ATOM 2894 C C . CYS B 1 33 ? 12.54 24.9 -29.302 1 62.98 33 CYS B C 1
ATOM 2896 O O . CYS B 1 33 ? 12.675 23.687 -29.138 1 62.98 33 CYS B O 1
ATOM 2898 N N . GLY B 1 34 ? 13.188 25.775 -28.573 1 60.32 34 GLY B N 1
ATOM 2899 C CA . GLY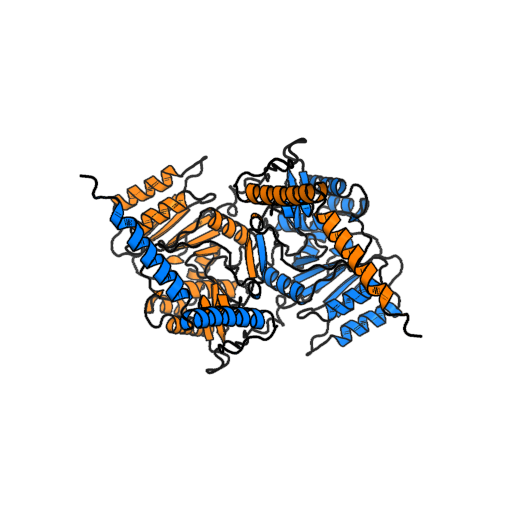 B 1 34 ? 14.052 25.356 -27.481 1 60.32 34 GLY B CA 1
ATOM 2900 C C . GLY B 1 34 ? 13.301 24.677 -26.352 1 60.32 34 GLY B C 1
ATOM 2901 O O . GLY B 1 34 ? 13.74 23.646 -25.839 1 60.32 34 GLY B O 1
ATOM 2902 N N . CYS B 1 35 ? 12.184 25.288 -26.035 1 63.82 35 CYS B N 1
ATOM 2903 C CA . CYS B 1 35 ? 11.351 24.682 -25.002 1 63.82 35 CYS B CA 1
ATOM 2904 C C . CYS B 1 35 ? 10.804 23.337 -25.463 1 63.82 35 CYS B C 1
ATOM 2906 O O . CYS B 1 35 ? 10.776 22.376 -24.691 1 63.82 35 CYS B O 1
ATOM 2908 N N . VAL B 1 36 ? 10.374 23.25 -26.73 1 63.71 36 VAL B N 1
ATOM 2909 C CA . VAL B 1 36 ? 9.941 21.975 -27.293 1 63.71 36 VAL B CA 1
ATOM 2910 C C . VAL B 1 36 ? 11.125 21.013 -27.363 1 63.71 36 VAL B C 1
ATOM 2912 O O . VAL B 1 36 ? 11.004 19.843 -26.994 1 63.71 36 VAL B O 1
ATOM 2915 N N . ALA B 1 37 ? 12.264 21.489 -27.872 1 60.15 37 ALA B N 1
ATOM 2916 C CA . ALA B 1 37 ? 13.443 20.629 -27.929 1 60.15 37 ALA B CA 1
ATOM 2917 C C . ALA B 1 37 ? 13.878 20.202 -26.53 1 60.15 37 ALA B C 1
ATOM 2919 O O . ALA B 1 37 ? 14.212 19.036 -26.306 1 60.15 37 ALA B O 1
ATOM 2920 N N . LEU B 1 38 ? 13.831 21.069 -25.586 1 58.44 38 LEU B N 1
ATOM 2921 C CA . LEU B 1 38 ? 14.186 20.722 -24.215 1 58.44 38 LEU B CA 1
ATOM 2922 C C . LEU B 1 38 ? 13.165 19.763 -23.614 1 58.44 38 LEU B C 1
ATOM 2924 O O . LEU B 1 38 ? 13.53 18.833 -22.89 1 58.44 38 LEU B O 1
ATOM 2928 N N . THR B 1 39 ? 11.947 20.044 -23.994 1 59.95 39 THR B N 1
ATOM 2929 C C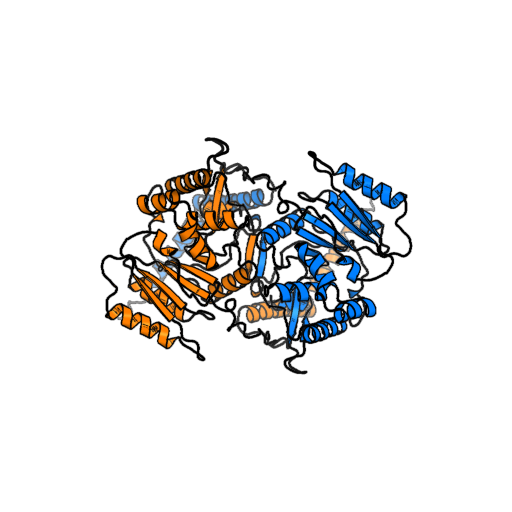A . THR B 1 39 ? 10.919 19.102 -23.564 1 59.95 39 THR B CA 1
ATOM 2930 C C . THR B 1 39 ? 11.103 17.751 -24.249 1 59.95 39 THR B C 1
ATOM 2932 O O . THR B 1 39 ? 10.967 16.703 -23.614 1 59.95 39 THR B O 1
ATOM 2935 N N . LEU B 1 40 ? 11.393 17.781 -25.5 1 59.2 40 LEU B N 1
ATOM 2936 C CA . LEU B 1 40 ? 11.633 16.529 -26.21 1 59.2 40 LEU B CA 1
ATOM 2937 C C . LEU B 1 40 ? 12.895 15.845 -25.694 1 59.2 40 LEU B C 1
ATOM 2939 O O . LEU B 1 40 ? 12.929 14.62 -25.554 1 59.2 40 LEU B O 1
ATOM 2943 N N . LEU B 1 41 ? 13.926 16.564 -25.463 1 54.18 41 LEU B N 1
ATOM 2944 C CA . LEU B 1 41 ? 15.144 15.996 -24.896 1 54.18 41 LEU B CA 1
ATOM 2945 C C . LEU B 1 41 ? 14.89 15.458 -23.492 1 54.18 41 LEU B C 1
ATOM 2947 O O . LEU B 1 41 ? 15.404 14.399 -23.126 1 54.18 41 LEU B O 1
ATOM 2951 N N . ALA B 1 42 ? 14.198 16.213 -22.783 1 52.31 42 ALA B N 1
ATOM 2952 C CA . ALA B 1 42 ? 13.843 15.742 -21.446 1 52.31 42 ALA B CA 1
ATOM 2953 C C . ALA B 1 42 ? 13.012 14.464 -21.518 1 52.31 42 ALA B C 1
ATOM 2955 O O . ALA B 1 42 ? 13.232 13.529 -20.744 1 52.31 42 ALA B O 1
ATOM 2956 N N . VAL B 1 43 ? 12.142 14.397 -22.411 1 51.49 43 VAL B N 1
ATOM 2957 C CA . VAL B 1 43 ? 11.323 13.205 -22.609 1 51.49 43 VAL B CA 1
ATOM 2958 C C . VAL B 1 43 ? 12.182 12.077 -23.176 1 51.49 43 VAL B C 1
ATOM 2960 O O . VAL B 1 43 ? 12.049 10.921 -22.767 1 51.49 43 VAL B O 1
ATOM 2963 N N . ALA B 1 44 ? 12.965 12.346 -24.169 1 49.11 44 ALA B N 1
ATOM 2964 C CA . ALA B 1 44 ? 13.837 11.329 -24.752 1 49.11 44 ALA B CA 1
ATOM 2965 C C . ALA B 1 44 ? 14.846 10.819 -23.728 1 49.11 44 ALA B C 1
ATOM 2967 O O . ALA B 1 44 ? 15.195 9.636 -23.726 1 49.11 44 ALA B O 1
ATOM 2968 N N . ASN B 1 45 ? 15.492 11.594 -22.991 1 44.56 45 ASN B N 1
ATOM 2969 C CA . ASN B 1 45 ? 16.437 11.169 -21.964 1 44.56 45 ASN B CA 1
ATOM 2970 C C . ASN B 1 45 ? 15.747 10.369 -20.863 1 44.56 45 ASN B C 1
ATOM 2972 O O . ASN B 1 45 ? 16.366 9.51 -20.232 1 44.56 45 ASN B O 1
ATOM 2976 N N . ARG B 1 46 ? 14.567 10.696 -20.563 1 44.01 46 ARG B N 1
ATOM 2977 C CA . ARG B 1 46 ? 13.825 9.951 -19.551 1 44.01 46 ARG B CA 1
ATOM 2978 C C . ARG B 1 46 ? 13.468 8.555 -20.05 1 44.01 46 ARG B C 1
ATOM 2980 O O . ARG B 1 46 ? 13.373 7.613 -19.26 1 44.01 46 ARG B O 1
ATOM 2987 N N . ASN B 1 47 ? 13.046 8.386 -21.283 1 38.76 47 ASN B N 1
ATOM 2988 C CA . ASN B 1 47 ? 12.815 7.048 -21.816 1 38.76 47 ASN B CA 1
ATOM 2989 C C . ASN B 1 47 ? 14.116 6.261 -21.942 1 38.76 47 ASN B C 1
ATOM 2991 O O . ASN B 1 47 ? 14.099 5.07 -22.255 1 38.76 47 ASN B O 1
ATOM 2995 N N . CYS B 1 48 ? 15.219 6.917 -22.283 1 34.18 48 CYS B N 1
ATOM 2996 C CA . CYS B 1 48 ? 16.454 6.141 -22.282 1 34.18 48 CYS B CA 1
ATOM 2997 C C . CYS B 1 48 ? 16.944 5.897 -20.859 1 34.18 48 CYS B C 1
ATOM 2999 O O . CYS B 1 48 ? 16.906 6.8 -20.022 1 34.18 48 CYS B O 1
ATOM 3001 N N . GLY B 1 49 ? 16.814 4.719 -20.293 1 35.78 49 GLY B N 1
ATOM 3002 C CA . GLY B 1 49 ? 17.252 4.162 -19.024 1 35.78 49 GLY B CA 1
ATOM 3003 C C . GLY B 1 49 ? 18.347 4.976 -18.361 1 35.78 49 GLY B C 1
ATOM 3004 O O . GLY B 1 49 ? 18.955 4.531 -17.385 1 35.78 49 GLY B O 1
ATOM 3005 N N . SER B 1 50 ? 19.018 5.885 -19.135 1 33.21 50 SER B N 1
ATOM 3006 C CA . SER B 1 50 ? 20.212 6.518 -18.584 1 33.21 50 SER B CA 1
ATOM 3007 C C . SER B 1 50 ? 19.848 7.579 -17.551 1 33.21 50 SER B C 1
ATOM 3009 O O . SER B 1 50 ? 18.979 8.419 -17.795 1 33.21 50 SER B O 1
ATOM 3011 N N . SER B 1 51 ? 19.831 7.286 -16.213 1 36.71 51 SER B N 1
ATOM 3012 C CA . SER B 1 51 ? 19.873 8.163 -15.047 1 36.71 51 SER B CA 1
ATOM 3013 C C . SER B 1 51 ? 20.469 9.522 -15.399 1 36.71 51 SER B C 1
ATOM 3015 O O . SER B 1 51 ? 21.624 9.608 -15.82 1 36.71 51 SER B O 1
ATOM 3017 N N . LEU B 1 52 ? 19.884 10.379 -16.089 1 34.06 52 LEU B N 1
ATOM 3018 C CA . LEU B 1 52 ? 20.394 11.718 -16.365 1 34.06 52 LEU B CA 1
ATOM 3019 C C . LEU B 1 52 ? 21.071 12.307 -15.131 1 34.06 52 LEU B C 1
ATOM 3021 O O . LEU B 1 52 ? 20.408 12.597 -14.133 1 34.06 52 LEU B O 1
ATOM 3025 N N . SER B 1 53 ? 22.286 11.978 -14.781 1 37.93 53 SER B N 1
ATOM 3026 C CA . SER B 1 53 ? 23.389 12.576 -14.035 1 37.93 53 SER B CA 1
ATOM 3027 C C . SER B 1 53 ? 23.457 14.083 -14.262 1 37.93 53 SER B C 1
ATOM 3029 O O . SER B 1 53 ? 24.336 14.758 -13.724 1 37.93 53 SER B O 1
ATOM 3031 N N . LEU B 1 54 ? 22.809 14.591 -15.152 1 34.8 54 LEU B N 1
ATOM 3032 C CA . LEU B 1 54 ? 23.154 15.982 -15.425 1 34.8 54 LEU B CA 1
ATOM 3033 C C . LEU B 1 54 ? 22.822 16.869 -14.229 1 34.8 54 LEU B C 1
ATOM 3035 O O . LEU B 1 54 ? 23.507 17.864 -13.98 1 34.8 54 LEU B O 1
ATOM 3039 N N . LEU B 1 55 ? 21.673 16.693 -13.76 1 39.64 55 LEU B N 1
ATOM 3040 C CA . LEU B 1 55 ? 21.428 17.634 -12.673 1 39.64 55 LEU B CA 1
ATOM 3041 C C . LEU B 1 55 ? 22.05 17.137 -11.372 1 39.64 55 LEU B C 1
ATOM 3043 O O . LEU B 1 55 ? 21.709 17.623 -10.291 1 39.64 55 LEU B O 1
ATOM 3047 N N . GLY B 1 56 ? 23.165 16.304 -11.535 1 40.41 56 GLY B N 1
ATOM 3048 C CA . GLY B 1 56 ? 23.98 15.889 -10.405 1 40.41 56 GLY B CA 1
ATOM 3049 C C . GLY B 1 56 ? 23.263 14.931 -9.472 1 40.41 56 GLY B C 1
ATOM 3050 O O . GLY B 1 56 ? 23.761 14.625 -8.386 1 40.41 56 GLY B O 1
ATOM 3051 N N . TRP B 1 57 ? 21.987 14.831 -9.646 1 39.25 57 TRP B N 1
ATOM 3052 C CA . TRP B 1 57 ? 21.366 13.906 -8.704 1 39.25 57 TRP B CA 1
ATOM 3053 C C . TRP B 1 57 ? 21.756 12.466 -9.018 1 39.25 57 TRP B C 1
ATOM 3055 O O . TRP B 1 57 ? 21.218 11.858 -9.946 1 39.25 57 TRP B O 1
ATOM 3065 N N . THR B 1 58 ? 22.946 12.121 -9.462 1 39.89 58 THR B N 1
ATOM 3066 C CA . THR B 1 58 ? 23.34 10.725 -9.617 1 39.89 58 THR B CA 1
ATOM 3067 C C . THR B 1 58 ? 22.981 9.919 -8.372 1 39.89 58 THR B C 1
ATOM 3069 O O . THR B 1 58 ? 23.594 8.887 -8.096 1 39.89 58 THR B O 1
ATOM 3072 N N . GLY B 1 59 ? 22.143 10.341 -7.534 1 39.91 59 GLY B N 1
ATOM 3073 C CA . GLY B 1 59 ? 22.208 9.846 -6.168 1 39.91 59 GLY B CA 1
ATOM 3074 C C . GLY B 1 59 ? 21.978 8.35 -6.063 1 39.91 59 GLY B C 1
ATOM 3075 O O . GLY B 1 59 ? 21.033 7.82 -6.651 1 39.91 59 GLY B O 1
ATOM 3076 N N . GLY B 1 60 ? 23.084 7.646 -6.151 1 44.3 60 GLY B N 1
ATOM 3077 C CA . GLY B 1 60 ? 23.067 6.352 -5.488 1 44.3 60 GLY B CA 1
ATOM 3078 C C . GLY B 1 60 ? 22.1 6.293 -4.321 1 44.3 60 GLY B C 1
ATOM 3079 O O . GLY B 1 60 ? 22.184 7.103 -3.396 1 44.3 60 GLY B O 1
ATOM 3080 N N . VAL B 1 61 ? 20.87 6.142 -4.552 1 46.04 61 VAL B N 1
ATOM 3081 C CA . VAL B 1 61 ? 20.039 5.764 -3.414 1 46.04 61 VAL B CA 1
ATOM 3082 C C . VAL B 1 61 ? 20.822 4.84 -2.486 1 46.04 61 VAL B C 1
ATOM 3084 O O . VAL B 1 61 ? 21.282 3.774 -2.904 1 46.04 61 VAL B O 1
ATOM 3087 N N . ALA B 1 62 ? 21.599 5.357 -1.571 1 40.48 62 ALA B N 1
ATOM 3088 C CA . ALA B 1 62 ? 22.178 4.467 -0.569 1 40.48 62 ALA B CA 1
ATOM 3089 C C . ALA B 1 62 ? 21.149 3.454 -0.073 1 40.48 62 ALA B C 1
ATOM 3091 O O . ALA B 1 62 ? 20.341 3.761 0.806 1 40.48 62 ALA B O 1
ATOM 3092 N N . SER B 1 63 ? 20.506 2.743 -0.913 1 44.19 63 SER B N 1
ATOM 3093 C CA . SER B 1 63 ? 19.654 1.688 -0.373 1 44.19 63 SER B CA 1
ATOM 3094 C C . SER B 1 63 ? 20.418 0.812 0.615 1 44.19 63 SER B C 1
ATOM 3096 O O . SER B 1 63 ? 21.482 0.283 0.29 1 44.19 63 SER B O 1
ATOM 3098 N N . LEU B 1 64 ? 20.567 1.126 1.799 1 44.8 64 LEU B N 1
ATOM 3099 C CA . LEU B 1 64 ? 21.036 0.088 2.711 1 44.8 64 LEU B CA 1
ATOM 3100 C C . LEU B 1 64 ? 20.703 -1.299 2.173 1 44.8 64 LEU B C 1
ATOM 3102 O O . LEU B 1 64 ? 19.595 -1.531 1.684 1 44.8 64 LEU B O 1
ATOM 3106 N N . ASP B 1 65 ? 21.702 -1.942 1.764 1 53.04 65 ASP B N 1
ATOM 3107 C CA . ASP B 1 65 ? 21.646 -3.328 1.309 1 53.04 65 ASP B CA 1
ATOM 3108 C C . ASP B 1 65 ? 20.736 -4.165 2.205 1 53.04 65 ASP B C 1
ATOM 3110 O O . ASP B 1 65 ? 21.177 -4.689 3.23 1 53.04 65 ASP B O 1
ATOM 3114 N N . ARG B 1 66 ? 19.447 -3.857 2.304 1 59.76 66 ARG B N 1
ATOM 3115 C CA . ARG B 1 66 ? 18.48 -4.687 3.013 1 59.76 66 ARG B CA 1
ATOM 3116 C C . ARG B 1 66 ? 18.408 -6.085 2.407 1 59.76 66 ARG B C 1
ATOM 3118 O O . ARG B 1 66 ? 17.461 -6.83 2.662 1 59.76 66 ARG B O 1
ATOM 3125 N N . SER B 1 67 ? 19.475 -6.317 1.685 1 60.47 67 SER B N 1
ATOM 3126 C CA . SER B 1 67 ? 19.465 -7.618 1.025 1 60.47 67 SER B CA 1
ATOM 3127 C C . SER B 1 67 ? 19.602 -8.752 2.036 1 60.47 67 SER B C 1
ATOM 3129 O O . SER B 1 67 ? 19.175 -9.878 1.775 1 60.47 67 SER B O 1
ATOM 3131 N N . SER B 1 68 ? 19.993 -8.357 3.2 1 67.84 68 SER B N 1
ATOM 3132 C CA . SER B 1 68 ? 20.17 -9.444 4.157 1 67.84 68 SER B CA 1
ATOM 3133 C C . SER B 1 68 ? 18.935 -9.612 5.036 1 67.84 68 SER B C 1
ATOM 3135 O O . SER B 1 68 ? 18.786 -10.628 5.718 1 67.84 68 SER B O 1
ATOM 3137 N N . SER B 1 69 ? 18.043 -8.719 4.862 1 76.94 69 SER B N 1
ATOM 3138 C CA . SER B 1 69 ? 16.828 -8.794 5.666 1 76.94 69 SER B CA 1
ATOM 3139 C C . SER B 1 69 ? 15.761 -9.639 4.978 1 76.94 69 SER B C 1
ATOM 3141 O O . SER B 1 69 ? 15.701 -9.691 3.748 1 76.94 69 SER B O 1
ATOM 3143 N N . PRO B 1 70 ? 15.041 -10.436 5.795 1 82 70 PRO B N 1
ATOM 3144 C CA . PRO B 1 70 ? 13.94 -11.221 5.232 1 82 70 PRO B CA 1
ATOM 3145 C C . PRO B 1 70 ? 12.985 -10.379 4.39 1 82 70 PRO B C 1
ATOM 3147 O O . PRO B 1 70 ? 12.243 -10.918 3.565 1 82 70 PRO B O 1
ATOM 3150 N N . ARG B 1 71 ? 13.147 -9.117 4.486 1 86.51 71 ARG B N 1
ATOM 3151 C CA . ARG B 1 71 ? 12.24 -8.235 3.759 1 86.51 71 ARG B CA 1
ATOM 3152 C C . ARG B 1 71 ? 12.901 -7.69 2.497 1 86.51 71 ARG B C 1
ATOM 3154 O O . ARG B 1 71 ? 12.243 -7.06 1.667 1 86.51 71 ARG B O 1
ATOM 3161 N N . GLY B 1 72 ? 14.125 -8.059 2.344 1 90.13 72 GLY B N 1
ATOM 3162 C CA . GLY B 1 72 ? 14.868 -7.462 1.246 1 90.13 72 GLY B CA 1
ATOM 3163 C C . GLY B 1 72 ? 14.881 -8.323 -0.003 1 90.13 72 GLY B C 1
ATOM 3164 O O . GLY B 1 72 ? 15.339 -7.885 -1.061 1 90.13 72 GLY B O 1
ATOM 3165 N N . ARG B 1 73 ? 14.376 -9.637 0.126 1 95.84 73 ARG B N 1
ATOM 3166 C CA . ARG B 1 73 ? 14.324 -10.569 -0.996 1 95.84 73 ARG B CA 1
ATOM 3167 C C . ARG B 1 73 ? 12.992 -11.31 -1.031 1 95.84 73 ARG B C 1
ATOM 3169 O O . ARG B 1 73 ? 12.194 -11.208 -0.098 1 95.84 73 ARG B O 1
ATOM 3176 N N . TYR B 1 74 ? 12.759 -11.983 -2.175 1 97.77 74 TYR B N 1
ATOM 3177 C CA . TYR B 1 74 ? 11.503 -12.716 -2.283 1 97.77 74 TYR B CA 1
ATOM 3178 C C . TYR B 1 74 ? 11.733 -14.11 -2.854 1 97.77 74 TYR B C 1
ATOM 3180 O O . TYR B 1 74 ? 12.773 -14.375 -3.462 1 97.77 74 TYR B O 1
ATOM 3188 N N . ALA B 1 75 ? 10.801 -14.999 -2.535 1 98.26 75 ALA B N 1
ATOM 3189 C CA . ALA B 1 75 ? 10.761 -16.342 -3.108 1 98.26 75 ALA B CA 1
ATOM 3190 C C . ALA B 1 75 ? 9.637 -16.469 -4.133 1 98.26 75 ALA B C 1
ATOM 3192 O O . ALA B 1 75 ? 8.592 -15.828 -3.999 1 98.26 75 ALA B O 1
ATOM 3193 N N . ILE B 1 76 ? 9.856 -17.291 -5.112 1 98.4 76 ILE B N 1
ATOM 3194 C CA . ILE B 1 76 ? 8.819 -17.578 -6.097 1 98.4 76 ILE B CA 1
ATOM 3195 C C . ILE B 1 76 ? 8.201 -18.945 -5.812 1 98.4 76 ILE B C 1
ATOM 3197 O O . ILE B 1 76 ? 8.915 -19.908 -5.522 1 98.4 76 ILE B O 1
ATOM 3201 N N . VAL B 1 77 ? 6.915 -18.979 -5.822 1 98.47 77 VAL B N 1
ATOM 3202 C CA . VAL B 1 77 ? 6.162 -20.228 -5.867 1 98.47 77 VAL B CA 1
ATOM 3203 C C . VAL B 1 77 ? 5.458 -20.359 -7.216 1 98.47 77 VAL B C 1
ATOM 3205 O O . VAL B 1 77 ? 4.565 -19.571 -7.537 1 98.47 77 VAL B O 1
ATOM 3208 N N . MET B 1 78 ? 5.882 -21.373 -7.979 1 97.25 78 MET B N 1
ATOM 3209 C CA . MET B 1 78 ? 5.42 -21.485 -9.359 1 97.25 78 MET B CA 1
ATOM 3210 C C . MET B 1 78 ? 4.64 -22.778 -9.569 1 97.25 78 MET B C 1
ATOM 3212 O O . MET B 1 78 ? 5.173 -23.87 -9.364 1 97.25 78 MET B O 1
ATOM 3216 N N . ASN B 1 79 ? 3.423 -22.583 -9.999 1 94.23 79 ASN B N 1
ATOM 3217 C CA . ASN B 1 79 ? 2.61 -23.738 -10.365 1 94.23 79 ASN B CA 1
ATOM 3218 C C . ASN B 1 79 ? 2.902 -24.2 -11.79 1 94.23 79 ASN B C 1
ATOM 3220 O O . ASN B 1 79 ? 3.066 -23.377 -12.693 1 94.23 79 ASN B O 1
ATOM 3224 N N . THR B 1 80 ? 3.023 -25.515 -11.93 1 92.38 80 THR B N 1
ATOM 3225 C CA . THR B 1 80 ? 3.236 -26.075 -13.26 1 92.38 80 THR B CA 1
ATOM 3226 C C . THR B 1 80 ? 2.429 -27.357 -13.443 1 92.38 80 THR B C 1
ATOM 3228 O O . THR B 1 80 ? 2.102 -28.036 -12.466 1 92.38 80 THR B O 1
ATOM 3231 N N . TRP B 1 81 ? 2.044 -27.677 -14.693 1 91 81 TRP B N 1
ATOM 3232 C CA . TRP B 1 81 ? 1.361 -28.921 -15.034 1 91 81 TRP B CA 1
ATOM 3233 C C . TRP B 1 81 ? 1.622 -29.304 -16.486 1 91 81 TRP B C 1
ATOM 3235 O O . TRP B 1 81 ? 0.95 -28.81 -17.395 1 91 81 TRP B O 1
ATOM 3245 N N . LYS B 1 82 ? 2.549 -30.145 -16.734 1 88.76 82 LYS B N 1
ATOM 3246 C CA . LYS B 1 82 ? 2.853 -30.776 -18.015 1 88.76 82 LYS B CA 1
ATOM 3247 C C . LYS B 1 82 ? 3.192 -29.732 -19.075 1 88.76 82 LYS B C 1
ATOM 3249 O O . LYS B 1 82 ? 2.716 -29.814 -20.21 1 88.76 82 LYS B O 1
ATOM 3254 N N . ARG B 1 83 ? 3.849 -28.747 -18.749 1 88.36 83 ARG B N 1
ATOM 3255 C CA . ARG B 1 83 ? 4.3 -27.687 -19.645 1 88.36 83 ARG B CA 1
ATOM 3256 C C . ARG B 1 83 ? 5.78 -27.386 -19.436 1 88.36 83 ARG B C 1
ATOM 3258 O O . ARG B 1 83 ? 6.15 -26.254 -19.119 1 88.36 83 ARG B O 1
ATOM 3265 N N . TYR B 1 84 ? 6.554 -28.313 -19.815 1 93.58 84 TYR B N 1
ATOM 3266 C CA . TYR B 1 84 ? 7.958 -28.279 -19.421 1 93.58 84 TYR B CA 1
ATOM 3267 C C . TYR B 1 84 ? 8.707 -27.181 -20.168 1 93.58 84 TYR B C 1
ATOM 3269 O O . TYR B 1 84 ? 9.604 -26.544 -19.611 1 93.58 84 TYR B O 1
ATOM 3277 N N . ASP B 1 85 ? 8.325 -26.94 -21.423 1 93.35 85 ASP B N 1
ATOM 3278 C CA . ASP B 1 85 ? 8.992 -25.883 -22.177 1 93.35 85 ASP B CA 1
ATOM 3279 C C . ASP B 1 85 ? 8.671 -24.508 -21.596 1 93.35 85 ASP B C 1
ATOM 3281 O O . ASP B 1 85 ? 9.541 -23.636 -21.533 1 93.35 85 ASP B O 1
ATOM 3285 N N . LEU B 1 86 ? 7.423 -24.335 -21.224 1 94.2 86 LEU B N 1
ATOM 3286 C CA . LEU B 1 86 ? 7.035 -23.08 -20.59 1 94.2 86 LEU B CA 1
ATOM 3287 C C . LEU B 1 86 ? 7.725 -22.917 -19.24 1 94.2 86 LEU B C 1
ATOM 3289 O O . LEU B 1 86 ? 8.168 -21.82 -18.894 1 94.2 86 LEU B O 1
ATOM 3293 N N . LEU B 1 87 ? 7.809 -24.011 -18.528 1 95.92 87 LEU B N 1
ATOM 3294 C CA . LEU B 1 87 ? 8.492 -23.995 -17.239 1 95.92 87 LEU B CA 1
ATOM 3295 C C . LEU B 1 87 ? 9.95 -23.579 -17.402 1 95.92 87 LEU B C 1
ATOM 3297 O O . LEU B 1 87 ? 10.442 -22.722 -16.663 1 95.92 87 LEU B O 1
ATOM 3301 N N . LYS B 1 88 ? 10.632 -24.219 -18.377 1 96.37 88 LYS B N 1
ATOM 3302 C CA . LYS B 1 88 ? 12.028 -23.887 -18.646 1 96.37 88 LYS B CA 1
ATOM 3303 C C . LYS B 1 88 ? 12.19 -22.399 -18.947 1 96.37 88 LYS B C 1
ATOM 3305 O O . LYS B 1 88 ? 13.094 -21.749 -18.418 1 96.37 88 LYS B O 1
ATOM 3310 N N . LYS B 1 89 ? 11.282 -21.913 -19.763 1 95.42 89 LYS B N 1
ATOM 3311 C CA . LYS B 1 89 ? 11.338 -20.503 -20.139 1 95.42 89 LYS B CA 1
ATOM 3312 C C . LYS B 1 89 ? 11.107 -19.602 -18.929 1 95.42 89 LYS B C 1
ATOM 3314 O O . LYS B 1 89 ? 11.827 -18.621 -18.733 1 95.42 89 LYS B O 1
ATOM 3319 N N . SER B 1 90 ? 10.135 -19.925 -18.148 1 96.09 90 SER B N 1
ATOM 3320 C CA . SER B 1 90 ? 9.782 -19.129 -16.978 1 96.09 90 SER B CA 1
ATOM 3321 C C . SER B 1 90 ? 10.912 -19.12 -15.953 1 96.09 90 SER B C 1
ATOM 3323 O O . SER B 1 90 ? 11.294 -18.06 -15.452 1 96.09 90 SER B O 1
ATOM 3325 N N . ILE B 1 91 ? 11.493 -20.28 -15.681 1 96.79 91 ILE B N 1
ATOM 3326 C CA . ILE B 1 91 ? 12.563 -20.375 -14.695 1 96.79 91 ILE B CA 1
ATOM 3327 C C . ILE B 1 91 ? 13.793 -19.619 -15.192 1 96.79 91 ILE B C 1
ATOM 3329 O O . ILE B 1 91 ? 14.449 -18.914 -14.423 1 96.79 91 ILE B O 1
ATOM 3333 N N . SER B 1 92 ? 14.086 -19.758 -16.471 1 96.15 92 SER B N 1
ATOM 3334 C CA . SER B 1 92 ? 15.206 -19.022 -17.047 1 96.15 92 SER B CA 1
ATOM 3335 C C . SER B 1 92 ? 15.022 -17.517 -16.88 1 96.15 92 SER B C 1
ATOM 3337 O O . SER B 1 92 ? 15.973 -16.803 -16.555 1 96.15 92 SER B O 1
ATOM 3339 N N . HIS B 1 93 ? 13.839 -17.063 -17.08 1 96.11 93 HIS B N 1
ATOM 3340 C CA . HIS B 1 93 ? 13.537 -15.64 -16.979 1 96.11 93 HIS B CA 1
ATOM 3341 C C . HIS B 1 93 ? 13.631 -15.158 -15.535 1 96.11 93 HIS B C 1
ATOM 3343 O O . HIS B 1 93 ? 14.391 -14.235 -15.232 1 96.11 93 HIS B O 1
ATOM 3349 N N . TYR B 1 94 ? 12.964 -15.813 -14.635 1 96.47 94 TYR B N 1
ATOM 3350 C CA . TYR B 1 94 ? 12.831 -15.305 -13.274 1 96.47 94 TYR B CA 1
ATOM 3351 C C . TYR B 1 94 ? 14.127 -15.489 -12.494 1 96.47 94 TYR B C 1
ATOM 3353 O O . TYR B 1 94 ? 14.43 -14.709 -11.588 1 96.47 94 TYR B O 1
ATOM 3361 N N . ALA B 1 95 ? 14.885 -16.495 -12.845 1 96.21 95 ALA B N 1
ATOM 3362 C CA . ALA B 1 95 ? 16.183 -16.68 -12.201 1 96.21 95 ALA B CA 1
ATOM 3363 C C . ALA B 1 95 ? 17.094 -15.481 -12.448 1 96.21 95 ALA B C 1
ATOM 3365 O O . ALA B 1 95 ? 18.05 -15.256 -11.702 1 96.21 95 ALA B O 1
ATOM 3366 N N . SER B 1 96 ? 16.812 -14.745 -13.442 1 95.08 96 SER B N 1
ATOM 3367 C CA . SER B 1 96 ? 17.65 -13.599 -13.783 1 95.08 96 SER B CA 1
ATOM 3368 C C . SER B 1 96 ? 17.183 -12.339 -13.063 1 95.08 96 SER B C 1
ATOM 3370 O O . SER B 1 96 ? 17.854 -11.306 -13.109 1 95.08 96 SER B O 1
ATOM 3372 N N . CYS B 1 97 ? 16.006 -12.357 -12.449 1 95.34 97 CYS B N 1
ATOM 3373 C CA . CYS B 1 97 ? 15.445 -11.172 -11.808 1 95.34 97 CYS B CA 1
ATOM 3374 C C . CYS B 1 97 ? 16.176 -10.858 -10.508 1 95.34 97 CYS B C 1
ATOM 3376 O O . CYS B 1 97 ? 16.523 -11.766 -9.751 1 95.34 97 CYS B O 1
ATOM 3378 N N . PRO B 1 98 ? 16.334 -9.543 -10.231 1 92.89 98 PRO B N 1
ATOM 3379 C CA . PRO B 1 98 ? 17.019 -9.161 -8.994 1 92.89 98 PRO B CA 1
ATOM 3380 C C . PRO B 1 98 ? 16.199 -9.475 -7.745 1 92.89 98 PRO B C 1
ATOM 3382 O O . PRO B 1 98 ? 14.972 -9.582 -7.818 1 92.89 98 PRO B O 1
ATOM 3385 N N . ARG B 1 99 ? 16.88 -9.707 -6.57 1 93.13 99 ARG B N 1
ATOM 3386 C CA . ARG B 1 99 ? 16.331 -9.852 -5.226 1 93.13 99 ARG B CA 1
ATOM 3387 C C . ARG B 1 99 ? 15.617 -11.19 -5.067 1 93.13 99 ARG B C 1
ATOM 3389 O O . ARG B 1 99 ? 14.918 -11.413 -4.077 1 93.13 99 ARG B O 1
ATOM 3396 N N . LEU B 1 100 ? 15.737 -12.069 -6.075 1 96.14 100 LEU B N 1
ATOM 3397 C CA . LEU B 1 100 ? 15.202 -13.421 -5.96 1 96.14 100 LEU B CA 1
ATOM 3398 C C . LEU B 1 100 ? 16.057 -14.266 -5.022 1 96.14 100 LEU B C 1
ATOM 3400 O O . LEU B 1 100 ? 17.286 -14.263 -5.123 1 96.14 100 LEU B O 1
ATOM 3404 N N . ASP B 1 101 ? 15.362 -14.921 -4.115 1 96.15 101 ASP B N 1
ATOM 3405 C CA . ASP B 1 101 ? 16.083 -15.761 -3.163 1 96.15 101 ASP B CA 1
ATOM 3406 C C . ASP B 1 101 ? 15.946 -17.239 -3.522 1 96.15 101 ASP B C 1
ATOM 3408 O O . ASP B 1 101 ? 16.917 -17.994 -3.444 1 96.15 101 ASP B O 1
ATOM 3412 N N . SER B 1 102 ? 14.811 -17.626 -3.883 1 96.81 102 SER B N 1
ATOM 3413 C CA . SER B 1 102 ? 14.573 -19.039 -4.159 1 96.81 102 SER B CA 1
ATOM 3414 C C . SER B 1 102 ? 13.364 -19.229 -5.068 1 96.81 102 SER B C 1
ATOM 3416 O O . SER B 1 102 ? 12.518 -18.339 -5.179 1 96.81 102 SER B O 1
ATOM 3418 N N . ILE B 1 103 ? 13.363 -20.359 -5.752 1 97.69 103 ILE B N 1
ATOM 3419 C CA . ILE B 1 103 ? 12.245 -20.768 -6.596 1 97.69 103 ILE B CA 1
ATOM 3420 C C . ILE B 1 103 ? 11.708 -22.116 -6.122 1 97.69 103 ILE B C 1
ATOM 3422 O O . ILE B 1 103 ? 12.462 -23.085 -6.003 1 97.69 103 ILE B O 1
ATOM 3426 N N . HIS B 1 104 ? 10.487 -22.128 -5.848 1 98 104 HIS B N 1
ATOM 3427 C CA . HIS B 1 104 ? 9.783 -23.345 -5.462 1 98 104 HIS B CA 1
ATOM 3428 C C . HIS B 1 104 ? 8.793 -23.775 -6.539 1 98 104 HIS B C 1
ATOM 3430 O O . HIS B 1 104 ? 7.812 -23.076 -6.802 1 98 104 HIS B O 1
ATOM 3436 N N . ILE B 1 105 ? 9.006 -24.917 -7.151 1 97.56 105 ILE B N 1
ATOM 3437 C CA . ILE B 1 105 ? 8.131 -25.441 -8.194 1 97.56 105 ILE B CA 1
ATOM 3438 C C . ILE B 1 105 ? 7.12 -26.408 -7.581 1 97.56 105 ILE B C 1
ATOM 3440 O O . ILE B 1 105 ? 7.501 -27.42 -6.988 1 97.56 105 ILE B O 1
ATOM 3444 N N . VAL B 1 106 ? 5.874 -26.053 -7.711 1 97.44 106 VAL B N 1
ATOM 3445 C CA . VAL B 1 106 ? 4.806 -26.931 -7.246 1 97.44 106 VAL B CA 1
ATOM 3446 C C . VAL B 1 106 ? 4.548 -28.024 -8.281 1 97.44 106 VAL B C 1
ATOM 3448 O O . VAL B 1 106 ? 3.917 -27.775 -9.311 1 97.44 106 VAL B O 1
ATOM 3451 N N . TRP B 1 107 ? 5.034 -29.274 -7.997 1 96.68 107 TRP B N 1
ATOM 3452 C CA . TRP B 1 107 ? 4.963 -30.402 -8.919 1 96.68 107 TRP B CA 1
ATOM 3453 C C . TRP B 1 107 ? 3.891 -31.396 -8.483 1 96.68 107 TRP B C 1
ATOM 3455 O O . TRP B 1 107 ? 4.077 -32.13 -7.51 1 96.68 107 TRP B O 1
ATOM 3465 N N . SER B 1 108 ? 2.787 -31.334 -9.187 1 93.13 108 SER B N 1
ATOM 3466 C CA . SER B 1 108 ? 1.679 -32.212 -8.825 1 93.13 108 SER B CA 1
ATOM 3467 C C . SER B 1 108 ? 1.393 -33.226 -9.927 1 93.13 108 SER B C 1
ATOM 3469 O O . SER B 1 108 ? 0.253 -33.663 -10.096 1 93.13 108 SER B O 1
ATOM 3471 N N . GLU B 1 109 ? 2.356 -33.627 -10.642 1 91.63 109 GLU B N 1
ATOM 3472 C CA . GLU B 1 109 ? 2.224 -34.607 -11.716 1 91.63 109 GLU B CA 1
ATOM 3473 C C . GLU B 1 109 ? 2.515 -36.018 -11.213 1 91.63 109 GLU B C 1
ATOM 3475 O O . GLU B 1 109 ? 3.23 -36.196 -10.225 1 91.63 109 GLU B O 1
ATOM 3480 N N . PRO B 1 110 ? 1.925 -36.986 -11.923 1 90.02 110 PRO B N 1
ATOM 3481 C CA . PRO B 1 110 ? 2.123 -38.366 -11.474 1 90.02 110 PRO B CA 1
ATOM 3482 C C . PRO B 1 110 ? 3.589 -38.794 -11.51 1 90.02 110 PRO B C 1
ATOM 3484 O O . PRO B 1 110 ? 4.057 -39.484 -10.601 1 90.02 110 PRO B O 1
ATOM 3487 N N . ASP B 1 111 ? 4.317 -38.413 -12.521 1 91.82 111 ASP B N 1
ATOM 3488 C CA . ASP B 1 111 ? 5.73 -38.759 -12.641 1 91.82 111 ASP B CA 1
ATOM 3489 C C . ASP B 1 111 ? 6.618 -37.608 -12.173 1 91.82 111 ASP B C 1
ATOM 3491 O O . ASP B 1 111 ? 6.316 -36.44 -12.429 1 91.82 111 ASP B O 1
ATOM 3495 N N . PRO B 1 112 ? 7.631 -37.98 -11.429 1 92.89 112 PRO B N 1
ATOM 3496 C CA . PRO B 1 112 ? 8.583 -36.931 -11.057 1 92.89 112 PRO B CA 1
ATOM 3497 C C . PRO B 1 112 ? 9.256 -36.289 -12.268 1 92.89 112 PRO B C 1
ATOM 3499 O O . PRO B 1 112 ? 9.219 -36.847 -13.368 1 92.89 112 PRO B O 1
ATOM 3502 N N . PRO B 1 113 ? 9.81 -35.129 -12.04 1 95.1 113 PRO B N 1
ATOM 3503 C CA . PRO B 1 113 ? 10.526 -34.514 -13.161 1 95.1 113 PRO B CA 1
ATOM 3504 C C . PRO B 1 113 ? 11.696 -35.364 -13.651 1 95.1 113 PRO B C 1
ATOM 3506 O O . PRO B 1 113 ? 12.377 -36.006 -12.848 1 95.1 113 PRO B O 1
ATOM 3509 N N . SER B 1 114 ? 11.933 -35.347 -14.934 1 95.34 114 SER B N 1
ATOM 3510 C CA . SER B 1 114 ? 13.042 -36.105 -15.504 1 95.34 114 SER B CA 1
ATOM 3511 C C . SER B 1 114 ? 14.386 -35.542 -15.052 1 95.34 114 SER B C 1
ATOM 3513 O O . SER B 1 114 ? 14.48 -34.371 -14.679 1 95.34 114 SER B O 1
ATOM 3515 N N . ASP B 1 115 ? 15.397 -36.394 -15.101 1 96.02 115 ASP B N 1
ATOM 3516 C CA . ASP B 1 115 ? 16.749 -35.958 -14.766 1 96.02 115 ASP B CA 1
ATOM 3517 C C . ASP B 1 115 ? 17.214 -34.842 -15.698 1 96.02 115 ASP B C 1
ATOM 3519 O O . ASP B 1 115 ? 17.932 -33.933 -15.277 1 96.02 115 ASP B O 1
ATOM 3523 N N . PHE B 1 116 ? 16.773 -34.931 -16.912 1 95.83 116 PHE B N 1
ATOM 3524 C CA . PHE B 1 116 ? 17.139 -33.919 -17.895 1 95.83 116 PHE B CA 1
ATOM 3525 C C . PHE B 1 116 ? 16.56 -32.561 -17.515 1 95.83 116 PHE B C 1
ATOM 3527 O O . PHE B 1 116 ? 17.26 -31.548 -17.56 1 95.83 116 PHE B O 1
ATOM 3534 N N . LEU B 1 117 ? 15.314 -32.572 -17.155 1 96.54 117 LEU B N 1
ATOM 3535 C CA . LEU B 1 117 ? 14.653 -31.332 -16.763 1 96.54 117 LEU B CA 1
ATOM 3536 C C . LEU B 1 117 ? 15.303 -30.74 -15.517 1 96.54 117 LEU B C 1
ATOM 3538 O O . LEU B 1 117 ? 15.602 -29.545 -15.477 1 96.54 117 LEU B O 1
ATOM 3542 N N . LYS B 1 118 ? 15.591 -31.559 -14.515 1 96.41 118 LYS B N 1
ATOM 3543 C CA . LYS B 1 118 ? 16.222 -31.109 -13.277 1 96.41 118 LYS B CA 1
ATOM 3544 C C . LYS B 1 118 ? 17.598 -30.508 -13.548 1 96.41 118 LYS B C 1
ATOM 3546 O O . LYS B 1 118 ? 17.939 -29.456 -13.004 1 96.41 118 LYS B O 1
ATOM 3551 N N . ARG B 1 119 ? 18.361 -31.227 -14.362 1 96.46 119 ARG B N 1
ATOM 3552 C CA . ARG B 1 119 ? 19.696 -30.745 -14.7 1 96.46 119 ARG B CA 1
ATOM 3553 C C . ARG B 1 119 ? 19.629 -29.389 -15.395 1 96.46 119 ARG B C 1
ATOM 3555 O O . ARG B 1 119 ? 20.43 -28.497 -15.106 1 96.46 119 ARG B O 1
ATOM 3562 N N . PHE B 1 120 ? 18.736 -29.291 -16.302 1 96.63 120 PHE B N 1
ATOM 3563 C CA . PHE B 1 120 ? 18.577 -28.028 -17.013 1 96.63 120 PHE B CA 1
ATOM 3564 C C . PHE B 1 120 ? 18.243 -26.899 -16.045 1 96.63 120 PHE B C 1
ATOM 3566 O O . PHE B 1 120 ? 18.89 -25.85 -16.06 1 96.63 120 PHE B O 1
ATOM 3573 N N . LEU B 1 121 ? 17.237 -27.089 -15.209 1 97 121 LEU B N 1
ATOM 3574 C CA . LEU B 1 121 ? 16.757 -26.055 -14.298 1 97 121 LEU B CA 1
ATOM 3575 C C . LEU B 1 121 ? 17.847 -25.652 -13.311 1 97 121 LEU B C 1
ATOM 3577 O O . LEU B 1 121 ? 18.04 -24.464 -13.043 1 97 121 LEU B O 1
ATOM 3581 N N . ASN B 1 122 ? 18.578 -26.645 -12.799 1 96.32 122 ASN B N 1
ATOM 3582 C CA . ASN B 1 122 ? 19.672 -26.357 -11.877 1 96.32 122 ASN B CA 1
ATOM 3583 C C . ASN B 1 122 ? 20.778 -25.553 -12.554 1 96.32 122 ASN B C 1
ATOM 3585 O O . ASN B 1 122 ? 21.366 -24.66 -11.942 1 96.32 122 ASN B O 1
ATOM 3589 N N . HIS B 1 123 ? 21.017 -25.899 -13.739 1 95.84 123 HIS B N 1
ATOM 3590 C CA . HIS B 1 123 ? 22.036 -25.171 -14.487 1 95.84 123 HIS B CA 1
ATOM 3591 C C . HIS B 1 123 ? 21.654 -23.704 -14.655 1 95.84 123 HIS B C 1
ATOM 3593 O O . HIS B 1 123 ? 22.489 -22.816 -14.47 1 95.84 123 HIS B O 1
ATOM 3599 N N . VAL B 1 124 ? 20.441 -23.484 -14.969 1 95.09 124 VAL B N 1
ATOM 3600 C CA . VAL B 1 124 ? 19.94 -22.133 -15.2 1 95.09 124 VAL B CA 1
ATOM 3601 C C . VAL B 1 124 ? 20.064 -21.31 -13.919 1 95.09 124 VAL B C 1
ATOM 3603 O O . VAL B 1 124 ? 20.52 -20.165 -13.952 1 95.09 124 VAL B O 1
ATOM 3606 N N . VAL B 1 125 ? 19.657 -21.828 -12.791 1 95.15 125 VAL B N 1
ATOM 3607 C CA . VAL B 1 125 ? 19.69 -21.121 -11.515 1 95.15 125 VAL B CA 1
ATOM 3608 C C . VAL B 1 125 ? 21.139 -20.876 -11.098 1 95.15 125 VAL B C 1
ATOM 3610 O O . VAL B 1 125 ? 21.473 -19.8 -10.596 1 95.15 125 VAL B O 1
ATOM 3613 N N . ASP B 1 126 ? 22.033 -21.861 -11.338 1 93.29 126 ASP B N 1
ATOM 3614 C CA . ASP B 1 126 ? 23.449 -21.741 -11.002 1 93.29 126 ASP B CA 1
ATOM 3615 C C . ASP B 1 126 ? 24.112 -20.627 -11.809 1 93.29 126 ASP B C 1
ATOM 3617 O O . ASP B 1 126 ? 24.957 -19.896 -11.288 1 93.29 126 ASP B O 1
ATOM 3621 N N . MET B 1 127 ? 23.713 -20.483 -12.985 1 91.97 127 MET B N 1
ATOM 3622 C CA . MET B 1 127 ? 24.296 -19.483 -13.876 1 91.97 127 MET B CA 1
ATOM 3623 C C . MET B 1 127 ? 23.917 -18.074 -13.434 1 91.97 127 MET B C 1
ATOM 3625 O O . MET B 1 127 ? 24.631 -17.113 -13.728 1 91.97 127 MET B O 1
ATOM 3629 N N . ASN B 1 128 ? 22.807 -17.979 -12.772 1 89.63 128 ASN B N 1
ATOM 3630 C CA . ASN B 1 128 ? 22.31 -16.665 -12.378 1 89.63 128 ASN B CA 1
ATOM 3631 C C . ASN B 1 128 ? 22.656 -16.347 -10.925 1 89.63 128 ASN B C 1
ATOM 3633 O O . ASN B 1 128 ? 22.293 -15.287 -10.414 1 89.63 128 ASN B O 1
ATOM 3637 N N . SER B 1 129 ? 23.283 -17.275 -10.3 1 84.78 129 SER B N 1
ATOM 3638 C CA . SER B 1 129 ? 23.765 -17.024 -8.946 1 84.78 129 SER B CA 1
ATOM 3639 C C . SER B 1 129 ? 24.953 -16.068 -8.95 1 84.78 129 SER B C 1
ATOM 3641 O O . SER B 1 129 ? 25.886 -16.232 -9.739 1 84.78 129 SER B O 1
ATOM 3643 N N . ARG B 1 130 ? 24.742 -14.864 -8.432 1 73.34 130 ARG B N 1
ATOM 3644 C CA . ARG B 1 130 ? 25.764 -13.822 -8.462 1 73.34 130 ARG B CA 1
ATOM 3645 C C . ARG B 1 130 ? 26.047 -13.292 -7.061 1 73.34 130 ARG B C 1
ATOM 3647 O O . ARG B 1 130 ? 25.18 -13.34 -6.186 1 73.34 130 ARG B O 1
ATOM 3654 N N . ASN B 1 131 ? 27.263 -12.693 -7.002 1 66.36 131 ASN B N 1
ATOM 3655 C CA . ASN B 1 131 ? 27.713 -11.894 -5.867 1 66.36 131 ASN B CA 1
ATOM 3656 C C . ASN B 1 131 ? 27.493 -12.624 -4.545 1 66.36 131 ASN B C 1
ATOM 3658 O O . ASN B 1 131 ? 27 -12.036 -3.58 1 66.36 131 ASN B O 1
ATOM 3662 N N . GLY B 1 132 ? 27.612 -13.943 -4.638 1 72.79 132 GLY B N 1
ATOM 3663 C CA . GLY B 1 132 ? 27.565 -14.666 -3.378 1 72.79 132 GLY B CA 1
ATOM 3664 C C . GLY B 1 132 ? 26.161 -15.08 -2.978 1 72.79 132 GLY B C 1
ATOM 3665 O O . GLY B 1 132 ? 25.968 -15.722 -1.944 1 72.79 132 GLY B O 1
ATOM 3666 N N . HIS B 1 133 ? 25.222 -14.691 -3.787 1 82.96 133 HIS B N 1
ATOM 3667 C CA . HIS B 1 133 ? 23.867 -15.125 -3.466 1 82.96 133 HIS B CA 1
ATOM 3668 C C . HIS B 1 133 ? 23.434 -16.284 -4.358 1 82.96 133 HIS B C 1
ATOM 3670 O O . HIS B 1 133 ? 23.341 -16.133 -5.578 1 82.96 133 HIS B O 1
ATOM 3676 N N . GLN B 1 134 ? 23.288 -17.384 -3.732 1 90.51 134 GLN B N 1
ATOM 3677 C CA . GLN B 1 134 ? 22.838 -18.579 -4.439 1 90.51 134 GLN B CA 1
ATOM 3678 C C . GLN B 1 134 ? 21.316 -18.691 -4.415 1 90.51 134 GLN B C 1
ATOM 3680 O O . GLN B 1 134 ? 20.7 -18.623 -3.349 1 90.51 134 GLN B O 1
ATOM 3685 N N . ILE B 1 135 ? 20.817 -18.777 -5.607 1 94.35 135 ILE B N 1
ATOM 3686 C CA . ILE B 1 135 ? 19.381 -19.003 -5.724 1 94.35 135 ILE B CA 1
ATOM 3687 C C . ILE B 1 135 ? 19.073 -20.484 -5.519 1 94.35 135 ILE B C 1
ATOM 3689 O O . ILE B 1 135 ? 19.678 -21.345 -6.164 1 94.35 135 ILE B O 1
ATOM 3693 N N . GLU B 1 136 ? 18.226 -20.742 -4.644 1 94.84 136 GLU B N 1
ATOM 3694 C CA . GLU B 1 136 ? 17.844 -22.126 -4.379 1 94.84 136 GLU B CA 1
ATOM 3695 C C . GLU B 1 136 ? 16.647 -22.541 -5.23 1 94.84 136 GLU B C 1
ATOM 3697 O O . GLU B 1 136 ? 15.683 -21.785 -5.365 1 94.84 136 GLU B O 1
ATOM 3702 N N . LEU B 1 137 ? 16.762 -23.701 -5.838 1 96.74 137 LEU B N 1
ATOM 3703 C CA . LEU B 1 137 ? 15.657 -24.293 -6.584 1 96.74 137 LEU B CA 1
ATOM 3704 C C . LEU B 1 137 ? 15.131 -25.538 -5.879 1 96.74 137 LEU B C 1
ATOM 3706 O O . LEU B 1 137 ? 15.885 -26.483 -5.633 1 96.74 137 LEU B O 1
ATOM 3710 N N . ILE B 1 138 ? 13.921 -25.484 -5.502 1 96.6 138 ILE B N 1
ATOM 3711 C CA . ILE B 1 138 ? 13.298 -26.613 -4.82 1 96.6 138 ILE B CA 1
ATOM 3712 C C . ILE B 1 138 ? 12.091 -27.098 -5.619 1 96.6 138 ILE B C 1
ATOM 3714 O O . ILE B 1 138 ? 11.233 -26.3 -6.005 1 96.6 138 ILE B O 1
ATOM 3718 N N . VAL B 1 139 ? 12.043 -28.327 -5.954 1 96.38 139 VAL B N 1
ATOM 3719 C CA . VAL B 1 139 ? 10.876 -28.942 -6.578 1 96.38 139 VAL B CA 1
ATOM 3720 C C . VAL B 1 139 ? 10.048 -29.668 -5.521 1 96.38 139 VAL B C 1
ATOM 3722 O O . VAL B 1 139 ? 10.483 -30.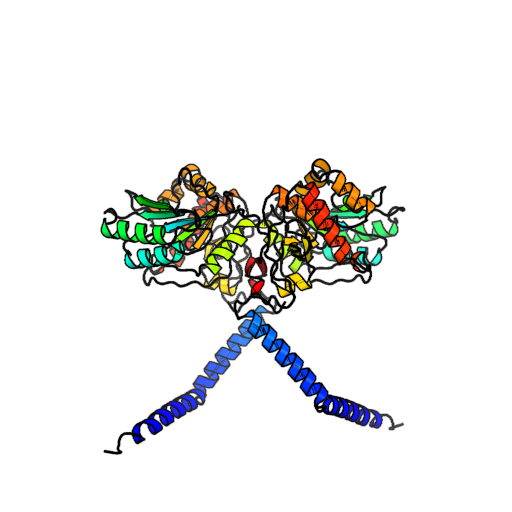682 -4.971 1 96.38 139 VAL B O 1
ATOM 3725 N N . ASP B 1 140 ? 8.896 -29.116 -5.242 1 95.45 140 ASP B N 1
ATOM 3726 C CA . ASP B 1 140 ? 7.99 -29.713 -4.265 1 95.45 140 ASP B CA 1
ATOM 3727 C C . ASP B 1 140 ? 7.092 -30.761 -4.919 1 95.45 140 ASP B C 1
ATOM 3729 O O . ASP B 1 140 ? 6.059 -30.425 -5.5 1 95.45 140 ASP B O 1
ATOM 3733 N N . ILE B 1 141 ? 7.453 -32.001 -4.742 1 95.54 141 ILE B N 1
ATOM 3734 C CA . ILE B 1 141 ? 6.718 -33.093 -5.37 1 95.54 141 ILE B CA 1
ATOM 3735 C C . ILE B 1 141 ? 5.519 -33.472 -4.505 1 95.54 141 ILE B C 1
ATOM 3737 O O . ILE B 1 141 ? 5.675 -33.799 -3.326 1 95.54 141 ILE B O 1
ATOM 3741 N N . ASN B 1 142 ? 4.381 -33.36 -5.101 1 94.92 142 ASN B N 1
ATOM 3742 C CA . ASN B 1 142 ? 3.148 -33.701 -4.4 1 94.92 142 ASN B CA 1
ATOM 3743 C C . ASN B 1 142 ? 2.534 -34.99 -4.939 1 94.92 142 ASN B C 1
ATOM 3745 O O . ASN B 1 142 ? 2.55 -35.232 -6.147 1 94.92 142 ASN B O 1
ATOM 3749 N N . ASN B 1 143 ? 2.039 -35.773 -4.05 1 90.11 143 ASN B N 1
ATOM 3750 C CA . ASN B 1 143 ? 1.454 -37.054 -4.433 1 90.11 143 ASN B CA 1
ATOM 3751 C C . ASN B 1 143 ? 0.048 -36.882 -5 1 90.11 143 ASN B C 1
ATOM 3753 O O . ASN B 1 143 ? -0.369 -37.64 -5.877 1 90.11 143 ASN B O 1
ATOM 3757 N N . LYS B 1 144 ? -0.632 -35.932 -4.467 1 90.01 144 LYS B N 1
ATOM 3758 C CA . LYS B 1 144 ? -1.996 -35.673 -4.919 1 90.01 144 LYS B CA 1
ATOM 3759 C C . LYS B 1 144 ? -2.051 -34.445 -5.823 1 90.01 144 LYS B C 1
ATOM 3761 O O . LYS B 1 144 ? -1.369 -33.45 -5.571 1 90.01 144 LYS B O 1
ATOM 3766 N N . ASP B 1 145 ? -2.827 -34.656 -6.879 1 90.99 145 ASP B N 1
ATOM 3767 C CA . ASP B 1 145 ? -3.044 -33.521 -7.771 1 90.99 145 ASP B CA 1
ATOM 3768 C C . ASP B 1 145 ? -4.11 -32.581 -7.214 1 90.99 145 ASP B C 1
ATOM 3770 O O . ASP B 1 145 ? -5.294 -32.72 -7.529 1 90.99 145 ASP B O 1
ATOM 3774 N N . SER B 1 146 ? -3.717 -31.693 -6.356 1 94.29 146 SER B N 1
ATOM 3775 C CA . SER B 1 146 ? -4.61 -30.722 -5.731 1 94.29 146 SER B CA 1
ATOM 3776 C C . SER B 1 146 ? -4.126 -29.295 -5.964 1 94.29 146 SER B C 1
ATOM 3778 O O . SER B 1 146 ? -2.933 -29.011 -5.841 1 94.29 146 SER B O 1
ATOM 3780 N N . LEU B 1 147 ? -5.06 -28.421 -6.239 1 95.9 147 LEU B N 1
ATOM 3781 C CA . LEU B 1 147 ? -4.708 -27.02 -6.443 1 95.9 147 LEU B CA 1
ATOM 3782 C C . LEU B 1 147 ? -4.289 -26.369 -5.129 1 95.9 147 LEU B C 1
ATOM 3784 O O . LEU B 1 147 ? -3.637 -25.322 -5.13 1 95.9 147 LEU B O 1
ATOM 3788 N N . ASN B 1 148 ? -4.633 -27.034 -3.994 1 97.38 148 ASN B N 1
ATOM 3789 C CA . ASN B 1 148 ? -4.223 -26.534 -2.686 1 97.38 148 ASN B CA 1
ATOM 3790 C C . ASN B 1 148 ? -2.709 -26.604 -2.508 1 97.38 148 ASN B C 1
ATOM 3792 O O . ASN B 1 148 ? -2.149 -25.923 -1.648 1 97.38 148 ASN B O 1
ATOM 3796 N N . ASN B 1 149 ? -2.011 -27.407 -3.315 1 97.37 149 ASN B N 1
ATOM 3797 C CA . ASN B 1 149 ? -0.574 -27.612 -3.17 1 97.37 149 ASN B CA 1
ATOM 3798 C C . ASN B 1 149 ? 0.202 -26.317 -3.398 1 97.37 149 ASN B C 1
ATOM 3800 O O . ASN B 1 149 ? 1.331 -26.174 -2.925 1 97.37 149 ASN B O 1
ATOM 3804 N N . ARG B 1 150 ? -0.386 -25.413 -4.088 1 96.82 150 ARG B N 1
ATOM 3805 C CA . ARG B 1 150 ? 0.222 -24.113 -4.353 1 96.82 150 ARG B CA 1
ATOM 3806 C C . ARG B 1 150 ? 0.556 -23.389 -3.053 1 96.82 150 ARG B C 1
ATOM 3808 O O . ARG B 1 150 ? 1.517 -22.62 -2.995 1 96.82 150 ARG B O 1
ATOM 3815 N N . PHE B 1 151 ? -0.287 -23.653 -2.019 1 98.21 151 PHE B N 1
ATOM 3816 C CA . PHE B 1 151 ? -0.183 -22.859 -0.8 1 98.21 151 PHE B CA 1
ATOM 3817 C C . PHE B 1 151 ? 0.282 -23.72 0.368 1 98.21 151 PHE B C 1
ATOM 3819 O O . PHE B 1 151 ? 0.01 -23.401 1.528 1 98.21 151 PHE B O 1
ATOM 3826 N N . LYS B 1 152 ? 0.931 -24.805 0.045 1 96.91 152 LYS B N 1
ATOM 3827 C CA . LYS B 1 152 ? 1.542 -25.607 1.1 1 96.91 152 LYS B CA 1
ATOM 3828 C C . LYS B 1 152 ? 2.569 -24.794 1.883 1 96.91 152 LYS B C 1
ATOM 3830 O O . LYS B 1 152 ? 3.299 -23.986 1.307 1 96.91 152 LYS B O 1
ATOM 3835 N N . ASP B 1 153 ? 2.592 -25.122 3.104 1 95.92 153 ASP B N 1
ATOM 3836 C CA . ASP B 1 153 ? 3.545 -24.439 3.975 1 95.92 153 ASP B CA 1
ATOM 3837 C C . ASP B 1 153 ? 4.983 -24.776 3.586 1 95.92 153 ASP B C 1
ATOM 3839 O O . ASP B 1 153 ? 5.306 -25.938 3.329 1 95.92 153 ASP B O 1
ATOM 3843 N N . ILE B 1 154 ? 5.823 -23.83 3.37 1 95.11 154 ILE B N 1
ATOM 3844 C CA . ILE B 1 154 ? 7.242 -24.007 3.082 1 95.11 154 ILE B CA 1
ATOM 3845 C C . ILE B 1 154 ? 8.059 -23.774 4.35 1 95.11 154 ILE B C 1
ATOM 3847 O O . ILE B 1 154 ? 8.207 -22.635 4.801 1 95.11 154 ILE B O 1
ATOM 3851 N N . LYS B 1 155 ? 8.598 -24.812 4.777 1 88.26 155 LYS B N 1
ATOM 3852 C CA . LYS B 1 155 ? 9.368 -24.742 6.016 1 88.26 155 LYS B CA 1
ATOM 3853 C C . LYS B 1 155 ? 10.672 -23.977 5.81 1 88.26 155 LYS B C 1
ATOM 3855 O O . LYS B 1 155 ? 11.327 -24.122 4.775 1 88.26 155 LYS B O 1
ATOM 3860 N N . ASP B 1 156 ? 11.092 -23.123 6.654 1 88.27 156 ASP B N 1
ATOM 3861 C CA . ASP B 1 156 ? 12.367 -22.42 6.75 1 88.27 156 ASP B CA 1
ATOM 3862 C C . ASP B 1 156 ? 12.535 -21.429 5.6 1 88.27 156 ASP B C 1
ATOM 3864 O O . ASP B 1 156 ? 13.648 -21.218 5.114 1 88.27 156 ASP B O 1
ATOM 3868 N N . LEU B 1 157 ? 11.485 -21.098 4.92 1 95.18 157 LEU B N 1
ATOM 3869 C CA . LEU B 1 157 ? 11.592 -20.05 3.911 1 95.18 157 LEU B CA 1
ATOM 3870 C C . LEU B 1 157 ? 12.315 -18.829 4.471 1 95.18 157 LEU B C 1
ATOM 3872 O O . LEU B 1 157 ? 11.907 -18.275 5.494 1 95.18 157 LEU B O 1
ATOM 3876 N N . LYS B 1 158 ? 13.348 -18.354 3.814 1 94.13 158 LYS B N 1
ATOM 3877 C CA . LYS B 1 158 ? 14.228 -17.306 4.322 1 94.13 158 LYS B CA 1
ATOM 3878 C C . LYS B 1 158 ? 13.614 -15.924 4.116 1 94.13 158 LYS B C 1
ATOM 3880 O O . LYS B 1 158 ? 13.956 -14.974 4.823 1 94.13 158 LYS B O 1
ATOM 3885 N N . THR B 1 159 ? 12.733 -15.842 3.157 1 96.79 159 THR B N 1
ATOM 3886 C CA . THR B 1 159 ? 12.145 -14.552 2.813 1 96.79 159 THR B CA 1
ATOM 3887 C C . THR B 1 159 ? 10.729 -14.438 3.368 1 96.79 159 THR B C 1
ATOM 3889 O O . THR B 1 159 ? 10.032 -15.444 3.517 1 96.79 159 THR B O 1
ATOM 3892 N N . ASP B 1 160 ? 10.304 -13.234 3.686 1 96.77 160 ASP B N 1
ATOM 3893 C CA . ASP B 1 160 ? 8.925 -12.986 4.096 1 96.77 160 ASP B CA 1
ATOM 3894 C C . ASP B 1 160 ? 7.991 -12.952 2.889 1 96.77 160 ASP B C 1
ATOM 3896 O O . ASP B 1 160 ? 6.823 -13.334 2.989 1 96.77 160 ASP B O 1
ATOM 3900 N N . ALA B 1 161 ? 8.527 -12.509 1.79 1 97.98 161 ALA B N 1
ATOM 3901 C CA . ALA B 1 161 ? 7.714 -12.268 0.601 1 97.98 161 ALA B CA 1
ATOM 3902 C C . ALA B 1 161 ? 7.681 -13.499 -0.3 1 97.98 161 ALA B C 1
ATOM 3904 O O . ALA B 1 161 ? 8.726 -14.078 -0.608 1 97.98 161 ALA B O 1
ATOM 3905 N N . VAL B 1 162 ? 6.491 -13.844 -0.706 1 98.6 162 VAL B N 1
ATOM 3906 C CA . VAL B 1 162 ? 6.262 -14.903 -1.684 1 98.6 162 VAL B CA 1
ATOM 3907 C C . VAL B 1 162 ? 5.606 -14.319 -2.933 1 98.6 162 VAL B C 1
ATOM 3909 O O . VAL B 1 162 ? 4.587 -13.631 -2.843 1 98.6 162 VAL B O 1
ATOM 3912 N N . PHE B 1 163 ? 6.232 -14.516 -4.035 1 98.51 163 PHE B N 1
ATOM 3913 C CA . PHE B 1 163 ? 5.604 -14.22 -5.317 1 98.51 163 PHE B CA 1
ATOM 3914 C C . PHE B 1 163 ? 5.001 -15.479 -5.928 1 98.51 163 PHE B C 1
ATOM 3916 O O . PHE B 1 163 ? 5.727 -16.358 -6.396 1 98.51 163 PHE B O 1
ATOM 3923 N N . SER B 1 164 ? 3.698 -15.554 -5.863 1 98.45 164 SER B N 1
ATOM 3924 C CA . SER B 1 164 ? 2.99 -16.666 -6.489 1 98.45 164 SER B CA 1
ATOM 3925 C C . SER B 1 164 ? 2.74 -16.4 -7.97 1 98.45 164 SER B C 1
ATOM 3927 O O . SER B 1 164 ? 2.198 -15.354 -8.335 1 98.45 164 SER B O 1
ATOM 3929 N N . ILE B 1 165 ? 3.123 -17.412 -8.85 1 96.81 165 ILE B N 1
ATOM 3930 C CA . ILE B 1 165 ? 2.985 -17.16 -10.28 1 96.81 165 ILE B CA 1
ATOM 3931 C C . ILE B 1 165 ? 2.773 -18.48 -11.018 1 96.81 165 ILE B C 1
ATOM 3933 O O . ILE B 1 165 ? 3.242 -19.53 -10.573 1 96.81 165 ILE B O 1
ATOM 3937 N N . ASP B 1 166 ? 2.049 -18.425 -12.064 1 93.42 166 ASP B N 1
ATOM 3938 C CA . ASP B 1 166 ? 1.9 -19.582 -12.942 1 93.42 166 ASP B CA 1
ATOM 3939 C C . ASP B 1 166 ? 3.038 -19.649 -13.958 1 93.42 166 ASP B C 1
ATOM 3941 O O . ASP B 1 166 ? 3.635 -18.625 -14.298 1 93.42 166 ASP B O 1
ATOM 3945 N N . ASP B 1 167 ? 3.317 -20.792 -14.474 1 92.33 167 ASP B N 1
ATOM 3946 C CA . ASP B 1 167 ? 4.458 -20.997 -15.361 1 92.33 167 ASP B CA 1
ATOM 3947 C C . ASP B 1 167 ? 4.17 -20.46 -16.761 1 92.33 167 ASP B C 1
ATOM 3949 O O . ASP B 1 167 ? 5.071 -20.378 -17.598 1 92.33 167 ASP B O 1
ATOM 3953 N N . ASP B 1 168 ? 2.943 -20.037 -17.008 1 89.68 168 ASP B N 1
ATOM 3954 C CA . ASP B 1 168 ? 2.613 -19.573 -18.352 1 89.68 168 ASP B CA 1
ATOM 3955 C C . ASP B 1 168 ? 2.439 -18.056 -18.382 1 89.68 168 ASP B C 1
ATOM 3957 O O . ASP B 1 168 ? 1.853 -17.512 -19.321 1 89.68 168 ASP B O 1
ATOM 3961 N N . VAL B 1 169 ? 2.844 -17.389 -17.363 1 90.18 169 VAL B N 1
ATOM 3962 C CA . VAL B 1 169 ? 2.778 -15.934 -17.267 1 90.18 169 VAL B CA 1
ATOM 3963 C C . VAL B 1 169 ? 4.174 -15.369 -17.015 1 90.18 169 VAL B C 1
ATOM 3965 O O . VAL B 1 169 ? 4.895 -15.846 -16.136 1 90.18 169 VAL B O 1
ATOM 3968 N N . ILE B 1 170 ? 4.529 -14.403 -17.807 1 92.42 170 ILE B N 1
ATOM 3969 C CA . ILE B 1 170 ? 5.836 -13.779 -17.635 1 92.42 170 ILE B CA 1
ATOM 3970 C C . ILE B 1 170 ? 5.667 -12.274 -17.435 1 92.42 170 ILE B C 1
ATOM 3972 O O . ILE B 1 170 ? 4.966 -11.614 -18.205 1 92.42 170 ILE B O 1
ATOM 3976 N N . PHE B 1 171 ? 6.262 -11.819 -16.408 1 92.97 171 PHE B N 1
ATOM 3977 C CA . PHE B 1 171 ? 6.417 -10.394 -16.145 1 92.97 171 PHE B CA 1
ATOM 3978 C C . PHE B 1 171 ? 7.876 -9.974 -16.28 1 92.97 171 PHE B C 1
ATOM 3980 O O . PHE B 1 171 ? 8.775 -10.672 -15.806 1 92.97 171 PHE B O 1
ATOM 3987 N N . PRO B 1 172 ? 8.058 -8.816 -16.958 1 95.01 172 PRO B N 1
ATOM 3988 C CA . PRO B 1 172 ? 9.432 -8.31 -16.918 1 95.01 172 PRO B CA 1
ATOM 3989 C C . PRO B 1 172 ? 9.963 -8.158 -15.494 1 95.01 172 PRO B C 1
ATOM 3991 O O . PRO B 1 172 ? 9.199 -7.85 -14.576 1 95.01 172 PRO B O 1
ATOM 3994 N N . CYS B 1 173 ? 11.266 -8.312 -15.337 1 95.72 173 CYS B N 1
ATOM 3995 C CA . CYS B 1 173 ? 11.877 -8.223 -14.015 1 95.72 173 CYS B CA 1
ATOM 3996 C C . CYS B 1 173 ? 11.594 -6.87 -13.373 1 95.72 173 CYS B C 1
ATOM 3998 O O . CYS B 1 173 ? 11.421 -6.779 -12.157 1 95.72 173 CYS B O 1
ATOM 4000 N N . SER B 1 174 ? 11.502 -5.841 -14.171 1 93.8 174 SER B N 1
ATOM 4001 C CA . SER B 1 174 ? 11.219 -4.51 -13.642 1 93.8 174 SER B CA 1
ATOM 4002 C C . SER B 1 174 ? 9.826 -4.446 -13.025 1 93.8 174 SER B C 1
ATOM 4004 O O . SER B 1 174 ? 9.624 -3.787 -12.004 1 93.8 174 SER B O 1
ATOM 4006 N N . SER B 1 175 ? 8.892 -5.175 -13.642 1 94.9 175 SER B N 1
ATOM 4007 C CA . SER B 1 175 ? 7.538 -5.237 -13.103 1 94.9 175 SER B CA 1
ATOM 4008 C C . SER B 1 175 ? 7.497 -6.025 -11.799 1 94.9 175 SER B C 1
ATOM 4010 O O . SER B 1 175 ? 6.802 -5.641 -10.856 1 94.9 175 SER B O 1
ATOM 4012 N N . VAL B 1 176 ? 8.283 -7.088 -11.769 1 96.84 176 VAL B N 1
ATOM 4013 C CA . VAL B 1 176 ? 8.338 -7.899 -10.557 1 96.84 176 VAL B CA 1
ATOM 4014 C C . VAL B 1 176 ? 8.949 -7.085 -9.418 1 96.84 176 VAL B C 1
ATOM 4016 O O . VAL B 1 176 ? 8.422 -7.074 -8.303 1 96.84 176 VAL B O 1
ATOM 4019 N N . GLU B 1 177 ? 9.971 -6.402 -9.722 1 95.18 177 GLU B N 1
ATOM 4020 C CA . GLU B 1 177 ? 10.646 -5.575 -8.726 1 95.18 177 GLU B CA 1
ATOM 4021 C C . GLU B 1 177 ? 9.725 -4.475 -8.207 1 95.18 177 GLU B C 1
ATOM 4023 O O . GLU B 1 177 ? 9.705 -4.19 -7.008 1 95.18 177 GLU B O 1
ATOM 4028 N N . PHE B 1 178 ? 9.031 -3.867 -9.072 1 95.72 178 PHE B N 1
ATOM 4029 C CA . PHE B 1 178 ? 8.121 -2.804 -8.659 1 95.72 178 PHE B CA 1
ATOM 4030 C C . PHE B 1 178 ? 7.029 -3.351 -7.746 1 95.72 178 PHE B C 1
ATOM 4032 O O . PHE B 1 178 ? 6.752 -2.778 -6.69 1 95.72 178 PHE B O 1
ATOM 4039 N N . ALA B 1 179 ? 6.44 -4.432 -8.145 1 97.61 179 ALA B N 1
ATOM 4040 C CA . ALA B 1 179 ? 5.418 -5.036 -7.294 1 97.61 179 ALA B CA 1
ATOM 4041 C C . ALA B 1 179 ? 5.986 -5.394 -5.924 1 97.61 179 ALA B C 1
ATOM 4043 O O . ALA B 1 179 ? 5.296 -5.273 -4.908 1 97.61 179 ALA B O 1
ATOM 4044 N N . PHE B 1 180 ? 7.244 -5.84 -5.9 1 97.42 180 PHE B N 1
ATOM 4045 C CA . PHE B 1 180 ? 7.901 -6.174 -4.642 1 97.42 180 PHE B CA 1
ATOM 4046 C C . PHE B 1 180 ? 8.048 -4.938 -3.763 1 97.42 180 PHE B C 1
ATOM 4048 O O . PHE B 1 180 ? 7.811 -4.997 -2.554 1 97.42 180 PHE B O 1
ATOM 4055 N N . THR B 1 181 ? 8.351 -3.843 -4.35 1 95.62 181 THR B N 1
ATOM 4056 C CA . THR B 1 181 ? 8.469 -2.597 -3.602 1 95.62 181 THR B CA 1
ATOM 4057 C C . THR B 1 181 ? 7.114 -2.169 -3.046 1 95.62 181 THR B C 1
ATOM 4059 O O . THR B 1 181 ? 7.025 -1.69 -1.914 1 95.62 181 THR B O 1
ATOM 4062 N N . VAL B 1 182 ? 6.095 -2.329 -3.831 1 98.08 182 VAL B N 1
ATOM 4063 C CA . VAL B 1 182 ? 4.742 -2.036 -3.368 1 98.08 182 VAL B CA 1
ATOM 4064 C C . VAL B 1 182 ? 4.399 -2.925 -2.176 1 98.08 182 VAL B C 1
ATOM 4066 O O . VAL B 1 182 ? 3.871 -2.448 -1.169 1 98.08 182 VAL B O 1
ATOM 4069 N N . TRP B 1 183 ? 4.748 -4.161 -2.286 1 98.14 183 TRP B N 1
ATOM 4070 C CA . TRP B 1 183 ? 4.465 -5.1 -1.205 1 98.14 183 TRP B CA 1
ATOM 4071 C C . TRP B 1 183 ? 5.202 -4.7 0.069 1 98.14 183 TRP B C 1
ATOM 4073 O O . TRP B 1 183 ? 4.673 -4.853 1.173 1 98.14 183 TRP B O 1
ATOM 4083 N N . GLN B 1 184 ? 6.358 -4.166 -0.034 1 96.88 184 GLN B N 1
ATOM 4084 C CA . GLN B 1 184 ? 7.131 -3.757 1.134 1 96.88 184 GLN B CA 1
ATOM 4085 C C . GLN B 1 184 ? 6.414 -2.656 1.91 1 96.88 184 GLN B C 1
ATOM 4087 O O . GLN B 1 184 ? 6.577 -2.54 3.126 1 96.88 184 GLN B O 1
ATOM 4092 N N . SER B 1 185 ? 5.545 -1.902 1.216 1 97.08 185 SER B N 1
ATOM 4093 C CA . SER B 1 185 ? 4.767 -0.86 1.879 1 97.08 185 SER B CA 1
ATOM 4094 C C . SER B 1 185 ? 3.527 -1.44 2.551 1 97.08 185 SER B C 1
ATOM 4096 O O . SER B 1 185 ? 2.95 -0.817 3.445 1 97.08 185 SER B O 1
ATOM 4098 N N . ALA B 1 186 ? 3.132 -2.624 2.048 1 97.48 186 ALA B N 1
ATOM 4099 C CA . ALA B 1 186 ? 1.897 -3.236 2.531 1 97.48 186 ALA B CA 1
ATOM 4100 C C . ALA B 1 186 ? 2.044 -4.75 2.649 1 97.48 186 ALA B C 1
ATOM 4102 O O . ALA B 1 186 ? 1.322 -5.504 1.993 1 97.48 186 ALA B O 1
ATOM 4103 N N . PRO B 1 187 ? 2.879 -5.176 3.553 1 96.3 187 PRO B N 1
ATOM 4104 C CA . PRO B 1 187 ? 3.236 -6.597 3.581 1 96.3 187 PRO B CA 1
ATOM 4105 C C . PRO B 1 187 ? 2.106 -7.478 4.109 1 96.3 187 PRO B C 1
ATOM 4107 O O . PRO B 1 187 ? 2.17 -8.705 3.994 1 96.3 187 PRO B O 1
ATOM 4110 N N . ASP B 1 188 ? 1.051 -6.835 4.636 1 95.69 188 ASP B N 1
ATOM 4111 C CA . ASP B 1 188 ? -0.007 -7.636 5.245 1 95.69 188 ASP B CA 1
ATOM 4112 C C . ASP B 1 188 ? -1.126 -7.92 4.246 1 95.69 188 ASP B C 1
ATOM 4114 O O . ASP B 1 188 ? -2.059 -8.668 4.546 1 95.69 188 ASP B O 1
ATOM 4118 N N . THR B 1 189 ? -1.082 -7.347 3.103 1 97.57 189 THR B N 1
ATOM 4119 C CA . THR B 1 189 ? -2.12 -7.617 2.114 1 97.57 189 THR B CA 1
ATOM 4120 C C . THR B 1 189 ? -1.523 -8.262 0.867 1 97.57 189 THR B C 1
ATOM 4122 O O . THR B 1 189 ? -0.316 -8.503 0.803 1 97.57 189 THR B O 1
ATOM 4125 N N . MET B 1 190 ? -2.381 -8.603 -0.093 1 98.54 190 MET B N 1
ATOM 4126 C CA . MET B 1 190 ? -1.926 -9.152 -1.368 1 98.54 190 MET B CA 1
ATOM 4127 C C . MET B 1 190 ? -1.66 -8.038 -2.375 1 98.54 190 MET B C 1
ATOM 4129 O O . MET B 1 190 ? -2.439 -7.089 -2.478 1 98.54 190 MET B O 1
ATOM 4133 N N . VAL B 1 191 ? -0.556 -8.149 -3.022 1 98.72 191 VAL B N 1
ATOM 4134 C CA . VAL B 1 191 ? -0.15 -7.208 -4.06 1 98.72 191 VAL B CA 1
ATOM 4135 C C . VAL B 1 191 ? 0.059 -7.95 -5.378 1 98.72 191 VAL B C 1
ATOM 4137 O O . VAL B 1 191 ? 0.874 -8.872 -5.456 1 98.72 191 VAL B O 1
ATOM 4140 N N . GLY B 1 192 ? -0.725 -7.538 -6.424 1 97.79 192 GLY B N 1
ATOM 4141 C CA . GLY B 1 192 ? -0.53 -8.323 -7.633 1 97.79 192 GLY B CA 1
ATOM 4142 C C . GLY B 1 192 ? -1.123 -7.673 -8.868 1 97.79 192 GLY B C 1
ATOM 4143 O O . GLY B 1 192 ? -1.358 -6.463 -8.888 1 97.79 192 GLY B O 1
ATOM 4144 N N . TYR B 1 193 ? -1.337 -8.457 -9.945 1 96.42 193 TYR B N 1
ATOM 4145 C CA . TYR B 1 193 ? -1.539 -7.911 -11.282 1 96.42 193 TYR B CA 1
ATOM 4146 C C . TYR B 1 193 ? -2.918 -8.277 -11.818 1 96.42 193 TYR B C 1
ATOM 4148 O O . TYR B 1 193 ? -3.369 -7.718 -12.82 1 96.42 193 TYR B O 1
ATOM 4156 N N . VAL B 1 194 ? -3.616 -9.166 -11.165 1 95.47 194 VAL B N 1
ATOM 4157 C CA . VAL B 1 194 ? -4.849 -9.702 -11.732 1 95.47 194 VAL B CA 1
ATOM 4158 C C . VAL B 1 194 ? -6.014 -9.438 -10.781 1 95.47 194 VAL B C 1
ATOM 4160 O O . VAL B 1 194 ? -6.421 -10.325 -10.026 1 95.47 194 VAL B O 1
ATOM 4163 N N . PRO B 1 195 ? -6.589 -8.277 -10.866 1 96.74 195 PRO B N 1
ATOM 4164 C CA . PRO B 1 195 ? -7.696 -7.919 -9.977 1 96.74 195 PRO B CA 1
ATOM 4165 C C . PRO B 1 195 ? -9.029 -8.514 -10.426 1 96.74 195 PRO B C 1
ATOM 4167 O O . PRO B 1 195 ? -9.226 -8.768 -11.617 1 96.74 195 PRO B O 1
ATOM 4170 N N . ARG B 1 196 ? -9.896 -8.763 -9.466 1 97.71 196 ARG B N 1
ATOM 4171 C CA . ARG B 1 196 ? -11.268 -9.221 -9.657 1 97.71 196 ARG B CA 1
ATOM 4172 C C . ARG B 1 196 ? -12.207 -8.575 -8.644 1 97.71 196 ARG B C 1
ATOM 4174 O O . ARG B 1 196 ? -11.758 -8.015 -7.642 1 97.71 196 ARG B O 1
ATOM 4181 N N . MET B 1 197 ? -13.443 -8.669 -8.947 1 97.15 197 MET B N 1
ATOM 4182 C CA . MET B 1 197 ? -14.422 -8.018 -8.081 1 97.15 197 MET B CA 1
ATOM 4183 C C . MET B 1 197 ? -15.509 -9 -7.655 1 97.15 197 MET B C 1
ATOM 4185 O O . MET B 1 197 ? -15.829 -9.936 -8.39 1 97.15 197 MET B O 1
ATOM 4189 N N . HIS B 1 198 ? -15.955 -8.827 -6.415 1 97.26 198 HIS B N 1
ATOM 4190 C CA . HIS B 1 198 ? -17.167 -9.513 -5.979 1 97.26 198 HIS B CA 1
ATOM 4191 C C . HIS B 1 198 ? -18.365 -8.57 -5.984 1 97.26 198 HIS B C 1
ATOM 4193 O O . HIS B 1 198 ? -18.506 -7.733 -5.089 1 97.26 198 HIS B O 1
ATOM 4199 N N . TRP B 1 199 ? -19.235 -8.702 -6.884 1 95.14 199 TRP B N 1
ATOM 4200 C CA . TRP B 1 199 ? -20.426 -7.862 -6.95 1 95.14 199 TRP B CA 1
ATOM 4201 C C . TRP B 1 199 ? -21.592 -8.51 -6.211 1 95.14 199 TRP B C 1
ATOM 4203 O O . TRP B 1 199 ? -21.731 -9.736 -6.212 1 95.14 199 TRP B O 1
ATOM 4213 N N . VAL B 1 200 ? -22.369 -7.633 -5.614 1 93.38 200 VAL B N 1
ATOM 4214 C CA . VAL B 1 200 ? -23.61 -8.144 -5.041 1 93.38 200 VAL B CA 1
ATOM 4215 C C . VAL B 1 200 ? -24.598 -8.472 -6.159 1 93.38 200 VAL B C 1
ATOM 4217 O O . VAL B 1 200 ? -24.774 -7.685 -7.092 1 93.38 200 VAL B O 1
ATOM 4220 N N . ASN B 1 201 ? -25.144 -9.62 -6.06 1 90.76 201 ASN B N 1
ATOM 4221 C CA . ASN B 1 201 ? -26.213 -9.995 -6.98 1 90.76 201 ASN B CA 1
ATOM 4222 C C . ASN B 1 201 ? -27.566 -9.466 -6.513 1 90.76 201 ASN B C 1
ATOM 4224 O O . ASN B 1 201 ? -28.265 -10.129 -5.744 1 90.76 201 ASN B O 1
ATOM 4228 N N . GLU B 1 202 ? -27.93 -8.445 -6.976 1 84.81 202 GLU B N 1
ATOM 4229 C CA . GLU B 1 202 ? -29.146 -7.782 -6.517 1 84.81 202 GLU B CA 1
ATOM 4230 C C . GLU B 1 202 ? -30.383 -8.621 -6.827 1 84.81 202 GLU B C 1
ATOM 4232 O O . GLU B 1 202 ? -31.383 -8.552 -6.11 1 84.81 202 GLU B O 1
ATOM 4237 N N . LYS B 1 203 ? -30.385 -9.374 -7.883 1 85.33 203 LYS B N 1
ATOM 4238 C CA . LYS B 1 203 ? -31.534 -10.168 -8.31 1 85.33 203 LYS B CA 1
ATOM 4239 C C . LYS B 1 203 ? -31.777 -11.339 -7.361 1 85.33 203 LYS B C 1
ATOM 4241 O O . LYS B 1 203 ? -32.922 -11.732 -7.133 1 85.33 203 LYS B O 1
ATOM 4246 N N . GLU B 1 204 ? -30.787 -11.887 -6.786 1 83.82 204 GLU B N 1
ATOM 4247 C CA . GLU B 1 204 ? -30.901 -13.099 -5.98 1 83.82 204 GLU B CA 1
ATOM 4248 C C . GLU B 1 204 ? -30.872 -12.775 -4.489 1 83.82 204 GLU B C 1
ATOM 4250 O O . GLU B 1 204 ? -31.127 -13.645 -3.654 1 83.82 204 GLU B O 1
ATOM 4255 N N . GLY B 1 205 ? -30.601 -11.531 -4.137 1 79.79 205 GLY B N 1
ATOM 4256 C CA . GLY B 1 205 ? -30.571 -11.146 -2.735 1 79.79 205 GLY B CA 1
ATOM 4257 C C . GLY B 1 205 ? -29.276 -10.468 -2.33 1 79.79 205 GLY B C 1
ATOM 4258 O O . GLY B 1 205 ? -28.284 -10.525 -3.06 1 79.79 205 GLY B O 1
ATOM 4259 N N . GLU B 1 206 ? -29.231 -9.996 -1.102 1 78.45 206 GLU B N 1
ATOM 4260 C CA . GLU B 1 206 ? -28.12 -9.177 -0.628 1 78.45 206 GLU B CA 1
ATOM 4261 C C . GLU B 1 206 ? -26.943 -10.044 -0.189 1 78.45 206 GLU B C 1
ATOM 4263 O O . GLU B 1 206 ? -25.819 -9.554 -0.06 1 78.45 206 GLU B O 1
ATOM 4268 N N . ASP B 1 207 ? -27.155 -11.287 -0.125 1 85.85 207 ASP B N 1
ATOM 4269 C CA . ASP B 1 207 ? -26.089 -12.163 0.351 1 85.85 207 ASP B CA 1
ATOM 4270 C C . ASP B 1 207 ? -25.555 -13.042 -0.778 1 85.85 207 ASP B C 1
ATOM 4272 O O . ASP B 1 207 ? -24.87 -14.036 -0.527 1 85.85 207 ASP B O 1
ATOM 4276 N N . LYS B 1 208 ? -25.958 -12.696 -1.943 1 93.54 208 LYS B N 1
ATOM 4277 C CA . LYS B 1 208 ? -25.445 -13.406 -3.112 1 93.54 208 LYS B CA 1
ATOM 4278 C C . LYS B 1 208 ? -24.523 -12.512 -3.936 1 93.54 208 LYS B C 1
ATOM 4280 O O . LYS B 1 208 ? -24.765 -11.31 -4.063 1 93.54 208 LYS B O 1
ATOM 4285 N N . TYR B 1 209 ? -23.544 -13.223 -4.529 1 96.32 209 TYR B N 1
ATOM 4286 C CA . TYR B 1 209 ? -22.495 -12.44 -5.174 1 96.32 209 TYR B CA 1
ATOM 4287 C C . TYR B 1 209 ? -22.205 -12.967 -6.574 1 96.32 209 TYR B C 1
ATOM 4289 O O . TYR B 1 209 ? -22.452 -14.139 -6.867 1 96.32 209 TYR B O 1
ATOM 4297 N N . ILE B 1 210 ? -21.727 -12.049 -7.38 1 95.52 210 ILE B N 1
ATOM 4298 C CA . ILE B 1 210 ? -21.275 -12.357 -8.732 1 95.52 210 ILE B CA 1
ATOM 4299 C C . ILE B 1 210 ? -19.787 -12.039 -8.864 1 95.52 210 ILE B C 1
ATOM 4301 O O . ILE B 1 210 ? -19.331 -10.981 -8.424 1 95.52 210 ILE B O 1
ATOM 4305 N N . TYR B 1 211 ? -19.111 -12.997 -9.438 1 96.2 211 TYR B N 1
ATOM 4306 C CA . TYR B 1 211 ? -17.695 -12.817 -9.739 1 96.2 211 TYR B CA 1
ATOM 4307 C C . TYR B 1 211 ? -17.505 -11.89 -10.933 1 96.2 211 TYR B C 1
ATOM 4309 O O . TYR B 1 211 ? -18.01 -12.161 -12.025 1 96.2 211 TYR B O 1
ATOM 4317 N N . GLY B 1 212 ? -16.842 -10.761 -10.709 1 94.99 212 GLY B N 1
ATOM 4318 C CA . GLY B 1 212 ? -16.512 -9.825 -11.772 1 94.99 212 GLY B CA 1
ATOM 4319 C C . GLY B 1 212 ? -15.104 -10.001 -12.307 1 94.99 212 GLY B C 1
ATOM 4320 O O . GLY B 1 212 ? -14.128 -9.77 -11.59 1 94.99 212 GLY B O 1
ATOM 4321 N N . GLY B 1 213 ? -14.977 -10.354 -13.559 1 93.05 213 GLY B N 1
ATOM 4322 C CA . GLY B 1 213 ? -13.69 -10.54 -14.21 1 93.05 213 GLY B CA 1
ATOM 4323 C C . GLY B 1 213 ? -13.008 -9.234 -14.569 1 93.05 213 GLY B C 1
ATOM 4324 O O . GLY B 1 213 ? -13.357 -8.179 -14.035 1 93.05 213 GLY B O 1
ATOM 4325 N N . TRP B 1 214 ? -12.03 -9.366 -15.422 1 88.82 214 TRP B N 1
ATOM 4326 C CA . TRP B 1 214 ? -11.187 -8.24 -15.809 1 88.82 214 TRP B CA 1
ATOM 4327 C C . TRP B 1 214 ? -12.025 -7.108 -16.393 1 88.82 214 TRP B C 1
ATOM 4329 O O . TRP B 1 214 ? -11.804 -5.937 -16.076 1 88.82 214 TRP B O 1
ATOM 4339 N N . TRP B 1 215 ? -12.983 -7.441 -17.135 1 87.77 215 TRP B N 1
ATOM 4340 C CA . TRP B 1 215 ? -13.8 -6.429 -17.796 1 87.77 215 TRP B CA 1
ATOM 4341 C C . TRP B 1 215 ? -14.551 -5.583 -16.773 1 87.77 215 TRP B C 1
ATOM 4343 O O . TRP B 1 215 ? -14.673 -4.366 -16.935 1 87.77 215 TRP B O 1
ATOM 4353 N N . SER B 1 216 ? -14.988 -6.216 -15.764 1 90.27 216 SER B N 1
ATOM 4354 C CA . SER B 1 216 ? -15.701 -5.507 -14.707 1 90.27 216 SER B CA 1
ATOM 4355 C C . SER B 1 216 ? -14.786 -4.521 -13.989 1 90.27 216 SER B C 1
ATOM 4357 O O . SER B 1 216 ? -15.177 -3.381 -13.727 1 90.27 216 SER B O 1
ATOM 4359 N N . VAL B 1 217 ? -13.567 -4.966 -13.719 1 92.23 217 VAL B N 1
ATOM 4360 C CA . VAL B 1 217 ? -12.584 -4.129 -13.04 1 92.23 217 VAL B CA 1
ATOM 4361 C C . VAL B 1 217 ? -12.177 -2.97 -13.947 1 92.23 217 VAL B C 1
ATOM 4363 O O . VAL B 1 217 ? -12.084 -1.825 -13.499 1 92.23 217 VAL B O 1
ATOM 4366 N N . TRP B 1 218 ? -11.976 -3.296 -15.205 1 87.68 218 TRP B N 1
ATOM 4367 C CA . TRP B 1 218 ? -11.57 -2.281 -16.172 1 87.68 218 TRP B CA 1
ATOM 4368 C C . TRP B 1 218 ? -12.636 -1.2 -16.306 1 87.68 218 TRP B C 1
ATOM 4370 O O . TRP B 1 218 ? -12.319 -0.009 -16.359 1 87.68 218 TRP B O 1
ATOM 4380 N N . TRP B 1 219 ? -13.815 -1.587 -16.218 1 88.18 219 TRP B N 1
ATOM 4381 C CA . TRP B 1 219 ? -14.926 -0.663 -16.422 1 88.18 219 TRP B CA 1
ATOM 4382 C C . TRP B 1 219 ? -15.186 0.162 -15.166 1 88.18 219 TRP B C 1
ATOM 4384 O O . TRP B 1 219 ? -15.401 1.373 -15.245 1 88.18 219 TRP B O 1
ATOM 4394 N N . SER B 1 220 ? -15.131 -0.44 -14.033 1 90.64 220 SER B N 1
ATOM 4395 C CA . SER B 1 220 ? -15.558 0.217 -12.802 1 90.64 220 SER B CA 1
ATOM 4396 C C . SER B 1 220 ? -14.378 0.854 -12.076 1 90.64 220 SER B C 1
ATOM 4398 O O . SER B 1 220 ? -14.563 1.736 -11.235 1 90.64 220 SER B O 1
ATOM 4400 N N . GLY B 1 221 ? -13.217 0.294 -12.377 1 92.62 221 GLY B N 1
ATOM 4401 C CA . GLY B 1 221 ? -12.045 0.701 -11.619 1 92.62 221 GLY B CA 1
ATOM 4402 C C . GLY B 1 221 ? -12.054 0.196 -10.188 1 92.62 221 GLY B C 1
ATOM 4403 O O . GLY B 1 221 ? -11.249 0.634 -9.364 1 92.62 221 GLY B O 1
ATOM 4404 N N . THR B 1 222 ? -13.026 -0.676 -9.907 1 95.36 222 THR B N 1
ATOM 4405 C CA . THR B 1 222 ? -13.189 -1.192 -8.552 1 95.36 222 THR B CA 1
ATOM 4406 C C . THR B 1 222 ? -12.929 -2.695 -8.511 1 95.36 222 THR B C 1
ATOM 4408 O O . THR B 1 222 ? -13.333 -3.425 -9.418 1 95.36 222 THR B O 1
ATOM 4411 N N . TYR B 1 223 ? -12.235 -3.132 -7.51 1 97.29 223 TYR B N 1
ATOM 4412 C CA . TYR B 1 223 ? -11.908 -4.541 -7.323 1 97.29 223 TYR B CA 1
ATOM 4413 C C . TYR B 1 223 ? -11.786 -4.881 -5.843 1 97.29 223 TYR B C 1
ATOM 4415 O O . TYR B 1 223 ? -11.757 -3.987 -4.994 1 97.29 223 TYR B O 1
ATOM 4423 N N . SER B 1 224 ? -11.811 -6.195 -5.501 1 98.1 224 SER B N 1
ATOM 4424 C CA . SER B 1 224 ? -11.723 -6.605 -4.103 1 98.1 224 SER B CA 1
ATOM 4425 C C . SER B 1 224 ? -10.782 -7.793 -3.933 1 98.1 224 SER B C 1
ATOM 4427 O O . SER B 1 224 ? -10.518 -8.227 -2.809 1 98.1 224 SER B O 1
ATOM 4429 N N . MET B 1 225 ? -10.252 -8.299 -5.099 1 98.25 225 MET B N 1
ATOM 4430 C CA . MET B 1 225 ? -9.35 -9.447 -5.086 1 98.25 225 MET B CA 1
ATOM 4431 C C . MET B 1 225 ? -8.184 -9.232 -6.045 1 98.25 225 MET B C 1
ATOM 4433 O O . MET B 1 225 ? -8.308 -8.496 -7.026 1 98.25 225 MET B O 1
ATOM 4437 N N . VAL B 1 226 ? -7.113 -9.805 -5.666 1 98.08 226 VAL B N 1
ATOM 4438 C CA . VAL B 1 226 ? -6.011 -10.048 -6.591 1 98.08 226 VAL B CA 1
ATOM 4439 C C . VAL B 1 226 ? -5.683 -11.539 -6.624 1 98.08 226 VAL B C 1
ATOM 4441 O O . VAL B 1 226 ? -5.537 -12.173 -5.576 1 98.08 226 VAL B O 1
ATOM 4444 N N . LEU B 1 227 ? -5.637 -12.056 -7.803 1 97.15 227 LEU B N 1
ATOM 4445 C CA . LEU B 1 227 ? -5.444 -13.497 -7.927 1 97.15 227 LEU B CA 1
ATOM 4446 C C . LEU B 1 227 ? -3.974 -13.866 -7.755 1 97.15 227 LEU B C 1
ATOM 4448 O O . LEU B 1 227 ? -3.089 -13.116 -8.173 1 97.15 227 LEU B O 1
ATOM 4452 N N . SER B 1 228 ? -3.746 -15.05 -7.241 1 97.11 228 SER B N 1
ATOM 4453 C CA . SER B 1 228 ? -2.409 -15.517 -6.887 1 97.11 228 SER B CA 1
ATOM 4454 C C . SER B 1 228 ? -1.674 -16.062 -8.107 1 97.11 228 SER B C 1
ATOM 4456 O O . SER B 1 228 ? -0.549 -16.554 -7.991 1 97.11 228 SER B O 1
ATOM 4458 N N . LYS B 1 229 ? -2.282 -16.011 -9.29 1 94.13 229 LYS B N 1
ATOM 4459 C CA . LYS B 1 229 ? -1.54 -16.378 -10.493 1 94.13 229 LYS B CA 1
ATOM 4460 C C . LYS B 1 229 ? -0.389 -15.409 -10.747 1 94.13 229 LYS B C 1
ATOM 4462 O O . LYS B 1 229 ? 0.536 -15.72 -11.5 1 94.13 229 LYS B O 1
ATOM 4467 N N . ALA B 1 230 ? -0.449 -14.205 -10.141 1 95.88 230 ALA B N 1
ATOM 4468 C CA . ALA B 1 230 ? 0.634 -13.224 -10.141 1 95.88 230 ALA B CA 1
ATOM 4469 C C . ALA B 1 230 ? 0.475 -12.232 -8.993 1 95.88 230 ALA B C 1
ATOM 4471 O O . ALA B 1 230 ? 0.01 -11.108 -9.196 1 95.88 230 ALA B O 1
ATOM 4472 N N . ALA B 1 231 ? 0.997 -12.639 -7.861 1 98.28 231 ALA B N 1
ATOM 4473 C CA . ALA B 1 231 ? 0.797 -11.772 -6.702 1 98.28 231 ALA B CA 1
ATOM 4474 C C . ALA B 1 231 ? 1.832 -12.056 -5.618 1 98.28 231 ALA B C 1
ATOM 4476 O O . ALA B 1 231 ? 2.296 -13.19 -5.476 1 98.28 231 ALA B O 1
ATOM 4477 N N . PHE B 1 232 ? 2.185 -11.031 -4.871 1 98.71 232 PHE B N 1
ATOM 4478 C CA . PHE B 1 232 ? 2.984 -11.129 -3.655 1 98.71 232 PHE B CA 1
ATOM 4479 C C . PHE B 1 232 ? 2.089 -11.251 -2.428 1 98.71 232 PHE B C 1
ATOM 4481 O O . PHE B 1 232 ? 1.05 -10.592 -2.342 1 98.71 232 PHE B O 1
ATOM 4488 N N . PHE B 1 233 ? 2.453 -12.047 -1.48 1 98.62 233 PHE B N 1
ATOM 4489 C CA . PHE B 1 233 ? 1.879 -12.081 -0.14 1 98.62 233 PHE B CA 1
ATOM 4490 C C . PHE B 1 233 ? 2.906 -12.57 0.876 1 98.62 233 PHE B C 1
ATOM 4492 O O . PHE B 1 233 ? 3.98 -13.045 0.501 1 98.62 233 PHE B O 1
ATOM 4499 N N . HIS B 1 234 ? 2.673 -12.375 2.073 1 98.13 234 HIS B N 1
ATOM 4500 C CA . HIS B 1 234 ? 3.577 -12.772 3.146 1 98.13 234 HIS B CA 1
ATOM 4501 C C . HIS B 1 234 ? 3.57 -14.284 3.341 1 98.13 234 HIS B C 1
ATOM 4503 O O . HIS B 1 234 ? 2.512 -14.917 3.287 1 98.13 234 HIS B O 1
ATOM 4509 N N . LYS B 1 235 ? 4.641 -14.854 3.71 1 97.98 235 LYS B N 1
ATOM 4510 C CA . LYS B 1 235 ? 4.789 -16.298 3.862 1 97.98 235 LYS B CA 1
ATOM 4511 C C . LYS B 1 235 ? 3.874 -16.832 4.96 1 97.98 235 LYS B C 1
ATOM 4513 O O . LYS B 1 235 ? 3.482 -18.001 4.936 1 97.98 235 LYS B O 1
ATOM 4518 N N . LYS B 1 236 ? 3.505 -15.987 5.917 1 97.64 236 LYS B N 1
ATOM 4519 C CA . LYS B 1 236 ? 2.668 -16.427 7.029 1 97.64 236 LYS B CA 1
ATOM 4520 C C . LYS B 1 236 ? 1.327 -16.959 6.532 1 97.64 236 LYS B C 1
ATOM 4522 O O . LYS B 1 236 ? 0.699 -17.789 7.192 1 97.64 236 LYS B O 1
ATOM 4527 N N . TYR B 1 237 ? 0.915 -16.532 5.372 1 98.44 237 TYR B N 1
ATOM 4528 C CA . TYR B 1 237 ? -0.394 -16.936 4.87 1 98.44 237 TYR B CA 1
ATOM 4529 C C . TYR B 1 237 ? -0.35 -18.352 4.309 1 98.44 237 TYR B C 1
ATOM 4531 O O . TYR B 1 237 ? -1.391 -18.986 4.123 1 98.44 237 TYR B O 1
ATOM 4539 N N . LEU B 1 238 ? 0.874 -18.845 3.983 1 98.41 238 LEU B N 1
ATOM 4540 C CA . LEU B 1 238 ? 0.987 -20.262 3.654 1 98.41 238 LEU B CA 1
ATOM 4541 C C . LEU B 1 238 ? 0.619 -21.129 4.853 1 98.41 238 LEU B C 1
ATOM 4543 O O . LEU B 1 238 ? -0.156 -22.08 4.724 1 98.41 238 LEU B O 1
ATOM 4547 N N . LYS B 1 239 ? 1.127 -20.77 5.965 1 97.25 239 LYS B N 1
ATOM 4548 C CA . LYS B 1 239 ? 0.785 -21.494 7.185 1 97.25 239 LYS B CA 1
ATOM 4549 C C . LYS B 1 239 ? -0.697 -21.344 7.517 1 97.25 239 LYS B C 1
ATOM 4551 O O . LYS B 1 239 ? -1.362 -22.321 7.867 1 97.25 239 LYS B O 1
ATOM 4556 N N . LEU B 1 240 ? -1.194 -20.15 7.438 1 98.08 240 LEU B N 1
ATOM 4557 C CA . LEU B 1 240 ? -2.599 -19.888 7.733 1 98.08 240 LEU B CA 1
ATOM 4558 C C . LEU B 1 240 ? -3.507 -20.699 6.814 1 98.08 240 LEU B C 1
ATOM 4560 O O . LEU B 1 240 ? -4.542 -21.208 7.25 1 98.08 240 LEU B O 1
ATOM 4564 N N . TYR B 1 241 ? -3.153 -20.773 5.568 1 98.33 241 TYR B N 1
ATOM 4565 C CA . TYR B 1 241 ? -3.932 -21.537 4.6 1 98.33 241 TYR B CA 1
ATOM 4566 C C . TYR B 1 241 ? -4.013 -23.005 5.002 1 98.33 241 TYR B C 1
ATOM 4568 O O . TYR B 1 241 ? -5.058 -23.641 4.846 1 98.33 241 TYR B O 1
ATOM 4576 N N . ASN B 1 242 ? -2.94 -23.516 5.519 1 97.04 242 ASN B N 1
ATOM 4577 C CA . ASN B 1 242 ? -2.877 -24.934 5.856 1 97.04 242 ASN B CA 1
ATOM 4578 C C . ASN B 1 242 ? -3.485 -25.212 7.228 1 97.04 242 ASN B C 1
ATOM 4580 O O . ASN B 1 242 ? -4.184 -26.21 7.411 1 97.04 242 ASN B O 1
ATOM 4584 N N . ASP B 1 243 ? -3.36 -24.257 8.131 1 95.95 243 ASP B N 1
ATOM 4585 C CA . ASP B 1 243 ? -3.724 -24.524 9.519 1 95.95 243 ASP B CA 1
ATOM 4586 C C . ASP B 1 243 ? -5.124 -24 9.83 1 95.95 243 ASP B C 1
ATOM 4588 O O . ASP B 1 243 ? -5.815 -24.537 10.699 1 95.95 243 ASP B O 1
ATOM 4592 N N . GLU B 1 244 ? -5.528 -22.94 9.128 1 96.35 244 GLU B N 1
ATOM 4593 C CA . GLU B 1 244 ? -6.71 -22.235 9.616 1 96.35 244 GLU B CA 1
ATOM 4594 C C . GLU B 1 244 ? -7.806 -22.196 8.555 1 96.35 244 GLU B C 1
ATOM 4596 O O . GLU B 1 244 ? -8.973 -21.95 8.87 1 96.35 244 GLU B O 1
ATOM 4601 N N . MET B 1 245 ? -7.461 -22.353 7.332 1 97.29 245 MET B N 1
ATOM 4602 C CA . MET B 1 245 ? -8.495 -22.382 6.302 1 97.29 245 MET B CA 1
ATOM 4603 C C . MET B 1 245 ? -9.526 -23.467 6.596 1 97.29 245 MET B C 1
ATOM 4605 O O . MET B 1 245 ? -9.165 -24.611 6.88 1 97.29 245 MET B O 1
ATOM 4609 N N . PRO B 1 246 ? -10.78 -23.131 6.553 1 96.9 246 PRO B N 1
ATOM 4610 C CA . PRO B 1 246 ? -11.806 -24.159 6.746 1 96.9 246 PRO B CA 1
ATOM 4611 C C . PRO B 1 246 ? -11.624 -25.356 5.815 1 96.9 246 PRO B C 1
ATOM 4613 O O . PRO B 1 246 ? -11.38 -25.181 4.619 1 96.9 246 PRO B O 1
ATOM 4616 N N . ALA B 1 247 ? -11.786 -26.528 6.317 1 97.03 247 ALA B N 1
ATOM 4617 C CA . ALA B 1 247 ? -11.593 -27.758 5.552 1 97.03 247 ALA B CA 1
ATOM 4618 C C . ALA B 1 247 ? -12.568 -27.833 4.38 1 97.03 247 ALA B C 1
ATOM 4620 O O . ALA B 1 247 ? -12.228 -28.351 3.314 1 97.03 247 ALA B O 1
ATOM 4621 N N . SER B 1 248 ? -13.706 -27.303 4.619 1 97.58 248 SER B N 1
ATOM 4622 C CA . SER B 1 248 ? -14.738 -27.344 3.588 1 97.58 248 SER B CA 1
ATOM 4623 C C . SER B 1 248 ? -14.312 -26.568 2.347 1 97.58 248 SER B C 1
ATOM 4625 O O . SER B 1 248 ? -14.656 -26.944 1.224 1 97.58 248 SER B O 1
ATOM 4627 N N . ILE B 1 249 ? -13.581 -25.508 2.564 1 98.31 249 ILE B N 1
ATOM 4628 C CA . ILE B 1 249 ? -13.106 -24.717 1.434 1 98.31 249 ILE B CA 1
ATOM 4629 C C . ILE B 1 249 ? -12.023 -25.488 0.683 1 98.31 249 ILE B C 1
ATOM 4631 O O . ILE B 1 249 ? -12.053 -25.574 -0.547 1 98.31 249 ILE B O 1
ATOM 4635 N N . LYS B 1 250 ? -11.108 -26.071 1.362 1 97.83 250 LYS B N 1
ATOM 4636 C CA . LYS B 1 250 ? -10.05 -26.85 0.725 1 97.83 250 LYS B CA 1
ATOM 4637 C C . LYS B 1 250 ? -10.625 -28.043 -0.033 1 97.83 250 LYS B C 1
ATOM 4639 O O . LYS B 1 250 ? -10.163 -28.371 -1.128 1 97.83 250 LYS B O 1
ATOM 4644 N N . GLU B 1 251 ? -11.636 -28.665 0.572 1 97.65 251 GLU B N 1
ATOM 4645 C CA . GLU B 1 251 ? -12.31 -29.774 -0.097 1 97.65 251 GLU B CA 1
ATOM 4646 C C . GLU B 1 251 ? -13.008 -29.308 -1.371 1 97.65 251 GLU B C 1
ATOM 4648 O O . GLU B 1 251 ? -12.967 -29.994 -2.394 1 97.65 251 GLU B O 1
ATOM 4653 N N . TYR B 1 252 ? -13.608 -28.193 -1.243 1 97.67 252 TYR B N 1
ATOM 4654 C CA . TYR B 1 252 ? -14.278 -27.629 -2.41 1 97.67 252 TYR B CA 1
ATOM 4655 C C . TYR B 1 252 ? -13.289 -27.387 -3.543 1 97.67 252 TYR B C 1
ATOM 4657 O O . TYR B 1 252 ? -13.565 -27.72 -4.698 1 97.67 252 TYR B O 1
ATOM 4665 N N . VAL B 1 253 ? -12.125 -26.792 -3.234 1 97.32 253 VAL B N 1
ATOM 4666 C CA . VAL B 1 253 ? -11.074 -26.51 -4.207 1 97.32 253 VAL B CA 1
ATOM 4667 C C . VAL B 1 253 ? -10.604 -27.811 -4.851 1 97.32 253 VAL B C 1
ATOM 4669 O O . VAL B 1 253 ? -10.439 -27.883 -6.071 1 97.32 253 VAL B O 1
ATOM 4672 N N . THR B 1 254 ? -10.404 -28.8 -4.051 1 95.87 254 THR B N 1
ATOM 4673 C CA . THR B 1 254 ? -9.944 -30.09 -4.554 1 95.87 254 THR B CA 1
ATOM 4674 C C . THR B 1 254 ? -10.987 -30.714 -5.476 1 95.87 254 THR B C 1
ATOM 4676 O O . THR B 1 254 ? -10.667 -31.136 -6.589 1 95.87 254 THR B O 1
ATOM 4679 N N . ARG B 1 255 ? -12.211 -30.715 -5.096 1 95.19 255 ARG B N 1
ATOM 4680 C CA . ARG B 1 255 ? -13.295 -31.374 -5.818 1 95.19 255 ARG B CA 1
ATOM 4681 C C . ARG B 1 255 ? -13.572 -30.676 -7.145 1 95.19 255 ARG B C 1
ATOM 4683 O O . ARG B 1 255 ? -13.813 -31.333 -8.16 1 95.19 255 ARG B O 1
ATOM 4690 N N . ASN B 1 256 ? -13.493 -29.391 -7.104 1 93.81 256 ASN B N 1
ATOM 4691 C CA . ASN B 1 256 ? -13.897 -28.635 -8.285 1 93.81 256 ASN B CA 1
ATOM 4692 C C . ASN B 1 256 ? -12.695 -28.245 -9.139 1 93.81 256 ASN B C 1
ATOM 4694 O O . ASN B 1 256 ? -12.855 -27.724 -10.244 1 93.81 256 ASN B O 1
ATOM 4698 N N . ARG B 1 257 ? -11.5 -28.416 -8.637 1 92.65 257 ARG B N 1
ATOM 4699 C CA . ARG B 1 257 ? -10.256 -28.07 -9.317 1 92.65 257 ARG B CA 1
ATOM 4700 C C . ARG B 1 257 ? -10.273 -26.618 -9.785 1 92.65 257 ARG B C 1
ATOM 4702 O O . ARG B 1 257 ? -10.027 -26.336 -10.959 1 92.65 257 ARG B O 1
ATOM 4709 N N . ASN B 1 258 ? -10.671 -25.808 -8.806 1 93.02 258 ASN B N 1
ATOM 4710 C CA . ASN B 1 258 ? -10.836 -24.385 -9.087 1 93.02 258 ASN B CA 1
ATOM 4711 C C . ASN B 1 258 ? -10.873 -23.561 -7.804 1 93.02 258 ASN B C 1
ATOM 4713 O O . ASN B 1 258 ? -11.011 -24.113 -6.71 1 93.02 258 ASN B O 1
ATOM 4717 N N . CYS B 1 259 ? -10.553 -22.331 -7.795 1 96.05 259 CYS B N 1
ATOM 4718 C CA . CYS B 1 259 ? -10.915 -21.328 -6.8 1 96.05 259 CYS B CA 1
ATOM 4719 C C . CYS B 1 259 ? -9.837 -21.207 -5.73 1 96.05 259 CYS B C 1
ATOM 4721 O O . CYS B 1 259 ? -10.024 -20.51 -4.731 1 96.05 259 CYS B O 1
ATOM 4723 N N . GLU B 1 260 ? -8.671 -21.935 -5.849 1 97.81 260 GLU B N 1
ATOM 4724 C CA . GLU B 1 260 ? -7.644 -21.812 -4.818 1 97.81 260 GLU B CA 1
ATOM 4725 C C . GLU B 1 260 ? -7.153 -20.372 -4.698 1 97.81 260 GLU B C 1
ATOM 4727 O O . GLU B 1 260 ? -6.81 -19.917 -3.604 1 97.81 260 GLU B O 1
ATOM 4732 N N . ASP B 1 261 ? -7.098 -19.69 -5.836 1 97.51 261 ASP B N 1
ATOM 4733 C CA . ASP B 1 261 ? -6.636 -18.305 -5.847 1 97.51 261 ASP B CA 1
ATOM 4734 C C . ASP B 1 261 ? -7.645 -17.384 -5.163 1 97.51 261 ASP B C 1
ATOM 4736 O O . ASP B 1 261 ? -7.264 -16.499 -4.395 1 97.51 261 ASP B O 1
ATOM 4740 N N . ILE B 1 262 ? -8.952 -17.608 -5.353 1 98.33 262 ILE B N 1
ATOM 4741 C CA . ILE B 1 262 ? -10 -16.866 -4.661 1 98.33 262 ILE B CA 1
ATOM 4742 C C . ILE B 1 262 ? -9.947 -17.173 -3.166 1 98.33 262 ILE B C 1
ATOM 4744 O O . ILE B 1 262 ? -10.082 -16.271 -2.335 1 98.33 262 ILE B O 1
ATOM 4748 N N . ALA B 1 263 ? -9.745 -18.432 -2.831 1 98.71 263 ALA B N 1
ATOM 4749 C CA . ALA B 1 263 ? -9.657 -18.841 -1.432 1 98.71 263 ALA B CA 1
ATOM 4750 C C . ALA B 1 263 ? -8.547 -18.084 -0.708 1 98.71 263 ALA B C 1
ATOM 4752 O O . ALA B 1 263 ? -8.732 -17.631 0.424 1 98.71 263 ALA B O 1
ATOM 4753 N N . MET B 1 264 ? -7.406 -17.938 -1.341 1 98.74 264 MET B N 1
ATOM 4754 C CA . MET B 1 264 ? -6.297 -17.202 -0.741 1 98.74 264 MET B CA 1
ATOM 4755 C C . MET B 1 264 ? -6.665 -15.737 -0.534 1 98.74 264 MET B C 1
ATOM 4757 O O . MET B 1 264 ? -6.366 -15.159 0.513 1 98.74 264 MET B O 1
ATOM 4761 N N . SER B 1 265 ? -7.328 -15.149 -1.487 1 98.6 265 SER B N 1
ATOM 4762 C CA . SER B 1 265 ? -7.782 -13.771 -1.337 1 98.6 265 SER B CA 1
ATOM 4763 C C . SER B 1 265 ? -8.72 -13.625 -0.143 1 98.6 265 SER B C 1
ATOM 4765 O O . SER B 1 265 ? -8.598 -12.678 0.637 1 98.6 265 SER B O 1
ATOM 4767 N N . PHE B 1 266 ? -9.647 -14.597 0.003 1 98.57 266 PHE B N 1
ATOM 4768 C CA . PHE B 1 266 ? -10.573 -14.587 1.129 1 98.57 266 PHE B CA 1
ATOM 4769 C C . PHE B 1 266 ? -9.821 -14.704 2.449 1 98.57 266 PHE B C 1
ATOM 4771 O O . PHE B 1 266 ? -10.129 -13.996 3.41 1 98.57 266 PHE B O 1
ATOM 4778 N N . LEU B 1 267 ? -8.894 -15.59 2.477 1 98.68 267 LEU B N 1
ATOM 4779 C CA . LEU B 1 267 ? -8.145 -15.848 3.702 1 98.68 267 LEU B CA 1
ATOM 4780 C C . LEU B 1 267 ? -7.4 -14.597 4.156 1 98.68 267 LEU B C 1
ATOM 4782 O O . LEU B 1 267 ? -7.489 -14.205 5.322 1 98.68 267 LEU B O 1
ATOM 4786 N N . VAL B 1 268 ? -6.685 -13.982 3.261 1 98.44 268 VAL B N 1
ATOM 4787 C CA . VAL B 1 268 ? -5.879 -12.814 3.601 1 98.44 268 VAL B CA 1
ATOM 4788 C C . VAL B 1 268 ? -6.791 -11.656 4.003 1 98.44 268 VAL B C 1
ATOM 4790 O O . VAL B 1 268 ? -6.541 -10.98 5.003 1 98.44 268 VAL B O 1
ATOM 4793 N N . ALA B 1 269 ? -7.85 -11.459 3.217 1 97.64 269 ALA B N 1
ATOM 4794 C CA . ALA B 1 269 ? -8.793 -10.392 3.542 1 97.64 269 ALA B CA 1
ATOM 4795 C C . ALA B 1 269 ? -9.43 -10.62 4.909 1 97.64 269 ALA B C 1
ATOM 4797 O O . ALA B 1 269 ? -9.629 -9.673 5.674 1 97.64 269 ALA B O 1
ATOM 4798 N N . ASN B 1 270 ? -9.746 -11.824 5.207 1 97.09 270 ASN B N 1
ATOM 4799 C CA . ASN B 1 270 ? -10.351 -12.15 6.494 1 97.09 270 ASN B CA 1
ATOM 4800 C C . ASN B 1 270 ? -9.385 -11.896 7.647 1 97.09 270 ASN B C 1
ATOM 4802 O O . ASN B 1 270 ? -9.795 -11.448 8.719 1 97.09 270 ASN B O 1
ATOM 4806 N N . ALA B 1 271 ? -8.169 -12.19 7.41 1 96.95 271 ALA B N 1
ATOM 4807 C CA . ALA B 1 271 ? -7.157 -12.091 8.458 1 96.95 271 ALA B CA 1
ATOM 4808 C C . ALA B 1 271 ? -6.797 -10.634 8.737 1 96.95 271 ALA B C 1
ATOM 4810 O O . ALA B 1 271 ? -6.419 -10.285 9.857 1 96.95 271 ALA B O 1
ATOM 4811 N N . THR B 1 272 ? -6.938 -9.757 7.78 1 94.69 272 THR B N 1
ATOM 4812 C CA . THR B 1 272 ? -6.348 -8.432 7.934 1 94.69 272 THR B CA 1
ATOM 4813 C C . THR B 1 272 ? -7.423 -7.351 7.873 1 94.69 272 THR B C 1
ATOM 4815 O O . THR B 1 272 ? -7.226 -6.242 8.375 1 94.69 272 THR B O 1
ATOM 4818 N N . GLY B 1 273 ? -8.513 -7.689 7.132 1 93.37 273 GLY B N 1
ATOM 4819 C CA . GLY B 1 273 ? -9.513 -6.667 6.865 1 93.37 273 GLY B CA 1
ATOM 4820 C C . GLY B 1 273 ? -9.063 -5.645 5.838 1 93.37 273 GLY B C 1
ATOM 4821 O O . GLY B 1 273 ? -9.731 -4.63 5.631 1 93.37 273 GLY B O 1
ATOM 4822 N N . ALA B 1 274 ? -7.95 -5.894 5.162 1 94.67 274 ALA B N 1
ATOM 4823 C CA . ALA B 1 274 ? -7.361 -4.936 4.23 1 94.67 274 ALA B CA 1
ATOM 4824 C C . ALA B 1 274 ? -7.667 -5.318 2.785 1 94.67 274 ALA B C 1
ATOM 4826 O O . ALA B 1 274 ? -7.648 -6.499 2.43 1 94.67 274 ALA B O 1
ATOM 4827 N N . PRO B 1 275 ? -8.005 -4.326 1.949 1 97.22 275 PRO B N 1
ATOM 4828 C CA . PRO B 1 275 ? -8.092 -4.62 0.517 1 97.22 275 PRO B CA 1
ATOM 4829 C C . PRO B 1 275 ? -6.727 -4.874 -0.118 1 97.22 275 PRO B C 1
ATOM 4831 O O . PRO B 1 275 ? -5.703 -4.442 0.418 1 97.22 275 PRO B O 1
ATOM 4834 N N . PRO B 1 276 ? -6.713 -5.565 -1.228 1 98.52 276 PRO B N 1
ATOM 4835 C CA . PRO B 1 276 ? -5.457 -5.82 -1.938 1 98.52 276 PRO B CA 1
ATOM 4836 C C . PRO B 1 276 ? -4.99 -4.621 -2.759 1 98.52 276 PRO B C 1
ATOM 4838 O O . PRO B 1 276 ? -5.669 -3.592 -2.797 1 98.52 276 PRO B O 1
ATOM 4841 N N . ILE B 1 277 ? -3.801 -4.714 -3.313 1 98.67 277 ILE B N 1
ATOM 4842 C CA . ILE B 1 277 ? -3.267 -3.651 -4.157 1 98.67 277 ILE B CA 1
ATOM 4843 C C . ILE B 1 277 ? -3.039 -4.179 -5.571 1 98.67 277 ILE B C 1
ATOM 4845 O O . ILE B 1 277 ? -2.322 -5.163 -5.765 1 98.67 277 ILE B O 1
ATOM 4849 N N . TRP B 1 278 ? -3.68 -3.529 -6.508 1 97.71 278 TRP B N 1
ATOM 4850 C CA . TRP B 1 278 ? -3.482 -3.788 -7.931 1 97.71 278 TRP B CA 1
ATOM 4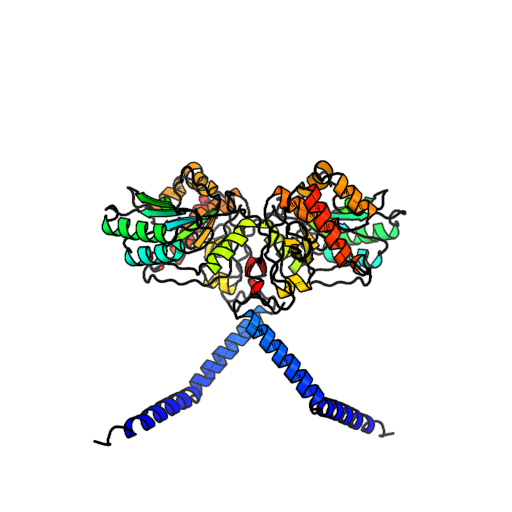851 C C . TRP B 1 278 ? -2.301 -2.988 -8.471 1 97.71 278 TRP B C 1
ATOM 4853 O O . TRP B 1 278 ? -2.258 -1.763 -8.335 1 97.71 278 TRP B O 1
ATOM 4863 N N . VAL B 1 279 ? -1.342 -3.645 -9.054 1 97.17 279 VAL B N 1
ATOM 4864 C CA . VAL B 1 279 ? -0.134 -3.008 -9.568 1 97.17 279 VAL B CA 1
ATOM 4865 C C . VAL B 1 279 ? -0.196 -2.936 -11.092 1 97.17 279 VAL B C 1
ATOM 4867 O O . VAL B 1 279 ? -0.605 -3.897 -11.749 1 97.17 279 VAL B O 1
ATOM 4870 N N . LYS B 1 280 ? 0.248 -1.79 -11.55 1 92.93 280 LYS B N 1
ATOM 4871 C CA . LYS B 1 280 ? 0.39 -1.682 -12.999 1 92.93 280 LYS B CA 1
ATOM 4872 C C . LYS B 1 280 ? 1.613 -2.451 -13.49 1 92.93 280 LYS B C 1
ATOM 4874 O O . LYS B 1 280 ? 2.702 -2.321 -12.928 1 92.93 280 LYS B O 1
ATOM 4879 N N . GLY B 1 281 ? 1.397 -3.209 -14.476 1 87.03 281 GLY B N 1
ATOM 4880 C CA . GLY B 1 281 ? 2.505 -3.937 -15.075 1 87.03 281 GLY B CA 1
ATOM 4881 C C . GLY B 1 281 ? 2.153 -4.567 -16.409 1 87.03 281 GLY B C 1
ATOM 4882 O O . GLY B 1 281 ? 0.977 -4.673 -16.761 1 87.03 281 GLY B O 1
ATOM 4883 N N . LYS B 1 282 ? 3.194 -4.901 -17.118 1 84.61 282 LYS B N 1
ATOM 4884 C CA . LYS B 1 282 ? 3.021 -5.619 -18.378 1 84.61 282 LYS B CA 1
ATOM 4885 C C . LYS B 1 282 ? 2.962 -7.126 -18.148 1 84.61 282 LYS B C 1
ATOM 4887 O O . LYS B 1 282 ? 3.796 -7.683 -17.431 1 84.61 282 LYS B O 1
ATOM 4892 N N . ILE B 1 283 ? 1.965 -7.685 -18.633 1 82.55 283 ILE B N 1
ATOM 4893 C CA . ILE B 1 283 ? 1.807 -9.128 -18.494 1 82.55 283 ILE B CA 1
ATOM 4894 C C . ILE B 1 283 ? 1.882 -9.791 -19.867 1 82.55 283 ILE B C 1
ATOM 4896 O O . ILE B 1 283 ? 1.303 -9.293 -20.836 1 82.55 283 ILE B O 1
ATOM 4900 N N . PHE B 1 284 ? 2.708 -10.824 -19.931 1 83.53 284 PHE B N 1
ATOM 4901 C CA . PHE B 1 284 ? 2.785 -11.65 -21.13 1 83.53 284 PHE B CA 1
ATOM 4902 C C . PHE B 1 284 ? 2.298 -13.066 -20.843 1 83.53 284 PHE B C 1
ATOM 4904 O O . PHE B 1 284 ? 2.935 -13.806 -20.091 1 83.53 284 PHE B O 1
ATOM 4911 N N . GLU B 1 285 ? 1.163 -13.403 -21.385 1 81.3 285 GLU B N 1
ATOM 4912 C CA . GLU B 1 285 ? 0.706 -14.787 -21.307 1 81.3 285 GLU B CA 1
ATOM 4913 C C . GLU B 1 285 ? 1.305 -15.631 -22.428 1 81.3 285 GLU B C 1
ATOM 4915 O O . GLU B 1 285 ? 0.994 -15.424 -23.602 1 81.3 285 GLU B O 1
ATOM 4920 N N . ILE B 1 286 ? 2.093 -16.526 -22.078 1 75.54 286 ILE B N 1
ATOM 4921 C CA . ILE B 1 286 ? 2.839 -17.276 -23.083 1 75.54 286 ILE B CA 1
ATOM 4922 C C . ILE B 1 286 ? 2.203 -18.651 -23.278 1 75.54 286 ILE B C 1
ATOM 4924 O O . ILE B 1 286 ? 2.638 -19.428 -24.131 1 75.54 286 ILE B O 1
ATOM 4928 N N . GLY B 1 287 ? 1.191 -18.868 -22.407 1 72.54 287 GLY B N 1
ATOM 4929 C CA . GLY B 1 287 ? 0.495 -20.136 -22.556 1 72.54 287 GLY B CA 1
ATOM 4930 C C . GLY B 1 287 ? -0.889 -19.989 -23.161 1 72.54 287 GLY B C 1
ATOM 4931 O O . GLY B 1 287 ? -1.451 -18.892 -23.178 1 72.54 287 GLY B O 1
ATOM 4932 N N . SER B 1 288 ? -1.383 -20.865 -24.025 1 60.76 288 SER B N 1
ATOM 4933 C CA . SER B 1 288 ? -2.615 -20.78 -24.802 1 60.76 288 SER B CA 1
ATOM 4934 C C . SER B 1 288 ? -3.802 -21.33 -24.018 1 60.76 288 SER B C 1
ATOM 4936 O O . SER B 1 288 ? -4.934 -20.875 -24.195 1 60.76 288 SER B O 1
ATOM 4938 N N . THR B 1 289 ? -3.649 -22.383 -23.235 1 62.2 289 THR B N 1
ATOM 4939 C CA . THR B 1 289 ? -4.782 -23.156 -22.738 1 62.2 289 THR B CA 1
ATOM 4940 C C . THR B 1 289 ? -4.724 -23.284 -21.218 1 62.2 289 THR B C 1
ATOM 4942 O O . THR B 1 289 ? -3.641 -23.394 -20.64 1 62.2 289 THR B O 1
ATOM 4945 N N . GLY B 1 290 ? -5.793 -22.716 -20.429 1 60.47 290 GLY B N 1
ATOM 4946 C CA . GLY B 1 290 ? -5.855 -23.012 -19.007 1 60.47 290 GLY B CA 1
ATOM 4947 C C . GLY B 1 290 ? -7.269 -23.234 -18.505 1 60.47 290 GLY B C 1
ATOM 4948 O O . GLY B 1 290 ? -8.208 -23.329 -19.299 1 60.47 290 GLY B O 1
ATOM 4949 N N . ILE B 1 291 ? -7.395 -23.555 -17.243 1 60.5 291 ILE B N 1
ATOM 4950 C CA . ILE B 1 291 ? -8.653 -23.867 -16.572 1 60.5 291 ILE B CA 1
ATOM 4951 C C . ILE B 1 291 ? -9.667 -22.756 -16.835 1 60.5 291 ILE B C 1
ATOM 4953 O O . ILE B 1 291 ? -10.865 -23.019 -16.965 1 60.5 291 ILE B O 1
ATOM 4957 N N . SER B 1 292 ? -9.258 -21.538 -17.127 1 66.2 292 SER B N 1
ATOM 4958 C CA . SER B 1 292 ? -10.121 -20.376 -17.31 1 66.2 292 SER B CA 1
ATOM 4959 C C . SER B 1 292 ? -10.789 -20.394 -18.681 1 66.2 292 SER B C 1
ATOM 4961 O O . SER B 1 292 ? -11.762 -19.674 -18.912 1 66.2 292 SER B O 1
ATOM 4963 N N . SER B 1 293 ? -10.308 -21.135 -19.53 1 60.92 293 SER B N 1
ATOM 4964 C CA . SER B 1 293 ? -10.848 -21.212 -20.884 1 60.92 293 SER B CA 1
ATOM 4965 C C . SER B 1 293 ? -12.042 -22.159 -20.95 1 60.92 293 SER B C 1
ATOM 4967 O O . SER B 1 293 ? -12.755 -22.197 -21.954 1 60.92 293 SER B O 1
ATOM 4969 N N . LEU B 1 294 ? -12.325 -22.766 -19.843 1 58.18 294 LEU B N 1
ATOM 4970 C CA . LEU B 1 294 ? -13.437 -23.71 -19.826 1 58.18 294 LEU B CA 1
ATOM 4971 C C . LEU B 1 294 ? -14.772 -22.977 -19.755 1 58.18 294 LEU B C 1
ATOM 4973 O O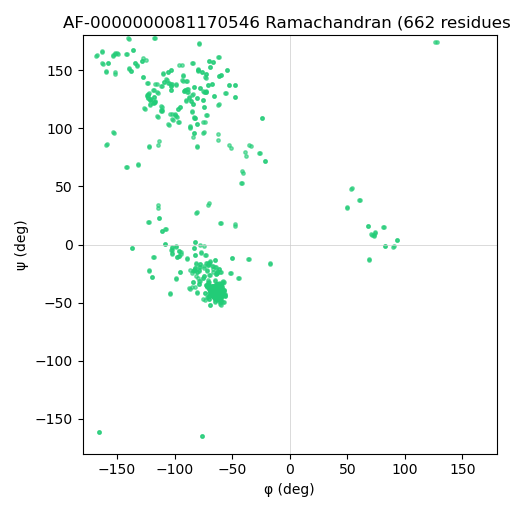 . LEU B 1 294 ? -14.87 -21.914 -19.137 1 58.18 294 LEU B O 1
ATOM 4977 N N . GLY B 1 295 ? -15.738 -23.34 -20.524 1 64.83 295 GLY B N 1
ATOM 4978 C CA . GLY B 1 295 ? -17.072 -22.761 -20.521 1 64.83 295 GLY B CA 1
ATOM 4979 C C . GLY B 1 295 ? -17.66 -22.622 -19.129 1 64.83 295 GLY B C 1
ATOM 4980 O O . GLY B 1 295 ? -17.435 -23.475 -18.267 1 64.83 295 GLY B O 1
ATOM 4981 N N . GLY B 1 296 ? -18.281 -21.532 -18.843 1 77.5 296 GLY B N 1
ATOM 4982 C CA . GLY B 1 296 ? -18.969 -21.315 -17.581 1 77.5 296 GLY B CA 1
ATOM 4983 C C . GLY B 1 296 ? -18.039 -20.893 -16.459 1 77.5 296 GLY B C 1
ATOM 4984 O O . GLY B 1 296 ? -18.389 -21.001 -15.282 1 77.5 296 GLY B O 1
ATOM 4985 N N . HIS B 1 297 ? -16.907 -20.506 -16.845 1 83 297 HIS B N 1
ATOM 4986 C CA . HIS B 1 297 ? -15.881 -20.176 -15.862 1 83 297 HIS B CA 1
ATOM 4987 C C . HIS B 1 297 ? -16.361 -19.089 -14.906 1 83 297 HIS B C 1
ATOM 4989 O O . HIS B 1 297 ? -16.193 -19.207 -13.691 1 83 297 HIS B O 1
ATOM 4995 N N . SER B 1 298 ? -17.065 -18.118 -15.389 1 86.83 298 SER B N 1
ATOM 4996 C CA . SER B 1 298 ? -17.529 -17.016 -14.553 1 86.83 298 SER B CA 1
ATOM 4997 C C . SER B 1 298 ? -18.598 -17.48 -13.57 1 86.83 298 SER B C 1
ATOM 4999 O O . SER B 1 298 ? -18.614 -17.051 -12.414 1 86.83 298 SER B O 1
ATOM 5001 N N . GLU B 1 299 ? -19.401 -18.346 -14.025 1 90.38 299 GLU B N 1
ATOM 5002 C CA . GLU B 1 299 ? -20.442 -18.886 -13.154 1 90.38 299 GLU B CA 1
ATOM 5003 C C . GLU B 1 299 ? -19.841 -19.734 -12.036 1 90.38 299 GLU B C 1
ATOM 5005 O O . GLU B 1 299 ? -20.269 -19.643 -10.884 1 90.38 299 GLU B O 1
ATOM 5010 N N . ARG B 1 300 ? -18.913 -20.524 -12.429 1 94.01 300 ARG B N 1
ATOM 5011 C CA . ARG B 1 300 ? -18.245 -21.353 -11.431 1 94.01 300 ARG B CA 1
ATOM 5012 C C . ARG B 1 300 ? -17.521 -20.492 -10.401 1 94.01 300 ARG B C 1
ATOM 5014 O O . ARG B 1 300 ? -17.538 -20.798 -9.206 1 94.01 300 ARG B O 1
ATOM 5021 N N . ARG B 1 301 ? -16.959 -19.441 -10.887 1 96.09 301 ARG B N 1
ATOM 5022 C CA . ARG B 1 301 ? -16.255 -18.535 -9.984 1 96.09 301 ARG B CA 1
ATOM 5023 C C . ARG B 1 301 ? -17.231 -17.82 -9.055 1 96.09 301 ARG B C 1
ATOM 5025 O O . ARG B 1 301 ? -16.923 -17.585 -7.885 1 96.09 301 ARG B O 1
ATOM 5032 N N . SER B 1 302 ? -18.381 -17.502 -9.552 1 95.71 302 SER B N 1
ATOM 5033 C CA . SER B 1 302 ? -19.415 -16.92 -8.703 1 95.71 302 SER B CA 1
ATOM 5034 C C . SER B 1 302 ? -19.836 -17.889 -7.602 1 95.71 302 SER B C 1
ATOM 5036 O O . SER B 1 302 ? -20.053 -17.481 -6.459 1 95.71 302 SER B O 1
ATOM 5038 N N . GLU B 1 303 ? -19.902 -19.104 -7.971 1 96.26 303 GLU B N 1
ATOM 5039 C CA . GLU B 1 303 ? -20.238 -20.125 -6.984 1 96.26 303 GLU B CA 1
ATOM 5040 C C . GLU B 1 303 ? -19.169 -20.217 -5.899 1 96.26 303 GLU B C 1
ATOM 5042 O O . GLU B 1 303 ? -19.486 -20.392 -4.72 1 96.26 303 GLU B O 1
ATOM 5047 N N . CYS B 1 304 ? -17.928 -20.101 -6.297 1 97.25 304 CYS B N 1
ATOM 5048 C CA . CYS B 1 304 ? -16.828 -20.079 -5.339 1 97.25 304 CYS B CA 1
ATOM 5049 C C . CYS B 1 304 ? -17.003 -18.948 -4.333 1 97.25 304 CYS B C 1
ATOM 5051 O O . CYS B 1 304 ? -16.903 -19.166 -3.124 1 97.25 304 CYS B O 1
ATOM 5053 N N . VAL B 1 305 ? -17.266 -17.772 -4.856 1 97.87 305 VAL B N 1
ATOM 5054 C CA . VAL B 1 305 ? -17.395 -16.578 -4.027 1 97.87 305 VAL B CA 1
ATOM 5055 C C . VAL B 1 305 ? -18.533 -16.764 -3.026 1 97.87 305 VAL B C 1
ATOM 5057 O O . VAL B 1 305 ? -18.371 -16.491 -1.835 1 97.87 305 VAL B O 1
ATOM 5060 N N . ASN B 1 306 ? -19.642 -17.297 -3.516 1 97.46 306 ASN B N 1
ATOM 5061 C CA . ASN B 1 306 ? -20.79 -17.502 -2.639 1 97.46 306 ASN B CA 1
ATOM 5062 C C . ASN B 1 306 ? -20.503 -18.56 -1.578 1 97.46 306 ASN B C 1
ATOM 5064 O O . ASN B 1 306 ? -20.832 -18.375 -0.405 1 97.46 306 ASN B O 1
ATOM 5068 N N . LYS B 1 307 ? -19.915 -19.607 -2.009 1 97.64 307 LYS B N 1
ATOM 5069 C CA . LYS B 1 307 ? -19.584 -20.684 -1.08 1 97.64 307 LYS B CA 1
ATOM 5070 C C . LYS B 1 307 ? -18.63 -20.198 0.008 1 97.64 307 LYS B C 1
ATOM 5072 O O . LYS B 1 307 ? -18.833 -20.482 1.19 1 97.64 307 LYS B O 1
ATOM 5077 N N . PHE B 1 308 ? -17.626 -19.501 -0.365 1 98.31 308 PHE B N 1
ATOM 5078 C CA . PHE B 1 308 ? -16.623 -19.048 0.591 1 98.31 308 PHE B CA 1
ATOM 5079 C C . PHE B 1 308 ? -17.206 -18.003 1.534 1 98.31 308 PHE B C 1
ATOM 5081 O O . PHE B 1 308 ? -16.918 -18.009 2.732 1 98.31 308 PHE B O 1
ATOM 5088 N N . ALA B 1 309 ? -17.997 -17.077 1.008 1 97.52 309 ALA B N 1
ATOM 5089 C CA . ALA B 1 309 ? -18.666 -16.108 1.872 1 97.52 309 ALA B CA 1
ATOM 5090 C C . ALA B 1 309 ? -19.505 -16.811 2.936 1 97.52 309 ALA B C 1
ATOM 5092 O O . ALA B 1 309 ? -19.499 -16.412 4.103 1 97.52 309 ALA B O 1
ATOM 5093 N N . ALA B 1 310 ? -20.207 -17.821 2.553 1 96.76 310 ALA B N 1
ATOM 5094 C CA . ALA B 1 310 ? -21.03 -18.586 3.486 1 96.76 310 ALA B CA 1
ATOM 5095 C C . ALA B 1 310 ? -20.168 -19.269 4.544 1 96.76 310 ALA B C 1
ATOM 5097 O O . ALA B 1 310 ? -20.511 -19.267 5.729 1 96.76 310 ALA B O 1
ATOM 5098 N N . GLU B 1 311 ? -19.033 -19.87 4.156 1 97.12 311 GLU B N 1
ATOM 5099 C CA . GLU B 1 311 ? -18.16 -20.595 5.073 1 97.12 311 GLU B CA 1
ATOM 5100 C C . GLU B 1 311 ? -17.518 -19.651 6.086 1 97.12 311 GLU B C 1
ATOM 5102 O O . GLU B 1 311 ? -17.306 -20.024 7.242 1 97.12 311 GLU B O 1
ATOM 5107 N N . PHE B 1 312 ? -17.209 -18.45 5.64 1 96.33 312 PHE B N 1
ATOM 5108 C CA . PHE B 1 312 ? -16.607 -17.475 6.542 1 96.33 312 PHE B CA 1
ATOM 5109 C C . PHE B 1 312 ? -17.674 -16.787 7.385 1 96.33 312 PHE B C 1
ATOM 5111 O O . PHE B 1 312 ? -17.356 -16.103 8.36 1 96.33 312 PHE B O 1
ATOM 5118 N N . GLY B 1 313 ? -18.947 -16.887 6.987 1 95.06 313 GLY B N 1
ATOM 5119 C CA . GLY B 1 313 ? -20.055 -16.292 7.718 1 95.06 313 GLY B CA 1
ATOM 5120 C C . GLY B 1 313 ? -20.255 -14.821 7.403 1 95.06 313 GLY B C 1
ATOM 5121 O O . GLY B 1 313 ? -21.107 -14.163 8.004 1 95.06 313 GLY B O 1
ATOM 5122 N N . ARG B 1 314 ? -19.431 -14.269 6.563 1 94.36 314 ARG B N 1
ATOM 5123 C CA . ARG B 1 314 ? -19.486 -12.894 6.077 1 94.36 314 ARG B CA 1
ATOM 5124 C C . ARG B 1 314 ? -18.638 -12.723 4.821 1 94.36 314 ARG B C 1
ATOM 5126 O O . ARG B 1 314 ? -17.835 -13.596 4.484 1 94.36 314 ARG B O 1
ATOM 5133 N N . MET B 1 315 ? -18.82 -11.681 4.176 1 96.43 315 MET B N 1
ATOM 5134 C CA . MET B 1 315 ? -17.92 -11.319 3.085 1 96.43 315 MET B CA 1
ATOM 5135 C C . MET B 1 315 ? -16.676 -10.616 3.618 1 96.43 315 MET B C 1
ATOM 5137 O O . MET B 1 315 ? -16.754 -9.482 4.094 1 96.43 315 MET B O 1
ATOM 5141 N N . PRO B 1 316 ? -15.587 -11.277 3.556 1 96.68 316 PRO B N 1
ATOM 5142 C CA . PRO B 1 316 ? -14.381 -10.642 4.093 1 96.68 316 PRO B CA 1
ATOM 5143 C C . PRO B 1 316 ? -13.736 -9.671 3.107 1 96.68 316 PRO B C 1
ATOM 5145 O O . PRO B 1 316 ? -12.949 -8.809 3.508 1 96.68 316 PRO B O 1
ATOM 5148 N N . LEU B 1 317 ? -14.021 -9.776 1.835 1 97.53 317 LEU B N 1
ATOM 5149 C CA . LEU B 1 317 ? -13.378 -8.972 0.801 1 97.53 317 LEU B CA 1
ATOM 5150 C C . LEU B 1 317 ? -13.773 -7.505 0.929 1 97.53 317 LEU B C 1
ATOM 5152 O O . LEU B 1 317 ? -14.929 -7.192 1.225 1 97.53 317 LEU B O 1
ATOM 5156 N N . VAL B 1 318 ? -12.82 -6.658 0.755 1 95.54 318 VAL B N 1
ATOM 5157 C CA . VAL B 1 318 ? -13.03 -5.216 0.837 1 95.54 318 VAL B CA 1
ATOM 5158 C C . VAL B 1 318 ? -12.709 -4.569 -0.508 1 95.54 318 VAL B C 1
ATOM 5160 O O . VAL B 1 318 ? -11.629 -4.784 -1.064 1 95.54 318 VAL B O 1
ATOM 5163 N N . SER B 1 319 ? -13.633 -3.802 -1.027 1 95.74 319 SER B N 1
ATOM 5164 C CA . SER B 1 319 ? -13.469 -3.16 -2.327 1 95.74 319 SER B CA 1
ATOM 5165 C C . SER B 1 319 ? -12.532 -1.96 -2.237 1 95.74 319 SER B C 1
ATOM 5167 O O . SER B 1 319 ? -12.49 -1.274 -1.214 1 95.74 319 SER B O 1
ATOM 5169 N N . THR B 1 320 ? -11.837 -1.732 -3.308 1 96.85 320 THR B N 1
ATOM 5170 C CA . THR B 1 320 ? -10.92 -0.604 -3.42 1 96.85 320 THR B CA 1
ATOM 5171 C C . THR B 1 320 ? -10.744 -0.192 -4.879 1 96.85 320 THR B C 1
ATOM 5173 O O . THR B 1 320 ? -11.183 -0.901 -5.786 1 96.85 320 THR B O 1
ATOM 5176 N N . SER B 1 321 ? -10.244 0.981 -5.074 1 96.33 321 SER B N 1
ATOM 5177 C CA . SER B 1 321 ? -9.932 1.474 -6.411 1 96.33 321 SER B CA 1
ATOM 5178 C C . SER B 1 321 ? -8.468 1.886 -6.522 1 96.33 321 SER B C 1
ATOM 5180 O O . SER B 1 321 ? -8.096 2.641 -7.423 1 96.33 321 SER B O 1
ATOM 5182 N N . LEU B 1 322 ? -7.703 1.376 -5.609 1 97.37 322 LEU B N 1
ATOM 5183 C CA . LEU B 1 322 ? -6.283 1.706 -5.554 1 97.37 322 LEU B CA 1
ATOM 5184 C C . LEU B 1 322 ? -5.512 0.978 -6.65 1 97.37 322 LEU B C 1
ATOM 5186 O O . LEU B 1 322 ? -5.593 -0.248 -6.763 1 97.37 322 LEU B O 1
ATOM 5190 N N . LYS B 1 323 ? -4.825 1.724 -7.439 1 96.67 323 LYS B N 1
ATOM 5191 C CA . LYS B 1 323 ? -3.863 1.169 -8.387 1 96.67 323 LYS B CA 1
ATOM 5192 C C . LYS B 1 323 ? -2.472 1.757 -8.167 1 96.67 323 LYS B C 1
ATOM 5194 O O . LYS B 1 323 ? -2.319 2.974 -8.048 1 96.67 323 LYS B O 1
ATOM 5199 N N . ALA B 1 324 ? -1.511 0.913 -8.002 1 97.17 324 ALA B N 1
ATOM 5200 C CA . ALA B 1 324 ? -0.128 1.344 -7.818 1 97.17 324 ALA B CA 1
ATOM 5201 C C . ALA B 1 324 ? 0.586 1.484 -9.16 1 97.17 324 ALA B C 1
ATOM 5203 O O . ALA B 1 324 ? 0.578 0.558 -9.974 1 97.17 324 ALA B O 1
ATOM 5204 N N . ILE B 1 325 ? 1.246 2.621 -9.33 1 95.39 325 ILE B N 1
ATOM 5205 C CA . ILE B 1 325 ? 2.012 2.853 -10.549 1 95.39 325 ILE B CA 1
ATOM 5206 C C . ILE B 1 325 ? 3.433 3.284 -10.192 1 95.39 325 ILE B C 1
ATOM 5208 O O . ILE B 1 325 ? 3.694 3.71 -9.064 1 95.39 325 ILE B O 1
ATOM 5212 N N . ASP B 1 326 ? 4.313 3.081 -11.126 1 94.55 326 ASP B N 1
ATOM 5213 C CA . ASP B 1 326 ? 5.698 3.52 -10.987 1 94.55 326 ASP B CA 1
ATOM 5214 C C . ASP B 1 326 ? 5.844 4.998 -11.344 1 94.55 326 ASP B C 1
ATOM 5216 O O . ASP B 1 326 ? 5.708 5.376 -12.51 1 94.55 326 ASP B O 1
ATOM 5220 N N . SER B 1 327 ? 6.08 5.826 -10.348 1 93.18 327 SER B N 1
ATOM 5221 C CA . SER B 1 327 ? 6.114 7.275 -10.514 1 93.18 327 SER B CA 1
ATOM 5222 C C . SER B 1 327 ? 7.273 7.702 -11.409 1 93.18 327 SER B C 1
ATOM 5224 O O . SER B 1 327 ? 7.304 8.834 -11.896 1 93.18 327 SER B O 1
ATOM 5226 N N . ARG B 1 328 ? 8.218 6.862 -11.693 1 91.43 328 ARG B N 1
ATOM 5227 C CA . ARG B 1 328 ? 9.336 7.182 -12.574 1 91.43 328 ARG B CA 1
ATOM 5228 C C . ARG B 1 328 ? 8.878 7.287 -14.025 1 91.43 328 ARG B C 1
ATOM 5230 O O . ARG B 1 328 ? 9.557 7.896 -14.854 1 91.43 328 ARG B O 1
ATOM 5237 N N . ASN B 1 329 ? 7.661 6.698 -14.187 1 81.25 329 ASN B N 1
ATOM 5238 C CA . ASN B 1 329 ? 7.156 6.655 -15.555 1 81.25 329 ASN B CA 1
ATOM 5239 C C . ASN B 1 329 ? 5.997 7.627 -15.754 1 81.25 329 ASN B C 1
ATOM 5241 O O . ASN B 1 329 ? 5.317 7.587 -16.781 1 81.25 329 ASN B O 1
ATOM 5245 N N . VAL B 1 330 ? 5.624 8.355 -14.712 1 74.42 330 VAL B N 1
ATOM 5246 C CA . VAL B 1 330 ? 4.451 9.215 -14.814 1 74.42 330 VAL B CA 1
ATOM 5247 C C . VAL B 1 330 ? 4.875 10.68 -14.732 1 74.42 330 VAL B C 1
ATOM 5249 O O . VAL B 1 330 ? 5.548 11.085 -13.781 1 74.42 330 VAL B O 1
ATOM 5252 N N . TRP B 1 331 ? 5.185 11.299 -15.833 1 57.27 331 TRP B N 1
ATOM 5253 C CA . TRP B 1 331 ? 5.64 12.685 -15.8 1 57.27 331 TRP B CA 1
ATOM 5254 C C . TRP B 1 331 ? 4.474 13.636 -15.55 1 57.27 331 TRP B C 1
ATOM 5256 O O . TRP B 1 331 ? 4.639 14.674 -14.904 1 57.27 331 TRP B O 1
ATOM 5266 N N . PHE B 1 332 ? 3.346 13.41 -16.323 1 55.95 332 PHE B N 1
ATOM 5267 C CA . PHE B 1 332 ? 2.367 14.49 -16.301 1 55.95 332 PHE B CA 1
ATOM 5268 C C . PHE B 1 332 ? 1.416 14.334 -15.121 1 55.95 332 PHE B C 1
ATOM 5270 O O . PHE B 1 332 ? 0.998 13.221 -14.795 1 55.95 332 PHE B O 1
ATOM 5277 N N . TRP B 1 333 ? 1.662 15.118 -14.069 1 47.1 333 TRP B N 1
ATOM 5278 C CA . TRP B 1 333 ? 0.905 15.144 -12.822 1 47.1 333 TRP B CA 1
ATOM 5279 C C . TRP B 1 333 ? -0.595 15.113 -13.094 1 47.1 333 TRP B C 1
ATOM 5281 O O . TRP B 1 333 ? -1.06 15.65 -14.103 1 47.1 333 TRP B O 1
#

Solvent-accessible surface area (backbone atoms only — not comparable to full-atom values): 35687 Å² total; per-residue (Å²): 140,83,77,80,74,68,70,63,57,59,58,51,50,50,52,51,47,50,51,49,48,50,62,59,32,64,65,45,40,46,49,48,49,44,50,49,47,48,48,48,47,53,50,52,46,63,72,41,87,59,77,68,46,76,85,64,59,57,52,58,71,76,61,71,78,41,64,79,39,40,80,40,29,30,28,38,40,31,43,56,78,95,44,65,68,43,39,53,52,39,51,54,54,54,44,65,29,83,53,58,43,32,41,35,36,37,36,42,51,94,64,74,80,50,70,66,57,52,52,50,54,51,49,48,31,56,71,46,38,49,97,88,45,68,48,45,78,43,77,48,77,35,92,60,77,41,62,62,57,74,43,52,63,69,84,84,60,75,36,41,35,30,37,28,29,36,36,42,54,48,60,53,52,68,43,52,50,49,48,50,54,51,28,52,32,20,54,76,25,46,27,18,63,45,50,24,24,74,34,44,28,74,89,81,32,89,85,31,45,36,50,30,49,58,67,49,23,64,72,57,18,40,28,31,36,41,32,42,60,39,21,35,35,38,49,67,53,22,45,41,52,68,75,63,48,58,64,68,56,57,49,48,21,49,76,65,67,46,54,50,40,57,50,51,38,42,52,46,10,56,74,61,68,25,25,47,41,37,38,67,65,67,74,43,72,79,53,91,80,59,83,74,71,42,84,62,41,58,59,54,45,15,50,46,53,37,52,50,27,59,75,68,73,44,76,43,60,32,75,44,35,55,28,36,37,59,31,66,75,51,75,83,126,139,83,71,81,73,66,68,64,57,57,57,52,50,49,51,50,47,50,52,49,47,49,61,60,32,65,64,46,42,46,47,48,48,45,50,48,47,48,48,47,47,53,50,51,45,64,72,41,86,57,77,69,45,77,84,63,58,58,52,56,68,76,62,72,78,42,63,81,39,39,81,40,28,30,26,37,38,32,43,56,77,95,43,65,70,45,39,52,53,40,50,54,53,55,45,64,29,83,53,57,42,33,41,36,36,36,37,42,52,94,65,77,82,49,70,66,57,50,53,51,55,50,50,48,32,59,70,47,36,51,96,87,45,70,45,46,77,43,76,47,78,35,91,59,78,42,63,63,57,75,42,51,63,66,83,85,60,74,36,41,36,30,36,28,29,36,36,40,54,48,59,53,54,69,44,52,50,49,48,50,55,51,28,53,32,20,54,77,24,44,27,19,62,45,49,23,24,75,34,42,28,75,90,82,32,89,85,31,46,37,51,28,50,59,67,48,25,65,72,57,18,39,29,30,36,41,32,42,61,39,21,35,36,38,48,67,53,22,45,42,52,68,73,64,48,57,64,68,56,56,50,48,21,49,75,64,68,45,56,50,41,57,49,50,36,43,52,46,12,57,74,61,66,25,26,48,41,36,40,68,66,68,78,43,71,79,53,91,81,60,83,74,72,42,85,62,42,57,58,53,44,14,49,45,55,38,51,50,26,58,76,69,72,45,75,42,60,31,75,41,35,54,28,37,37,59,31,66,74,50,77,80,125

Radius of gyration: 29.03 Å; Cα contacts (8 Å, |Δi|>4): 1149; chains: 2; bounding box: 62×98×95 Å

Sequence (666 aa):
MRGGSAINRRTVLKLRQAGIATLRSVKIKILLCGCVALTLLAVANRNCGSSLSLLGWTGGVASLDRSSSPRGRYAIVMNTWKRYDLLKKSISHYASCPRLDSIHIVWSEPDPPSDFLKRFLNHVVDMNSRNGHQIELIVDINNKDSLNNRFKDIKDLKTDAVFSIDDDVIFPCSSVEFAFTVWQSAPDTMVGYVPRMHWVNEKEGEDKYIYGGWWSVWWSGTYSMVLSKAAFFHKKYLKLYNDEMPASIKEYVTRNRNCEDIAMSFLVANATGAPPIWVKGKIFEIGSTGISSLGGHSERRSECVNKFAAEFGRMPLVSTSLKAIDSRNVWFWMRGGSAINRRTVLKLRQAGIATLRSVKIKILLCGCVALTLLAVANRNCGSSLSLLGWTGGVASLDRSSSPRGRYAIVMNTWKRYDLLKKSISHYASCPRLDSIHIVWSEPDPPSDFLKRFLNHVVDMNSRNGHQIELIVDINNKDSLNNRFKDIKDLKTDAVFSIDDDVIFPCSSVEFAFTVWQSAPDTMVGYVPRMHWVNEKEGEDKYIYGGWWSVWWSGTYSMVLSKAAFFHKKYLKLYNDEMPASIKEYVTRNRNCEDIAMSFLVANATGAPPIWVKGKIFEIGSTGISSLGGHSERRSECVNKFAAEFGRMPLVSTSLKAIDSRNVWFW

pLDDT: mean 83.71, std 19.76, range [22.77, 98.74]